Protein AF-0000000076347159 (afdb_homodimer)

pLDDT: mean 71.88, std 24.62, range [17.11, 95.81]

Solvent-accessible surface area (backbone atoms only — not comparable to full-atom values): 35449 Å² total; per-residue (Å²): 106,70,65,55,52,49,50,48,48,50,50,49,47,48,47,40,36,50,47,24,50,48,58,41,64,46,68,85,52,39,80,46,19,72,85,36,46,64,32,32,29,42,51,27,41,37,55,44,24,52,53,49,34,56,53,30,49,50,49,25,51,53,20,50,46,41,56,71,62,63,54,70,67,73,74,68,69,74,40,72,64,54,50,51,52,49,51,49,50,37,52,56,27,46,52,46,21,58,58,28,62,72,43,96,38,72,34,45,35,50,50,15,50,49,24,46,50,49,31,54,51,51,51,46,63,55,45,28,52,55,49,16,64,74,64,73,35,79,59,45,35,30,49,51,44,30,53,51,27,50,52,51,34,53,54,31,49,51,52,32,49,54,39,48,42,22,54,35,16,30,46,52,52,70,70,59,49,49,52,53,51,55,59,58,68,69,40,78,73,52,57,32,51,52,42,78,48,47,26,22,54,29,85,28,29,37,40,37,36,29,36,22,33,63,66,84,41,43,34,64,59,50,40,54,53,39,51,52,52,28,53,55,50,37,65,38,88,54,28,68,44,48,44,62,45,75,34,62,50,79,78,59,72,77,89,49,80,81,54,70,68,80,78,68,70,68,54,74,70,56,82,72,81,71,80,68,79,84,70,85,81,74,71,92,75,75,85,80,82,78,78,80,82,80,82,78,87,66,91,71,89,69,86,80,86,80,83,81,82,81,80,83,77,77,80,71,83,77,132,105,70,64,55,52,48,51,49,49,50,50,47,46,47,45,40,36,50,48,23,52,49,58,41,65,46,67,86,52,40,80,47,19,73,83,36,46,66,32,34,30,43,51,27,42,36,53,44,24,51,54,50,34,55,53,30,48,51,50,26,51,52,20,50,48,41,57,71,61,63,53,71,68,74,72,68,66,74,41,73,63,52,49,52,53,49,52,50,50,36,51,54,27,47,51,47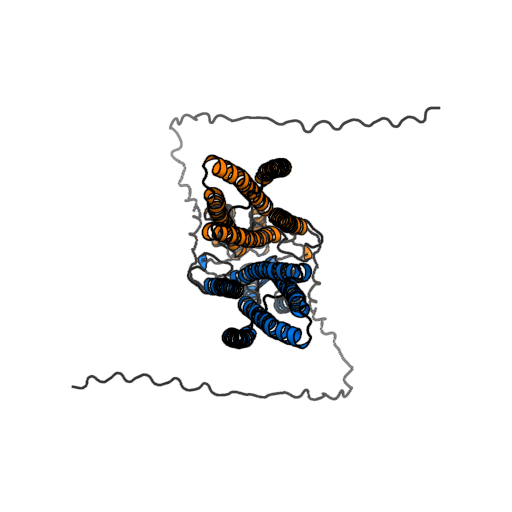,20,59,59,27,62,72,43,97,40,71,33,44,35,49,50,15,51,50,23,46,49,48,32,53,52,51,52,47,64,55,46,27,52,55,48,15,62,74,65,73,35,81,59,45,36,32,49,51,44,28,54,51,26,50,52,50,33,53,53,31,50,49,54,32,49,53,40,48,41,22,54,35,17,29,45,52,52,72,69,58,50,48,52,54,51,54,60,57,68,68,39,79,73,51,55,33,52,51,44,77,46,46,26,22,54,29,84,30,30,36,40,36,36,30,37,21,34,62,67,84,41,44,35,64,58,50,39,53,53,42,50,51,51,28,52,55,48,36,65,38,88,54,28,67,44,48,44,62,45,74,33,61,49,80,78,57,71,75,90,48,81,83,54,69,69,80,79,66,69,70,56,73,72,56,82,73,80,74,80,70,81,82,72,84,80,66,90,76,79,75,83,76,80,76,78,78,80,77,80,77,84,67,88,69,87,71,83,82,86,67,87,77,82,85,81,81,77,75,82,71,85,77,133

Foldseek 3Di:
DLVVVLVVLLVVLCCLQVVLVVVQPPPVCCVVPVLGSLQSNLVSLLVNLVSLLVSLVVLLVVLVCCLVVVPQPPPPVCPPVNVVVLVVLLVVLVVLLVVLCVDPGLSSNSSNLSSVLSNVLSVLQVVQSVVCVVVVNRSSNSVSSNVSSVVSSVVSVVSNVVSVQLQVWHFDDPVLQVVLVVLLVPDDQFFAWLDWTWTHRGQAIEIETETAGAPPDDPVRQVVSQVVSFVVSCPPPRHSGYHYHYHNDSPDDDPDPVPPDPPRPGDDTDPPPPPPPPDPPPDDPDDDPDPPDPDDPPPPPPDDDDDPDDDPDPPPPDD/DLVVVLVVLLVVLCCLQVVLVVVQPDPVCCVVPVLGSLQSNLVSLLVNLVSLLVSLVVLLVVLVCCLVVVPQPPPPVCPPVNVVVLVVLLVVLVVLLVVLCVDPGLSSNSSNLVSVLSNVLSVLQVVQSVVCVVVVNRSSNSVSSNVSSVVSSVVSVVSNVVSVQLQVWHFDDPVLQVVLVVLLVPDDQFFAWLDWTWTHRGQAIEIETETAGAPPDDPVRQVVSQVVSFVVSCPPPRHSGYHYHYHHDSPDDDPDPVPPDPPRPGDDTDPPPPPDPPDDCPPDDDDDPPPPDPDDPPPPCPPDPDDPDDDPDPPDPDD

Sequence (638 aa):
MASLIDSALDLLSTFIILGTSWAMGKESDRHLYPAGKRRFEPLGVLIFSVVMICSFVQVFIESFQRVFRHERPETVELSTIGLSTMLATIATKSVLWWWCSTIPSSGVQALAQDAENDVWLNVMSLSFPWLGEKLNSPLLDPIGGMVLSLYIIIAWIKTLFENFNNLSGKQASGDQITRVLYMVTRFNPVLEISDVEVYHIGDDLICEVDVVLPQSTSLHHAHDVGETIQCMLENLDGVIRAYVHLDYSSSNPSQHTSRWGPTRATVAPVPTGERSPAQSESSLLSGSVTPRATTLLATQGIQRLQSLPDAPSIPEETSMASLIDSALDLLSTFIILGTSWAMGKESDRHLYPAGKRRFEPLGVLIFSVVMICSFVQVFIESFQRVFRHERPETVELSTIGLSTMLATIATKSVLWWWCSTIPSSGVQALAQDAENDVWLNVMSLSFPWLGEKLNSPLLDPIGGMVLSLYIIIAWIKTLFENFNNLSGKQASGDQITRVLYMVTRFNPVLEISDVEVYHIGDDLICEVDVVLPQSTSLHHAHDVGETIQCMLENLDGVIRAYVHLDYSSSNPSQHTSRWGPTRATVAPVPTGERSPAQSESSLLSGSVTPRATTLLATQGIQRLQSLPDAPSIPEETS

Structure (mmCIF, N/CA/C/O backbone):
data_AF-0000000076347159-model_v1
#
loop_
_entity.id
_entity.type
_entity.pdbx_description
1 polymer 'Cation efflux protein cytoplasmic domain-containing protein'
#
loop_
_atom_site.group_PDB
_atom_site.id
_atom_site.type_symbol
_atom_site.label_atom_id
_atom_site.label_alt_id
_atom_site.label_comp_id
_atom_site.label_asym_id
_atom_site.label_entity_id
_atom_site.label_seq_id
_atom_site.pdbx_PDB_ins_code
_atom_site.Cartn_x
_atom_site.Cartn_y
_atom_site.Cartn_z
_atom_site.occupancy
_atom_site.B_iso_or_equiv
_atom_site.auth_seq_id
_atom_site.auth_comp_id
_atom_site.auth_asym_id
_atom_site.auth_atom_id
_atom_site.pdbx_PDB_model_num
ATOM 1 N N . MET A 1 1 ? -2.119 -32.531 -4.535 1 47.66 1 MET A N 1
ATOM 2 C CA . MET A 1 1 ? -1.211 -31.422 -4.707 1 47.66 1 MET A CA 1
ATOM 3 C C . MET A 1 1 ? -1.982 -30.109 -4.766 1 47.66 1 MET A C 1
ATOM 5 O O . MET A 1 1 ? -1.654 -29.156 -4.051 1 47.66 1 MET A O 1
ATOM 9 N N . ALA A 1 2 ? -3.057 -30.156 -5.496 1 50.69 2 ALA A N 1
ATOM 10 C CA . ALA A 1 2 ? -3.859 -28.953 -5.645 1 50.69 2 ALA A CA 1
ATOM 11 C C . ALA A 1 2 ? -4.496 -28.547 -4.32 1 50.69 2 ALA A C 1
ATOM 13 O O . ALA A 1 2 ? -4.52 -27.359 -3.969 1 50.69 2 ALA A O 1
ATOM 14 N N . SER A 1 3 ? -4.82 -29.594 -3.572 1 56.34 3 SER A N 1
ATOM 15 C CA . SER A 1 3 ? -5.473 -29.328 -2.291 1 56.34 3 SER A CA 1
ATOM 16 C C . SER A 1 3 ? -4.48 -28.781 -1.27 1 56.34 3 SER A C 1
ATOM 18 O O . SER A 1 3 ? -4.836 -27.922 -0.451 1 56.34 3 SER A O 1
ATOM 20 N N . LEU A 1 4 ? -3.225 -29.25 -1.421 1 56.78 4 LEU A N 1
ATOM 21 C CA . LEU A 1 4 ? -2.203 -28.781 -0.496 1 56.78 4 LEU A CA 1
ATOM 22 C C . LEU A 1 4 ? -1.849 -27.328 -0.783 1 56.78 4 LEU A C 1
ATOM 24 O O . LEU A 1 4 ? -1.688 -26.516 0.143 1 56.78 4 LEU A O 1
ATOM 28 N N . ILE A 1 5 ? -1.776 -27.031 -1.976 1 58.12 5 ILE A N 1
ATOM 29 C CA . ILE A 1 5 ? -1.444 -25.672 -2.381 1 58.12 5 ILE A CA 1
ATOM 30 C C . ILE A 1 5 ? -2.566 -24.719 -1.967 1 58.12 5 ILE A C 1
ATOM 32 O O . ILE A 1 5 ? -2.307 -23.625 -1.46 1 58.12 5 ILE A O 1
ATOM 36 N N . ASP A 1 6 ? -3.736 -25.266 -2.105 1 64.31 6 ASP A N 1
ATOM 37 C CA . ASP A 1 6 ? -4.895 -24.469 -1.719 1 64.31 6 ASP A CA 1
ATOM 38 C C . ASP A 1 6 ? -4.891 -24.188 -0.218 1 64.31 6 ASP A C 1
ATOM 40 O O . ASP A 1 6 ? -5.121 -23.047 0.207 1 64.31 6 ASP A O 1
ATOM 44 N N . SER A 1 7 ? -4.613 -25.297 0.476 1 67.62 7 SER A N 1
ATOM 45 C CA . SER A 1 7 ? -4.582 -25.156 1.928 1 67.62 7 SER A CA 1
ATOM 46 C C . SER A 1 7 ? -3.451 -24.234 2.375 1 67.62 7 SER A C 1
ATOM 48 O O . SER A 1 7 ? -3.607 -23.469 3.324 1 67.62 7 SER A O 1
ATOM 50 N N . ALA A 1 8 ? -2.387 -24.328 1.65 1 69.81 8 ALA A N 1
ATOM 51 C CA . ALA A 1 8 ? -1.251 -23.469 1.984 1 69.81 8 ALA A CA 1
ATOM 52 C C . ALA A 1 8 ? -1.567 -22.016 1.703 1 69.81 8 ALA A C 1
ATOM 54 O O . ALA A 1 8 ? -1.2 -21.125 2.484 1 69.81 8 ALA A O 1
ATOM 55 N N . LEU A 1 9 ? -2.273 -21.844 0.68 1 71.19 9 LEU A N 1
ATOM 56 C CA . LEU A 1 9 ? -2.633 -20.484 0.326 1 71.19 9 LEU A CA 1
ATOM 57 C C . LEU A 1 9 ? -3.635 -19.906 1.323 1 71.19 9 LEU A C 1
ATOM 59 O O . LEU A 1 9 ? -3.57 -18.719 1.662 1 71.19 9 LEU A O 1
ATOM 63 N N . ASP A 1 10 ? -4.441 -20.844 1.781 1 76.81 10 ASP A N 1
ATOM 64 C CA . ASP A 1 10 ? -5.406 -20.453 2.803 1 76.81 10 ASP A CA 1
ATOM 65 C C . ASP A 1 10 ? -4.695 -20.016 4.086 1 76.81 10 ASP A C 1
ATOM 67 O O . ASP A 1 10 ? -5.055 -19 4.688 1 76.81 10 ASP A O 1
ATOM 71 N N . LEU A 1 11 ? -3.803 -20.828 4.367 1 75.44 11 LEU A N 1
ATOM 72 C CA . LEU A 1 11 ? -3.035 -20.531 5.57 1 75.44 11 LEU A CA 1
ATOM 73 C C . LEU A 1 11 ? -2.26 -19.234 5.41 1 75.44 11 LEU A C 1
ATOM 75 O O . LEU A 1 11 ? -2.238 -18.391 6.32 1 75.44 11 LEU A O 1
ATOM 79 N N . LEU A 1 12 ? -1.723 -19.062 4.301 1 75.75 12 LEU A N 1
ATOM 80 C CA . LEU A 1 12 ? -0.945 -17.859 4.031 1 75.75 12 LEU A CA 1
ATOM 81 C C . LEU A 1 12 ? -1.827 -16.609 4.09 1 75.75 12 LEU A C 1
ATOM 83 O O . LEU A 1 12 ? -1.452 -15.609 4.699 1 75.75 12 LEU A O 1
ATOM 87 N N . SER A 1 13 ? -2.947 -16.75 3.514 1 77.06 13 SER A N 1
ATOM 88 C CA . SER A 1 13 ? -3.861 -15.617 3.494 1 77.06 13 SER A CA 1
ATOM 89 C C . SER A 1 13 ? -4.32 -15.258 4.902 1 77.06 13 SER A C 1
ATOM 91 O O . SER A 1 13 ? -4.414 -14.078 5.246 1 77.06 13 SER A O 1
ATOM 93 N N . THR A 1 14 ? -4.562 -16.344 5.656 1 74.19 14 THR A N 1
ATOM 94 C CA . THR A 1 14 ? -4.957 -16.125 7.043 1 74.19 14 THR A CA 1
ATOM 95 C C . THR A 1 14 ? -3.83 -15.453 7.828 1 74.19 14 THR A C 1
ATOM 97 O O . THR A 1 14 ? -4.07 -14.523 8.602 1 74.19 14 THR A O 1
ATOM 100 N N . PHE A 1 15 ? -2.686 -15.883 7.477 1 76.5 15 PHE A N 1
ATOM 101 C CA . PHE A 1 15 ? -1.525 -15.328 8.164 1 76.5 15 PHE A CA 1
ATOM 102 C C . PHE A 1 15 ? -1.321 -13.859 7.789 1 76.5 15 PHE A C 1
ATOM 104 O O . PHE A 1 15 ? -1.009 -13.031 8.648 1 76.5 15 PHE A O 1
ATOM 111 N N . ILE A 1 16 ? -1.587 -13.539 6.641 1 77.12 16 ILE A N 1
ATOM 112 C CA . ILE A 1 16 ? -1.378 -12.172 6.176 1 77.12 16 ILE A CA 1
ATOM 113 C C . ILE A 1 16 ? -2.393 -11.242 6.836 1 77.12 16 ILE A C 1
ATOM 115 O O . ILE A 1 16 ? -2.023 -10.211 7.398 1 77.12 16 ILE A O 1
ATOM 119 N N . ILE A 1 17 ? -3.621 -11.695 6.84 1 75.62 17 ILE A N 1
ATOM 120 C CA . ILE A 1 17 ? -4.684 -10.82 7.316 1 75.62 17 ILE A CA 1
ATOM 121 C C . ILE A 1 17 ? -4.66 -10.758 8.844 1 75.62 17 ILE A C 1
ATOM 123 O O . ILE A 1 17 ? -4.754 -9.672 9.43 1 75.62 17 ILE A O 1
ATOM 127 N N . LEU A 1 18 ? -4.438 -11.922 9.492 1 75.5 18 LEU A N 1
ATOM 128 C CA . LEU A 1 18 ? -4.383 -11.93 10.953 1 75.5 18 LEU A CA 1
ATOM 129 C C . LEU A 1 18 ? -3.113 -11.25 11.445 1 75.5 18 LEU A C 1
ATOM 131 O O . LEU A 1 18 ? -3.135 -10.562 12.469 1 75.5 18 LEU A O 1
ATOM 135 N N . GLY A 1 19 ? -2.096 -11.5 10.727 1 75.44 19 GLY A N 1
ATOM 136 C CA . GLY A 1 19 ? -0.854 -10.844 11.094 1 75.44 19 GLY A CA 1
ATOM 137 C C . GLY A 1 19 ? -0.939 -9.328 11.039 1 75.44 19 GLY A C 1
ATOM 138 O O . GLY A 1 19 ? -0.482 -8.641 11.945 1 75.44 19 GLY A O 1
ATOM 139 N N . THR A 1 20 ? -1.542 -8.891 10.039 1 76.19 20 THR A N 1
ATOM 140 C CA . THR A 1 20 ? -1.681 -7.441 9.906 1 76.19 20 THR A CA 1
ATOM 141 C C . THR A 1 20 ? -2.678 -6.902 10.93 1 76.19 20 THR A C 1
ATOM 143 O O . THR A 1 20 ? -2.465 -5.832 11.508 1 76.19 20 THR A O 1
ATOM 146 N N . SER A 1 21 ? -3.695 -7.648 11.18 1 73.19 21 SER A N 1
ATOM 147 C CA . SER A 1 21 ? -4.68 -7.238 12.18 1 73.19 21 SER A CA 1
ATOM 148 C C . SER A 1 21 ? -4.082 -7.242 13.578 1 73.19 21 SER A C 1
ATOM 150 O O . SER A 1 21 ? -4.375 -6.359 14.391 1 73.19 21 SER A O 1
ATOM 152 N N . TRP A 1 22 ? -3.246 -8.219 13.773 1 74.56 22 TRP A N 1
ATOM 153 C CA . TRP A 1 22 ? -2.57 -8.312 15.062 1 74.56 22 TRP A CA 1
ATOM 154 C C . TRP A 1 22 ? -1.572 -7.176 15.234 1 74.56 22 TRP A C 1
ATOM 156 O O . TRP A 1 22 ? -1.491 -6.574 16.312 1 74.56 22 TRP A O 1
ATOM 166 N N . ALA A 1 23 ? -0.92 -6.848 14.273 1 72.69 23 ALA A N 1
ATOM 167 C CA . ALA A 1 23 ? 0.055 -5.762 14.312 1 72.69 23 ALA A CA 1
ATOM 168 C C . ALA A 1 23 ? -0.625 -4.426 14.602 1 72.69 23 ALA A C 1
ATOM 170 O O . ALA A 1 23 ? -0.042 -3.553 15.25 1 72.69 23 ALA A O 1
ATOM 171 N N . MET A 1 24 ? -1.823 -4.293 14.242 1 69.31 24 MET A N 1
ATOM 172 C CA . MET A 1 24 ? -2.602 -3.082 14.492 1 69.31 24 MET A CA 1
ATOM 173 C C . MET A 1 24 ? -2.963 -2.959 15.961 1 69.31 24 MET A C 1
ATOM 175 O O . MET A 1 24 ? -3.045 -1.851 16.5 1 69.31 24 MET A O 1
ATOM 179 N N . GLY A 1 25 ? -3.117 -4.125 16.578 1 63.81 25 GLY A N 1
ATOM 180 C CA . GLY A 1 25 ? -3.574 -4.137 17.953 1 63.81 25 GLY A CA 1
ATOM 181 C C . GLY A 1 25 ? -2.447 -3.971 18.953 1 63.81 25 GLY A C 1
ATOM 182 O O . GLY A 1 25 ? -2.691 -3.682 20.125 1 63.81 25 GLY A O 1
ATOM 183 N N . LYS A 1 26 ? -1.197 -4.086 18.5 1 61.78 26 LYS A N 1
ATOM 184 C CA . LYS A 1 26 ? -0.095 -3.969 19.438 1 61.78 26 LYS A CA 1
ATOM 185 C C . LYS A 1 26 ? 0.146 -2.512 19.828 1 61.78 26 LYS A C 1
ATOM 187 O O . LYS A 1 26 ? 0.541 -1.699 18.984 1 61.78 26 LYS A O 1
ATOM 192 N N . GLU A 1 27 ? -0.268 -2.186 20.984 1 59.88 27 GLU A N 1
ATOM 193 C CA . GLU A 1 27 ? -0.215 -0.822 21.5 1 59.88 27 GLU A CA 1
ATOM 194 C C . GLU A 1 27 ? 1.227 -0.37 21.719 1 59.88 27 GLU A C 1
ATOM 196 O O . GLU A 1 27 ? 1.524 0.824 21.641 1 59.88 27 GLU A O 1
ATOM 201 N N . SER A 1 28 ? 2.1 -1.313 21.922 1 52.75 28 SER A N 1
ATOM 202 C CA . SER A 1 28 ? 3.459 -0.959 22.312 1 52.75 28 SER A CA 1
ATOM 203 C C . SER A 1 28 ? 4.195 -0.244 21.188 1 52.75 28 SER A C 1
ATOM 205 O O . SER A 1 28 ? 5.082 0.575 21.438 1 52.75 28 SER A O 1
ATOM 207 N N . ASP A 1 29 ? 3.764 -0.421 20 1 57.94 29 ASP A N 1
ATOM 208 C CA . ASP A 1 29 ? 4.523 0.155 18.891 1 57.94 29 ASP A CA 1
ATOM 209 C C . ASP A 1 29 ? 3.824 1.393 18.344 1 57.94 29 ASP A C 1
ATOM 211 O O . ASP A 1 29 ? 4.098 1.808 17.203 1 57.94 29 ASP A O 1
ATOM 215 N N . ARG A 1 30 ? 3.09 1.943 19.109 1 59.81 30 ARG A N 1
ATOM 216 C CA . ARG A 1 30 ? 2.34 3.105 18.641 1 59.81 30 ARG A CA 1
ATOM 217 C C . ARG A 1 30 ? 3.268 4.289 18.391 1 59.81 30 ARG A C 1
ATOM 219 O O . ARG A 1 30 ? 3.01 5.109 17.5 1 59.81 30 ARG A O 1
ATOM 226 N N . HIS A 1 31 ? 4.336 4.281 19.172 1 65.12 31 HIS A N 1
ATOM 227 C CA . HIS A 1 31 ? 5.27 5.391 19 1 65.12 31 HIS A CA 1
ATOM 228 C C . HIS A 1 31 ? 6.016 5.285 17.672 1 65.12 31 HIS A C 1
ATOM 230 O O . HIS A 1 31 ? 6.48 6.293 17.141 1 65.12 31 HIS A O 1
ATOM 236 N N . LEU A 1 32 ? 6 4.07 17.156 1 72.06 32 LEU A N 1
ATOM 237 C CA . LEU A 1 32 ? 6.719 3.861 15.914 1 72.06 32 LEU A CA 1
ATOM 238 C C . LEU A 1 32 ? 5.836 4.199 14.711 1 72.06 32 LEU A C 1
ATOM 240 O O . LEU A 1 32 ? 6.344 4.449 13.617 1 72.06 32 LEU A O 1
ATOM 244 N N . TYR A 1 33 ? 4.543 4.258 15.016 1 73.75 33 TYR A N 1
ATOM 245 C CA . TYR A 1 33 ? 3.592 4.586 13.953 1 73.75 33 TYR A CA 1
ATOM 246 C C . TYR A 1 33 ? 2.619 5.668 14.414 1 73.75 33 TYR A C 1
ATOM 248 O O . TYR A 1 33 ? 1.468 5.375 14.742 1 73.75 33 TYR A O 1
ATOM 256 N N . PRO A 1 34 ? 3.111 6.809 14.398 1 63.88 34 PRO A N 1
ATOM 257 C CA . PRO A 1 34 ? 2.363 7.922 14.984 1 63.88 34 PRO A CA 1
ATOM 258 C C . PRO A 1 34 ? 1.012 8.148 14.312 1 63.88 34 PRO A C 1
ATOM 260 O O . PRO A 1 34 ? 0.073 8.633 14.953 1 63.88 34 PRO A O 1
ATOM 263 N N . ALA A 1 35 ? 0.959 7.906 13.031 1 61.31 35 ALA A N 1
ATOM 264 C CA . ALA A 1 35 ? -0.295 8.164 12.328 1 61.31 35 ALA A CA 1
ATOM 265 C C . ALA A 1 35 ? -1.248 6.977 12.453 1 61.31 35 ALA A C 1
ATOM 267 O O . ALA A 1 35 ? -2.365 7.012 11.93 1 61.31 35 ALA A O 1
ATOM 268 N N . GLY A 1 36 ? -0.899 5.992 13.234 1 62.12 36 GLY A N 1
ATOM 269 C CA . GLY A 1 36 ? -1.774 4.855 13.477 1 62.12 36 GLY A CA 1
ATOM 270 C C . GLY A 1 36 ? -1.413 3.639 12.641 1 62.12 36 GLY A C 1
ATOM 271 O O . GLY A 1 36 ? -0.836 3.77 11.562 1 62.12 36 GLY A O 1
ATOM 272 N N . LYS A 1 37 ? -1.781 2.467 13.234 1 68.19 37 LYS A N 1
ATOM 273 C CA . LYS A 1 37 ? -1.503 1.18 12.602 1 68.19 37 LYS A CA 1
ATOM 274 C C . LYS A 1 37 ? -2.699 0.698 11.789 1 68.19 37 LYS A C 1
ATOM 276 O O . LYS A 1 37 ? -2.771 -0.475 11.414 1 68.19 37 LYS A O 1
ATOM 281 N N . ARG A 1 38 ? -3.543 1.574 11.461 1 76.19 38 ARG A N 1
ATOM 282 C CA . ARG A 1 38 ? -4.766 1.161 10.773 1 76.19 38 ARG A CA 1
ATOM 283 C C . ARG A 1 38 ? -4.504 0.91 9.297 1 76.19 38 ARG A C 1
ATOM 285 O O . ARG A 1 38 ? -5.289 0.236 8.625 1 76.19 38 ARG A O 1
ATOM 292 N N . ARG A 1 39 ? -3.344 1.329 8.906 1 85.62 39 ARG A N 1
ATOM 293 C CA . ARG A 1 39 ? -3.018 1.156 7.492 1 85.62 39 ARG A CA 1
ATOM 294 C C . ARG A 1 39 ? -2.547 -0.266 7.211 1 85.62 39 ARG A C 1
ATOM 296 O O . ARG A 1 39 ? -2.479 -0.684 6.055 1 85.62 39 ARG A O 1
ATOM 303 N N . PHE A 1 40 ? -2.348 -1.014 8.234 1 84.56 40 PHE A N 1
ATOM 304 C CA . PHE A 1 40 ? -1.862 -2.379 8.07 1 84.56 40 PHE A CA 1
ATOM 305 C C . PHE A 1 40 ? -2.918 -3.25 7.398 1 84.56 40 PHE A C 1
ATOM 307 O O . PHE A 1 40 ? -2.588 -4.117 6.586 1 84.56 40 PHE A O 1
ATOM 314 N N . GLU A 1 41 ? -4.109 -2.957 7.707 1 84.94 41 GLU A N 1
ATOM 315 C CA . GLU A 1 41 ? -5.191 -3.803 7.207 1 84.94 41 GLU A CA 1
ATOM 316 C C . GLU A 1 41 ? -5.355 -3.66 5.699 1 84.94 41 GLU A C 1
ATOM 318 O O . GLU A 1 41 ? -5.266 -4.645 4.961 1 84.94 41 GLU A O 1
ATOM 323 N N . PRO A 1 42 ? -5.496 -2.471 5.18 1 87.88 42 PRO A N 1
ATOM 324 C CA . PRO A 1 42 ? -5.605 -2.34 3.725 1 87.88 42 PRO A CA 1
ATOM 325 C C . PRO A 1 42 ? -4.352 -2.807 2.992 1 87.88 42 PRO A C 1
ATOM 327 O O . PRO A 1 42 ? -4.438 -3.305 1.866 1 87.88 42 PRO A O 1
ATOM 330 N N . LEU A 1 43 ? -3.252 -2.646 3.561 1 91.38 43 LEU A N 1
ATOM 331 C CA . LEU A 1 43 ? -2.014 -3.127 2.959 1 91.38 43 LEU A CA 1
ATOM 332 C C . LEU A 1 43 ? -1.997 -4.652 2.896 1 91.38 43 LEU A C 1
ATOM 334 O O . LEU A 1 43 ? -1.581 -5.23 1.89 1 91.38 43 LEU A O 1
ATOM 338 N N . GLY A 1 44 ? -2.402 -5.207 4.004 1 90 44 GLY A N 1
ATOM 339 C CA . GLY A 1 44 ? -2.518 -6.656 4.008 1 90 44 GLY A CA 1
ATOM 340 C C . GLY A 1 44 ? -3.473 -7.184 2.951 1 90 44 GLY A C 1
ATOM 341 O O . GLY A 1 44 ? -3.195 -8.195 2.309 1 90 44 GLY A O 1
ATOM 342 N N . VAL A 1 45 ? -4.566 -6.504 2.811 1 91.94 45 VAL A N 1
ATOM 343 C CA . VAL A 1 45 ? -5.555 -6.91 1.814 1 91.94 45 VAL A CA 1
ATOM 344 C C . VAL A 1 45 ? -4.965 -6.77 0.414 1 91.94 45 VAL A C 1
ATOM 346 O O . VAL A 1 45 ? -5.219 -7.598 -0.462 1 91.94 45 VAL A O 1
ATOM 349 N N . LEU A 1 46 ? -4.223 -5.738 0.224 1 92.88 46 LEU A N 1
ATOM 350 C CA . LEU A 1 46 ? -3.568 -5.531 -1.062 1 92.88 46 LEU A CA 1
ATOM 351 C C . LEU A 1 46 ? -2.633 -6.688 -1.392 1 92.88 46 LEU A C 1
ATOM 353 O O . LEU A 1 46 ? -2.701 -7.258 -2.484 1 92.88 46 LEU A O 1
ATOM 357 N N . ILE A 1 47 ? -1.786 -7.039 -0.479 1 92.69 47 ILE A N 1
ATOM 358 C CA . ILE A 1 47 ? -0.857 -8.148 -0.641 1 92.69 47 ILE A CA 1
ATOM 359 C C . ILE A 1 47 ? -1.637 -9.438 -0.889 1 92.69 47 ILE A C 1
ATOM 361 O O . ILE A 1 47 ? -1.321 -10.195 -1.812 1 92.69 47 ILE A O 1
ATOM 365 N N . PHE A 1 48 ? -2.641 -9.625 -0.078 1 90.56 48 PHE A N 1
ATOM 366 C CA . PHE A 1 48 ? -3.494 -10.805 -0.188 1 90.56 48 PHE A CA 1
ATOM 367 C C . PHE A 1 48 ? -4.133 -10.883 -1.568 1 90.56 48 PHE A C 1
ATOM 369 O O . PHE A 1 48 ? -4.188 -11.961 -2.174 1 90.56 48 PHE A O 1
ATOM 376 N N . SER A 1 49 ? -4.605 -9.836 -2.029 1 93.25 49 SER A N 1
ATOM 377 C CA . SER A 1 49 ? -5.262 -9.797 -3.334 1 93.25 49 SER A CA 1
ATOM 378 C C . SER A 1 49 ? -4.297 -10.211 -4.445 1 93.25 49 SER A C 1
ATOM 380 O O . SER A 1 49 ? -4.668 -10.969 -5.34 1 93.25 49 SER A O 1
ATOM 382 N N . VAL A 1 50 ? -3.1 -9.719 -4.371 1 92.75 50 VAL A N 1
ATOM 383 C CA . VAL A 1 50 ? -2.107 -10.039 -5.391 1 92.75 50 VAL A CA 1
ATOM 384 C C . VAL A 1 50 ? -1.799 -11.531 -5.359 1 92.75 50 VAL A C 1
ATOM 386 O O . VAL A 1 50 ? -1.721 -12.18 -6.41 1 92.75 50 VAL A O 1
ATOM 389 N N . VAL A 1 51 ? -1.627 -12.062 -4.223 1 90.25 51 VAL A N 1
ATOM 390 C CA . VAL A 1 51 ? -1.356 -13.492 -4.059 1 90.25 51 VAL A CA 1
ATOM 391 C C . VAL A 1 51 ? -2.5 -14.305 -4.66 1 90.25 51 VAL A C 1
ATOM 393 O O . VAL A 1 51 ? -2.266 -15.289 -5.363 1 90.25 51 VAL A O 1
ATOM 396 N N . MET A 1 52 ? -3.707 -13.852 -4.41 1 89.62 52 MET A N 1
ATOM 397 C CA . MET A 1 52 ? -4.875 -14.562 -4.918 1 89.62 52 MET A CA 1
ATOM 398 C C . MET A 1 52 ? -4.941 -14.484 -6.438 1 89.62 52 MET A C 1
ATOM 400 O O . MET A 1 52 ? -5.266 -15.477 -7.102 1 89.62 52 MET A O 1
ATOM 404 N N . ILE A 1 53 ? -4.672 -13.344 -6.918 1 90.56 53 ILE A N 1
ATOM 405 C CA . ILE A 1 53 ? -4.676 -13.18 -8.367 1 90.56 53 ILE A CA 1
ATOM 406 C C . ILE A 1 53 ? -3.645 -14.117 -8.992 1 90.56 53 ILE A C 1
ATOM 408 O O . ILE A 1 53 ? -3.953 -14.844 -9.945 1 90.56 53 ILE A O 1
ATOM 412 N N . CYS A 1 54 ? -2.441 -14.164 -8.445 1 88.5 54 CYS A N 1
ATOM 413 C CA . CYS A 1 54 ? -1.39 -15.039 -8.961 1 88.5 54 CYS A CA 1
ATOM 414 C C . CYS A 1 54 ? -1.809 -16.5 -8.875 1 88.5 54 CYS A C 1
ATOM 416 O O . CYS A 1 54 ? -1.596 -17.266 -9.812 1 88.5 54 CYS A O 1
ATOM 418 N N . SER A 1 55 ? -2.383 -16.844 -7.828 1 86.44 55 SER A N 1
ATOM 419 C CA . SER A 1 55 ? -2.807 -18.234 -7.621 1 86.44 55 SER A CA 1
ATOM 420 C C . SER A 1 55 ? -3.887 -18.641 -8.617 1 86.44 55 SER A C 1
ATOM 422 O O . SER A 1 55 ? -3.838 -19.719 -9.188 1 86.44 55 SER A O 1
ATOM 424 N N . PHE A 1 56 ? -4.836 -17.797 -8.883 1 89.06 56 PHE A N 1
ATOM 425 C CA . PHE A 1 56 ? -5.957 -18.156 -9.742 1 89.06 56 PHE A CA 1
ATOM 426 C C . PHE A 1 56 ? -5.59 -18 -11.211 1 89.06 56 PHE A C 1
ATOM 428 O O . PHE A 1 56 ? -6.227 -18.594 -12.086 1 89.06 56 PHE A O 1
ATOM 435 N N . VAL A 1 57 ? -4.59 -17.234 -11.477 1 87.69 57 VAL A N 1
ATOM 436 C CA . VAL A 1 57 ? -4.043 -17.234 -12.828 1 87.69 57 VAL A CA 1
ATOM 437 C C . VAL A 1 57 ? -3.432 -18.594 -13.148 1 87.69 57 VAL A C 1
ATOM 439 O O . VAL A 1 57 ? -3.598 -19.109 -14.258 1 87.69 57 VAL A O 1
ATOM 442 N N . GLN A 1 58 ? -2.775 -19.172 -12.188 1 84.12 58 GLN A N 1
ATOM 443 C CA . GLN A 1 58 ? -2.219 -20.5 -12.367 1 84.12 58 GLN A CA 1
ATOM 444 C C . GLN A 1 58 ? -3.32 -21.531 -12.594 1 84.12 58 GLN A C 1
ATOM 446 O O . GLN A 1 58 ? -3.18 -22.422 -13.438 1 84.12 58 GLN A O 1
ATOM 451 N N . VAL A 1 59 ? -4.348 -21.391 -11.812 1 82.94 59 VAL A N 1
ATOM 452 C CA . VAL A 1 59 ? -5.484 -22.297 -11.984 1 82.94 59 VAL A CA 1
ATOM 453 C C . VAL A 1 59 ? -6.074 -22.125 -13.383 1 82.94 59 VAL A C 1
ATOM 455 O O . VAL A 1 59 ? -6.438 -23.109 -14.031 1 82.94 59 VAL A O 1
ATOM 458 N N . PHE A 1 60 ? -6.168 -20.922 -13.781 1 87.81 60 PHE A N 1
ATOM 459 C CA . PHE A 1 60 ? -6.688 -20.609 -15.109 1 87.81 60 PHE A CA 1
ATOM 460 C C . PHE A 1 60 ? -5.812 -21.25 -16.188 1 87.81 60 PHE A C 1
ATOM 462 O O . PHE A 1 60 ? -6.32 -21.859 -17.141 1 87.81 60 PHE A O 1
ATOM 469 N N . ILE A 1 61 ? -4.531 -21.188 -16.094 1 84.75 61 ILE A N 1
ATOM 470 C CA . ILE A 1 61 ? -3.588 -21.734 -17.062 1 84.75 61 ILE A CA 1
ATOM 471 C C . ILE A 1 61 ? -3.689 -23.266 -17.078 1 84.75 61 ILE A C 1
ATOM 473 O O . ILE A 1 61 ? -3.703 -23.875 -18.141 1 84.75 61 ILE A O 1
ATOM 477 N N . GLU A 1 62 ? -3.732 -23.859 -15.93 1 82.62 62 GLU A N 1
ATOM 478 C CA . GLU A 1 62 ? -3.859 -25.312 -15.836 1 82.62 62 GLU A CA 1
ATOM 479 C C . GLU A 1 62 ? -5.148 -25.797 -16.5 1 82.62 62 GLU A C 1
ATOM 481 O O . GLU A 1 62 ? -5.145 -26.797 -17.219 1 82.62 62 GLU A O 1
ATOM 486 N N . SER A 1 63 ? -6.215 -25.141 -16.172 1 83.62 63 SER A N 1
ATOM 487 C CA . SER A 1 63 ? -7.492 -25.5 -16.781 1 83.62 63 SER A CA 1
ATOM 488 C C . SER A 1 63 ? -7.457 -25.297 -18.297 1 83.62 63 SER A C 1
ATOM 490 O O . SER A 1 63 ? -8.023 -26.109 -19.047 1 83.62 63 SER A O 1
ATOM 492 N N . PHE A 1 64 ? -6.832 -24.266 -18.688 1 85.19 64 PHE A N 1
ATOM 493 C CA . PHE A 1 64 ? -6.672 -23.969 -20.109 1 85.19 64 PHE A CA 1
ATOM 494 C C . PHE A 1 64 ? -5.891 -25.078 -20.797 1 85.19 64 PHE A C 1
ATOM 496 O O . PHE A 1 64 ? -6.254 -25.516 -21.891 1 85.19 64 PHE A O 1
ATOM 503 N N . GLN A 1 65 ? -4.848 -25.609 -20.203 1 85.56 65 GLN A N 1
ATOM 504 C CA . GLN A 1 65 ? -4.031 -26.688 -20.75 1 85.56 65 GLN A CA 1
ATOM 505 C C . GLN A 1 65 ? -4.812 -28 -20.797 1 85.56 65 GLN A C 1
ATOM 507 O O . GLN A 1 65 ? -4.664 -28.781 -21.734 1 85.56 65 GLN A O 1
ATOM 512 N N . ARG A 1 66 ? -5.566 -28.188 -19.859 1 82.19 66 ARG A N 1
ATOM 513 C CA . ARG A 1 66 ? -6.371 -29.406 -19.812 1 82.19 66 ARG A CA 1
ATOM 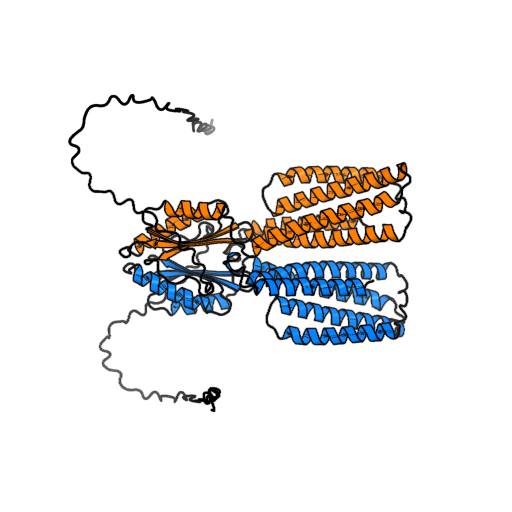514 C C . ARG A 1 66 ? -7.406 -29.422 -20.938 1 82.19 66 ARG A C 1
ATOM 516 O O . ARG A 1 66 ? -7.711 -30.484 -21.484 1 82.19 66 ARG A O 1
ATOM 523 N N . VAL A 1 67 ? -7.949 -28.312 -21.172 1 81.56 67 VAL A N 1
ATOM 524 C CA . VAL A 1 67 ? -8.93 -28.203 -22.25 1 81.56 67 VAL A CA 1
ATOM 525 C C . VAL A 1 67 ? -8.25 -28.484 -23.594 1 81.56 67 VAL A C 1
ATOM 527 O O . VAL A 1 67 ? -8.805 -29.188 -24.438 1 81.56 67 VAL A O 1
ATOM 530 N N . PHE A 1 68 ? -7.094 -27.969 -23.797 1 82.81 68 PHE A N 1
ATOM 531 C CA . PHE A 1 68 ? -6.406 -28.078 -25.078 1 82.81 68 PHE A CA 1
ATOM 532 C C . PHE A 1 68 ? -5.754 -29.453 -25.234 1 82.81 68 PHE A C 1
ATOM 534 O O . PHE A 1 68 ? -5.637 -29.969 -26.344 1 82.81 68 PHE A O 1
ATOM 541 N N . ARG A 1 69 ? -5.121 -29.984 -24.188 1 73.06 69 ARG A N 1
ATOM 542 C CA . ARG A 1 69 ? -4.441 -31.281 -24.297 1 73.06 69 ARG A CA 1
ATOM 543 C C . ARG A 1 69 ? -5.441 -32.438 -24.266 1 73.06 69 ARG A C 1
ATOM 545 O O . ARG A 1 69 ? -5.066 -33.594 -24.484 1 73.06 69 ARG A O 1
ATOM 552 N N . HIS A 1 70 ? -6.609 -32.125 -24.359 1 63.69 70 HIS A N 1
ATOM 553 C CA . HIS A 1 70 ? -7.648 -33.125 -24.375 1 63.69 70 HIS A CA 1
ATOM 554 C C . HIS A 1 70 ? -7.332 -34.281 -23.406 1 63.69 70 HIS A C 1
ATOM 556 O O . HIS A 1 70 ? -7.512 -35.438 -23.734 1 63.69 70 HIS A O 1
ATOM 562 N N . GLU A 1 71 ? -6.387 -33.906 -22.516 1 56.91 71 GLU A N 1
ATOM 563 C CA . GLU A 1 71 ? -5.961 -34.969 -21.625 1 56.91 71 GLU A CA 1
ATOM 564 C C . GLU A 1 71 ? -7.129 -35.5 -20.797 1 56.91 71 GLU A C 1
ATOM 566 O O . GLU A 1 71 ? -8.023 -34.75 -20.422 1 56.91 71 GLU A O 1
ATOM 571 N N . ARG A 1 72 ? -7.438 -36.75 -20.984 1 52.06 72 ARG A N 1
ATOM 572 C CA . ARG A 1 72 ? -8.461 -37.5 -20.25 1 52.06 72 ARG A CA 1
ATOM 573 C C . ARG A 1 72 ? -8.383 -37.219 -18.766 1 52.06 72 ARG A C 1
ATOM 575 O O . ARG A 1 72 ? -7.305 -37.25 -18.172 1 52.06 72 ARG A O 1
ATOM 582 N N . PRO A 1 73 ? -9.234 -36.406 -18.297 1 52.84 73 PRO A N 1
ATOM 583 C CA . PRO A 1 73 ? -9.273 -36.188 -16.859 1 52.84 73 PRO A CA 1
ATOM 584 C C . PRO A 1 73 ? -8.875 -37.406 -16.047 1 52.84 73 PRO A C 1
ATOM 586 O O . PRO A 1 73 ? -9.289 -38.531 -16.359 1 52.84 73 PRO A O 1
ATOM 589 N N . GLU A 1 74 ? -7.633 -37.562 -15.727 1 46.94 74 GLU A N 1
ATOM 590 C CA . GLU A 1 74 ? -7.523 -38.656 -14.789 1 46.94 74 GLU A CA 1
ATOM 591 C C . GLU A 1 74 ? -8.781 -38.781 -13.93 1 46.94 74 GLU A C 1
ATOM 593 O O . GLU A 1 74 ? -9.195 -37.812 -13.289 1 46.94 74 GLU A O 1
ATOM 598 N N . THR A 1 75 ? -9.773 -39.469 -14.422 1 46.31 75 THR A N 1
ATOM 599 C CA . THR A 1 75 ? -10.977 -39.781 -13.664 1 46.31 75 THR A CA 1
ATOM 600 C C . THR A 1 75 ? -10.68 -39.844 -12.164 1 46.31 75 THR A C 1
ATOM 602 O O . THR A 1 75 ? -10.047 -40.781 -11.68 1 46.31 75 THR A O 1
ATOM 605 N N . VAL A 1 76 ? -10.211 -38.812 -11.617 1 48.5 76 VAL A N 1
ATOM 606 C CA . VAL A 1 76 ? -10.109 -38.969 -10.172 1 48.5 76 VAL A CA 1
ATOM 607 C C . VAL A 1 76 ? -11.391 -39.594 -9.625 1 48.5 76 VAL A C 1
ATOM 609 O O . VAL A 1 76 ? -12.469 -39 -9.719 1 48.5 76 VAL A O 1
ATOM 612 N N . GLU A 1 77 ? -11.492 -40.844 -9.789 1 52.56 77 GLU A N 1
ATOM 613 C CA . GLU A 1 77 ? -12.531 -41.562 -9.031 1 52.56 77 GLU A CA 1
ATOM 614 C C . GLU A 1 77 ? -12.758 -40.906 -7.672 1 52.56 77 GLU A C 1
ATOM 616 O O . GLU A 1 77 ? -11.828 -40.781 -6.867 1 52.56 77 GLU A O 1
ATOM 621 N N . LEU A 1 78 ? -13.586 -39.812 -7.734 1 58.81 78 LEU A N 1
ATOM 622 C CA . LEU A 1 78 ? -13.992 -39.219 -6.473 1 58.81 78 LEU A CA 1
ATOM 623 C C . LEU A 1 78 ? -14.156 -40.281 -5.387 1 58.81 78 LEU A C 1
ATOM 625 O O . LEU A 1 78 ? -15.117 -41.062 -5.406 1 58.81 78 LEU A O 1
ATOM 629 N N . SER A 1 79 ? -12.953 -40.719 -4.852 1 68.12 79 SER A N 1
ATOM 630 C CA . SER A 1 79 ? -13.016 -41.625 -3.707 1 68.12 79 SER A CA 1
ATOM 631 C C . SER A 1 79 ? -13.969 -41.094 -2.643 1 68.12 79 SER A C 1
ATOM 633 O O . SER A 1 79 ? -14.242 -39.875 -2.582 1 68.12 79 SER A O 1
ATOM 635 N N . THR A 1 80 ? -14.773 -41.938 -2.062 1 77.56 80 THR A N 1
ATOM 636 C CA . THR A 1 80 ? -15.68 -41.594 -0.972 1 77.56 80 THR A CA 1
ATOM 637 C C . THR A 1 80 ? -15 -40.656 0.027 1 77.56 80 THR A C 1
ATOM 639 O O . THR A 1 80 ? -15.625 -39.719 0.549 1 77.56 80 THR A O 1
ATOM 642 N N . ILE A 1 81 ? -13.719 -40.844 0.166 1 77.38 81 ILE A N 1
ATOM 643 C CA . ILE A 1 81 ? -12.969 -40.031 1.105 1 77.38 81 ILE A CA 1
ATOM 644 C C . ILE A 1 81 ? -12.781 -38.625 0.522 1 77.38 81 ILE A C 1
ATOM 646 O O . ILE A 1 81 ? -12.906 -37.625 1.233 1 77.38 81 ILE A O 1
ATOM 650 N N . GLY A 1 82 ? -12.539 -38.656 -0.806 1 74.44 82 GLY A N 1
ATOM 651 C CA . GLY A 1 82 ? -12.406 -37.375 -1.469 1 74.44 82 GLY A CA 1
ATOM 652 C C . GLY A 1 82 ? -13.672 -36.531 -1.425 1 74.44 82 GLY A C 1
ATOM 653 O O . GLY A 1 82 ? -13.625 -35.312 -1.162 1 74.44 82 GLY A O 1
ATOM 654 N N . LEU A 1 83 ? -14.766 -37.188 -1.562 1 81.56 83 LEU A N 1
ATOM 655 C CA . LEU A 1 83 ? -16.062 -36.5 -1.545 1 81.56 83 LEU A CA 1
ATOM 656 C C . LEU A 1 83 ? -16.375 -35.969 -0.15 1 81.56 83 LEU A C 1
ATOM 658 O O . LEU A 1 83 ? -16.844 -34.844 -0.001 1 81.56 83 LEU A O 1
ATOM 662 N N . SER A 1 84 ? -16.125 -36.844 0.852 1 84.69 84 SER A N 1
ATOM 663 C CA . SER A 1 84 ? -16.391 -36.438 2.227 1 84.69 84 SER A CA 1
ATOM 664 C C . SER A 1 84 ? -15.531 -35.219 2.633 1 84.69 84 SER A C 1
ATOM 666 O O . SER A 1 84 ? -16 -34.312 3.305 1 84.69 84 SER A O 1
ATOM 668 N N . THR A 1 85 ? -14.234 -35.219 2.268 1 82 85 THR A N 1
ATOM 669 C CA . THR A 1 85 ? -13.312 -34.156 2.615 1 82 85 THR A CA 1
ATOM 670 C C . THR A 1 85 ? -13.719 -32.844 1.915 1 82 85 THR A C 1
ATOM 672 O O . THR A 1 85 ? -13.633 -31.766 2.5 1 82 85 THR A O 1
ATOM 675 N N . MET A 1 86 ? -14.172 -33 0.723 1 83.31 86 MET A N 1
ATOM 676 C CA . MET A 1 86 ? -14.586 -31.797 -0.022 1 83.31 86 MET A CA 1
ATOM 677 C C . MET A 1 86 ? -15.852 -31.203 0.572 1 83.31 86 MET A C 1
ATOM 679 O O . MET A 1 86 ? -15.969 -29.984 0.678 1 83.31 86 MET A O 1
ATOM 683 N N . LEU A 1 87 ? -16.75 -32.062 0.921 1 88.69 87 LEU A N 1
ATOM 684 C CA . LEU A 1 87 ? -18 -31.594 1.528 1 88.69 87 LEU A CA 1
ATOM 685 C C . LEU A 1 87 ? -17.719 -30.906 2.861 1 88.69 87 LEU A C 1
ATOM 687 O O . LEU A 1 87 ? -18.328 -29.891 3.18 1 88.69 87 LEU A O 1
ATOM 691 N N . ALA A 1 88 ? -16.812 -31.484 3.58 1 89.56 88 ALA A N 1
ATOM 692 C CA . ALA A 1 88 ? -16.406 -30.875 4.848 1 89.56 88 ALA A CA 1
ATOM 693 C C . ALA A 1 88 ? -15.773 -29.5 4.625 1 89.56 88 ALA A C 1
ATOM 695 O O . ALA A 1 88 ? -16.016 -28.562 5.387 1 89.56 88 ALA A O 1
ATOM 696 N N . THR A 1 89 ? -14.938 -29.406 3.621 1 84.19 89 THR A N 1
ATOM 697 C CA . THR A 1 89 ? -14.289 -28.141 3.303 1 84.19 89 THR A CA 1
ATOM 698 C C . THR A 1 89 ? -15.32 -27.094 2.906 1 84.19 89 THR A C 1
ATOM 700 O O . THR A 1 89 ? -15.242 -25.938 3.346 1 84.19 89 THR A O 1
ATOM 703 N N . ILE A 1 90 ? -16.312 -27.453 2.17 1 90.25 90 ILE A N 1
ATOM 704 C CA . ILE A 1 90 ? -17.359 -26.547 1.735 1 90.25 90 ILE A CA 1
ATOM 705 C C . ILE A 1 90 ? -18.141 -26.047 2.945 1 90.25 90 ILE A C 1
ATOM 707 O O . ILE A 1 90 ? -18.422 -24.859 3.066 1 90.25 90 ILE A O 1
ATOM 711 N N . ALA A 1 91 ? -18.422 -26.953 3.814 1 93.44 91 ALA A N 1
ATOM 712 C CA . ALA A 1 91 ? -19.188 -26.594 5.008 1 93.44 91 ALA A CA 1
ATOM 713 C C . ALA A 1 91 ? -18.406 -25.609 5.883 1 93.44 91 ALA A C 1
ATOM 715 O O . ALA A 1 91 ? -18.953 -24.594 6.316 1 93.44 91 ALA A O 1
ATOM 716 N N . THR A 1 92 ? -17.188 -25.969 6.152 1 91.62 92 THR A N 1
ATOM 717 C CA . THR A 1 92 ? -16.375 -25.125 7.016 1 91.62 92 THR A CA 1
ATOM 718 C C . THR A 1 92 ? -16.188 -23.734 6.406 1 91.62 92 THR A C 1
ATOM 720 O O . THR A 1 92 ? -16.312 -22.719 7.098 1 91.62 92 THR A O 1
ATOM 723 N N . LYS A 1 93 ? -15.984 -23.719 5.125 1 90 93 LYS A N 1
ATOM 724 C CA . LYS A 1 93 ? -15.75 -22.438 4.465 1 90 93 LYS A CA 1
ATOM 725 C C . LYS A 1 93 ? -17.031 -21.625 4.359 1 90 93 LYS A C 1
ATOM 727 O O . LYS A 1 93 ? -17.016 -20.391 4.406 1 90 93 LYS A O 1
ATOM 732 N N . SER A 1 94 ? -18.094 -22.297 4.32 1 93.75 94 SER A N 1
ATOM 733 C CA . SER A 1 94 ? -19.375 -21.594 4.289 1 93.75 94 SER A CA 1
ATOM 734 C C . SER A 1 94 ? -19.656 -20.906 5.621 1 93.75 94 SER A C 1
ATOM 736 O O . SER A 1 94 ? -20.156 -19.781 5.648 1 93.75 94 SER A O 1
ATOM 738 N N . VAL A 1 95 ? -19.359 -21.578 6.602 1 93.62 95 VAL A N 1
ATOM 739 C CA . VAL A 1 95 ? -19.562 -21 7.926 1 93.62 95 VAL A CA 1
ATOM 740 C C . VAL A 1 95 ? -18.641 -19.797 8.102 1 93.62 95 VAL A C 1
ATOM 742 O O . VAL A 1 95 ? -19.062 -18.75 8.609 1 93.62 95 VAL A O 1
ATOM 745 N N . LEU A 1 96 ? -17.484 -19.922 7.695 1 89.12 96 LEU A N 1
ATOM 746 C CA . LEU A 1 96 ? -16.516 -18.828 7.797 1 89.12 96 LEU A CA 1
ATOM 747 C C . LEU A 1 96 ? -16.953 -17.641 6.953 1 89.12 96 LEU A C 1
ATOM 749 O O . LEU A 1 96 ? -16.828 -16.5 7.383 1 89.12 96 LEU A O 1
ATOM 753 N N . TRP A 1 97 ? -17.438 -17.969 5.844 1 92.25 97 TRP A N 1
ATOM 754 C CA . TRP A 1 97 ? -17.938 -16.906 4.957 1 92.25 97 TRP A CA 1
ATOM 755 C C . TRP A 1 97 ? -19.062 -16.125 5.617 1 92.25 97 TRP A C 1
ATOM 757 O O . TRP A 1 97 ? -19.047 -14.898 5.641 1 92.25 97 TRP A O 1
ATOM 767 N N . TRP A 1 98 ? -19.922 -16.812 6.164 1 93.44 98 TRP A N 1
ATOM 768 C CA . TRP A 1 98 ? -21.062 -16.188 6.816 1 93.44 98 TRP A CA 1
ATOM 769 C C . TRP A 1 98 ? -20.625 -15.359 8.023 1 93.44 98 TRP A C 1
ATOM 771 O O . TRP A 1 98 ? -21.047 -14.211 8.188 1 93.44 98 TRP A O 1
ATOM 781 N N . TRP A 1 99 ? -19.797 -15.891 8.773 1 90.81 99 TRP A N 1
ATOM 782 C CA . TRP A 1 99 ? -19.328 -15.234 10 1 90.81 99 TRP A CA 1
ATOM 783 C C . TRP A 1 99 ? -18.484 -14.016 9.672 1 90.81 99 TRP A C 1
ATOM 785 O O . TRP A 1 99 ? -18.672 -12.945 10.25 1 90.81 99 TRP A O 1
ATOM 795 N N . CYS A 1 100 ? -17.609 -14.102 8.812 1 87.69 100 CYS A N 1
ATOM 796 C CA . CYS A 1 100 ? -16.703 -13.016 8.469 1 87.69 100 CYS A CA 1
ATOM 797 C C . CYS A 1 100 ? -17.422 -11.906 7.727 1 87.69 100 CYS A C 1
ATOM 799 O O . CYS A 1 100 ? -17.031 -10.734 7.801 1 87.69 100 CYS A O 1
ATOM 801 N N . SER A 1 101 ? -18.5 -12.219 7.113 1 91.12 101 SER A N 1
ATOM 802 C CA . SER A 1 101 ? -19.234 -11.227 6.344 1 91.12 101 SER A CA 1
ATOM 803 C C . SER A 1 101 ? -19.938 -10.234 7.258 1 91.12 101 SER A C 1
ATOM 805 O O . SER A 1 101 ? -20.328 -9.148 6.82 1 91.12 101 SER A O 1
ATOM 807 N N . THR A 1 102 ? -20.016 -10.523 8.516 1 90.12 102 THR A N 1
ATOM 808 C CA . THR A 1 102 ? -20.719 -9.664 9.445 1 90.12 102 THR A CA 1
ATOM 809 C C . THR A 1 102 ? -19.781 -8.633 10.062 1 90.12 102 THR A C 1
ATOM 811 O O . THR A 1 102 ? -20.219 -7.664 10.68 1 90.12 102 THR A O 1
ATOM 814 N N . ILE A 1 103 ? -18.594 -8.766 9.883 1 85.38 103 ILE A N 1
ATOM 815 C CA . ILE A 1 103 ? -17.609 -7.867 10.484 1 85.38 103 ILE A CA 1
ATOM 816 C C . ILE A 1 103 ? -17.125 -6.852 9.453 1 85.38 103 ILE A C 1
ATOM 818 O O . ILE A 1 103 ? -16.578 -7.23 8.414 1 85.38 103 ILE A O 1
ATOM 822 N N . PRO A 1 104 ? -17.297 -5.555 9.766 1 83.31 104 PRO A N 1
ATOM 823 C CA . PRO A 1 104 ? -16.984 -4.52 8.781 1 83.31 104 PRO A CA 1
ATOM 824 C C . PRO A 1 104 ? -15.516 -4.105 8.797 1 83.31 104 PRO A C 1
ATOM 826 O O . PRO A 1 104 ? -15.195 -2.943 9.062 1 83.31 104 PRO A O 1
ATOM 829 N N . SER A 1 105 ? -14.578 -4.906 8.664 1 84.5 105 SER A N 1
ATOM 830 C CA . SER A 1 105 ? -13.148 -4.645 8.5 1 84.5 105 SER A CA 1
ATOM 831 C C . SER A 1 105 ? -12.656 -5.121 7.141 1 84.5 105 SER A C 1
ATOM 833 O O . SER A 1 105 ? -13.078 -6.172 6.648 1 84.5 105 SER A O 1
ATOM 835 N N . SER A 1 106 ? -11.938 -4.27 6.543 1 85.44 106 SER A N 1
ATOM 836 C CA . SER A 1 106 ? -11.461 -4.598 5.207 1 85.44 106 SER A CA 1
ATOM 837 C C . SER A 1 106 ? -10.703 -5.926 5.195 1 85.44 106 SER A C 1
ATOM 839 O O . SER A 1 106 ? -10.867 -6.73 4.281 1 85.44 106 SER A O 1
ATOM 841 N N . GLY A 1 107 ? -9.93 -6.172 6.227 1 85.06 107 GLY A N 1
ATOM 842 C CA . GLY A 1 107 ? -9.188 -7.422 6.316 1 85.06 107 GLY A CA 1
ATOM 843 C C . GLY A 1 107 ? -10.086 -8.641 6.43 1 85.06 107 GLY A C 1
ATOM 844 O O . GLY A 1 107 ? -9.922 -9.609 5.691 1 85.06 107 GLY A O 1
ATOM 845 N N . VAL A 1 108 ? -11.078 -8.523 7.316 1 85.88 108 VAL A N 1
ATOM 846 C CA . VAL A 1 108 ? -11.984 -9.648 7.555 1 85.88 108 VAL A CA 1
ATOM 847 C C . VAL A 1 108 ? -12.875 -9.859 6.336 1 85.88 108 VAL A C 1
ATOM 849 O O . VAL A 1 108 ? -13.203 -11 5.988 1 85.88 108 VAL A O 1
ATOM 852 N N . GLN A 1 109 ? -13.203 -8.875 5.719 1 89.44 109 GLN A N 1
ATOM 853 C CA . GLN A 1 109 ? -14.008 -8.977 4.508 1 89.44 109 GLN A CA 1
ATOM 854 C C . GLN A 1 109 ? -13.242 -9.664 3.387 1 89.44 109 GLN A C 1
ATOM 856 O O . GLN A 1 109 ? -13.828 -10.383 2.574 1 89.44 109 GLN A O 1
ATOM 861 N N . ALA A 1 110 ? -11.984 -9.352 3.311 1 88.81 110 ALA A N 1
ATOM 862 C CA . ALA A 1 110 ? -11.156 -10.047 2.326 1 88.81 110 ALA A CA 1
ATOM 863 C C . ALA A 1 110 ? -11.125 -11.547 2.596 1 88.81 110 ALA A C 1
ATOM 865 O O . ALA A 1 110 ? -11.148 -12.359 1.662 1 88.81 110 ALA A O 1
ATOM 866 N N . LEU A 1 111 ? -11.125 -11.922 3.863 1 86.5 111 LEU A N 1
ATOM 867 C CA . LEU A 1 111 ? -11.188 -13.328 4.23 1 86.5 111 LEU A CA 1
ATOM 868 C C . LEU A 1 111 ? -12.539 -13.93 3.846 1 86.5 111 LEU A C 1
ATOM 870 O O . LEU A 1 111 ? -12.602 -15.078 3.406 1 86.5 111 LEU A O 1
ATOM 874 N N . ALA A 1 112 ? -13.516 -13.172 4.07 1 90 112 ALA A N 1
ATOM 875 C CA . ALA A 1 112 ? -14.852 -13.617 3.676 1 90 112 ALA A CA 1
ATOM 876 C C . ALA A 1 112 ? -14.922 -13.859 2.172 1 90 112 ALA A C 1
ATOM 878 O O . ALA A 1 112 ? -15.508 -14.852 1.723 1 90 112 ALA A O 1
ATOM 879 N N . GLN A 1 113 ? -14.391 -12.961 1.44 1 90.19 113 GLN A N 1
ATOM 880 C CA . GLN A 1 113 ? -14.352 -13.109 -0.01 1 90.19 113 GLN A CA 1
ATOM 881 C C . GLN A 1 113 ? -13.594 -14.375 -0.416 1 90.19 113 GLN A C 1
ATOM 883 O O . GLN A 1 113 ? -14.008 -15.086 -1.331 1 90.19 113 GLN A O 1
ATOM 888 N N . ASP A 1 114 ? -12.477 -14.562 0.198 1 89.81 114 ASP A N 1
ATOM 889 C CA . ASP A 1 114 ? -11.695 -15.766 -0.066 1 89.81 114 ASP A CA 1
ATOM 890 C C . ASP A 1 114 ? -12.508 -17.016 0.237 1 89.81 114 ASP A C 1
ATOM 892 O O . ASP A 1 114 ? -12.523 -17.969 -0.559 1 89.81 114 ASP A O 1
ATOM 896 N N . ALA A 1 115 ? -13.133 -17 1.407 1 88.88 115 ALA A N 1
ATOM 897 C CA . ALA A 1 115 ? -13.969 -18.141 1.793 1 88.88 115 ALA A CA 1
ATOM 898 C C . ALA A 1 115 ? -15.086 -18.359 0.778 1 88.88 115 ALA A C 1
ATOM 900 O O . ALA A 1 115 ? -15.398 -19.5 0.432 1 88.88 115 ALA A O 1
ATOM 901 N N . GLU A 1 116 ? -15.695 -17.344 0.385 1 92.06 116 GLU A N 1
ATOM 902 C CA . GLU A 1 116 ? -16.734 -17.422 -0.636 1 92.06 116 GLU A CA 1
ATOM 903 C C . GLU A 1 116 ? -16.203 -18.062 -1.916 1 92.06 116 GLU A C 1
ATOM 905 O O . GLU A 1 116 ? -16.828 -18.969 -2.469 1 92.06 116 GLU A O 1
ATOM 910 N N . ASN A 1 117 ? -15.094 -17.578 -2.422 1 88.56 117 ASN A N 1
ATOM 911 C CA . ASN A 1 117 ? -14.469 -18.125 -3.625 1 88.56 117 ASN A CA 1
ATOM 912 C C . ASN A 1 117 ? -14.148 -19.609 -3.477 1 88.56 117 ASN A C 1
ATOM 914 O O . ASN A 1 117 ? -14.352 -20.375 -4.414 1 88.56 117 ASN A O 1
ATOM 918 N N . ASP A 1 118 ? -13.648 -19.906 -2.311 1 86.94 118 ASP A N 1
ATOM 919 C CA . ASP A 1 118 ? -13.328 -21.312 -2.059 1 86.94 118 ASP A CA 1
ATOM 920 C C . ASP A 1 118 ? -14.586 -22.172 -2.119 1 86.94 118 ASP A C 1
ATOM 922 O O . ASP A 1 118 ? -14.547 -23.297 -2.635 1 86.94 118 ASP A O 1
ATOM 926 N N . VAL A 1 119 ? -15.617 -21.734 -1.546 1 89.06 119 VAL A N 1
ATOM 927 C CA . VAL A 1 119 ? -16.875 -22.469 -1.569 1 89.06 119 VAL A CA 1
ATOM 928 C C . VAL A 1 119 ? -17.328 -22.688 -3.014 1 89.06 119 VAL A C 1
ATOM 930 O O . VAL A 1 119 ? -17.625 -23.812 -3.412 1 89.06 119 VAL A O 1
ATOM 933 N N . TRP A 1 120 ? -17.234 -21.656 -3.807 1 86.56 120 TRP A N 1
ATOM 934 C CA . TRP A 1 120 ? -17.641 -21.75 -5.203 1 86.56 120 TRP A CA 1
ATOM 935 C C . TRP A 1 120 ? -16.719 -22.688 -5.98 1 86.56 120 TRP A C 1
ATOM 937 O O . TRP A 1 120 ? -17.188 -23.5 -6.781 1 86.56 120 TRP A O 1
ATOM 947 N N . LEU A 1 121 ? -15.438 -22.609 -5.738 1 83.81 121 LEU A N 1
ATOM 948 C CA . LEU A 1 121 ? -14.461 -23.453 -6.422 1 83.81 121 LEU A CA 1
ATOM 949 C C . LEU A 1 121 ? -14.688 -24.922 -6.082 1 83.81 121 LEU A C 1
ATOM 951 O O . LEU A 1 121 ? -14.664 -25.781 -6.969 1 83.81 121 LEU A O 1
ATOM 955 N N . ASN A 1 122 ? -14.953 -25.141 -4.824 1 83.69 122 ASN A N 1
ATOM 956 C CA . ASN A 1 122 ? -15.141 -26.516 -4.391 1 83.69 122 ASN A CA 1
ATOM 957 C C . ASN A 1 122 ? -16.484 -27.078 -4.848 1 83.69 122 ASN A C 1
ATOM 959 O O . ASN A 1 122 ? -16.578 -28.25 -5.238 1 83.69 122 ASN A O 1
ATOM 963 N N . VAL A 1 123 ? -17.484 -26.359 -4.836 1 86.25 123 VAL A N 1
ATOM 964 C CA . VAL A 1 123 ? -18.797 -26.781 -5.305 1 86.25 123 VAL A CA 1
ATOM 965 C C . VAL A 1 123 ? -18.734 -27.109 -6.797 1 86.25 123 VAL A C 1
ATOM 967 O O . VAL A 1 123 ? -19.25 -28.125 -7.246 1 86.25 123 VAL A O 1
ATOM 970 N N . MET A 1 124 ? -18.094 -26.281 -7.508 1 84 124 MET A N 1
ATOM 971 C CA . MET A 1 124 ? -18 -26.484 -8.945 1 84 124 MET A CA 1
ATOM 972 C C . MET A 1 124 ? -17.109 -27.688 -9.258 1 84 124 MET A C 1
ATOM 974 O O . MET A 1 124 ? -17.375 -28.438 -10.195 1 84 124 MET A O 1
ATOM 978 N N . SER A 1 125 ? -16.016 -27.797 -8.5 1 81.19 125 SER A N 1
ATOM 979 C CA . SER A 1 125 ? -15.102 -28.906 -8.703 1 81.19 125 SER A CA 1
ATOM 980 C C . SER A 1 125 ? -15.781 -30.25 -8.445 1 81.19 125 SER A C 1
ATOM 982 O O . SER A 1 125 ? -15.391 -31.266 -9 1 81.19 125 SER A O 1
ATOM 984 N N . LEU A 1 126 ? -16.75 -30.234 -7.57 1 81.06 126 LEU A N 1
ATOM 985 C CA . LEU A 1 126 ? -17.516 -31.438 -7.285 1 81.06 126 LEU A CA 1
ATOM 986 C C . LEU A 1 126 ? -18.625 -31.641 -8.32 1 81.06 126 LEU A C 1
ATOM 988 O O . LEU A 1 126 ? -18.859 -32.75 -8.773 1 81.06 126 LEU A O 1
ATOM 992 N N . SER A 1 127 ? -19.234 -30.641 -8.781 1 82.38 127 SER A N 1
ATOM 993 C CA . SER A 1 127 ? -20.422 -30.719 -9.625 1 82.38 127 SER A CA 1
ATOM 994 C C . SER A 1 127 ? -20.047 -30.984 -11.078 1 82.38 127 SER A C 1
ATOM 996 O O . SER A 1 127 ? -20.734 -31.75 -11.766 1 82.38 127 SER A O 1
ATOM 998 N N . PHE A 1 128 ? -19.016 -30.453 -11.539 1 81.56 128 PHE A N 1
ATOM 999 C CA . PHE A 1 128 ? -18.703 -30.516 -12.961 1 81.56 128 PHE A CA 1
ATOM 1000 C C . PHE A 1 128 ? -18.266 -31.922 -13.359 1 81.56 128 PHE A C 1
ATOM 1002 O O . PHE A 1 128 ? -18.734 -32.469 -14.367 1 81.56 128 PHE A O 1
ATOM 1009 N N . PRO A 1 129 ? -17.344 -32.5 -12.57 1 75.25 129 PRO A N 1
ATOM 1010 C CA . PRO A 1 129 ? -17.031 -33.875 -12.922 1 75.25 129 PRO A CA 1
ATOM 1011 C C . PRO A 1 129 ? -18.234 -34.812 -12.828 1 75.25 129 PRO A C 1
ATOM 1013 O O . PRO A 1 129 ? -18.375 -35.719 -13.641 1 75.25 129 PRO A O 1
ATOM 1016 N N . TRP A 1 130 ? -19.031 -34.562 -11.82 1 76.62 130 TRP A N 1
ATOM 1017 C CA . TRP A 1 130 ? -20.25 -35.375 -11.688 1 76.62 130 TRP A CA 1
ATOM 1018 C C . TRP A 1 130 ? -21.172 -35.156 -12.883 1 76.62 130 TRP A C 1
ATOM 1020 O O . TRP A 1 130 ? -21.688 -36.125 -13.445 1 76.62 130 TRP A O 1
ATOM 1030 N N . LEU A 1 131 ? -21.344 -33.938 -13.266 1 79.5 131 LEU A N 1
ATOM 1031 C CA . LEU A 1 131 ? -22.188 -33.594 -14.414 1 79.5 131 LEU A CA 1
ATOM 1032 C C . LEU A 1 131 ? -21.547 -34.094 -15.711 1 79.5 131 LEU A C 1
ATOM 1034 O O . LEU A 1 131 ? -22.234 -34.531 -16.625 1 79.5 131 LEU A O 1
ATOM 1038 N N . GLY A 1 132 ? -20.266 -33.938 -15.773 1 76.25 132 GLY A N 1
ATOM 1039 C CA . GLY A 1 132 ? -19.547 -34.406 -16.953 1 76.25 132 GLY A CA 1
ATOM 1040 C C . GLY A 1 132 ? -19.672 -35.906 -17.156 1 76.25 132 GLY A C 1
ATOM 1041 O O . GLY A 1 132 ? -19.797 -36.375 -18.297 1 76.25 132 GLY A O 1
ATOM 1042 N N . GLU A 1 133 ? -19.656 -36.625 -16.078 1 76.88 133 GLU A N 1
ATOM 1043 C CA . GLU A 1 133 ? -19.844 -38.094 -16.172 1 76.88 133 GLU A CA 1
ATOM 1044 C C . GLU A 1 133 ? -21.25 -38.438 -16.641 1 76.88 133 GLU A C 1
ATOM 1046 O O . GLU A 1 133 ? -21.422 -39.344 -17.453 1 76.88 133 GLU A O 1
ATOM 1051 N N . LYS A 1 134 ? -22.109 -37.688 -16.188 1 81.12 134 LYS A N 1
ATOM 1052 C CA . LYS A 1 134 ? -23.5 -37.969 -16.547 1 81.12 134 LYS A CA 1
ATOM 1053 C C . LYS A 1 134 ? -23.797 -37.562 -17.984 1 81.12 134 LYS A C 1
ATOM 1055 O O . LYS A 1 134 ? -24.562 -38.219 -18.672 1 81.12 134 LYS A O 1
ATOM 1060 N N . LEU A 1 135 ? -23.125 -36.5 -18.375 1 81.38 135 LEU A N 1
ATOM 1061 C CA . LEU A 1 135 ? -23.406 -35.969 -19.703 1 81.38 135 LEU A CA 1
ATOM 1062 C C . LEU A 1 135 ? -22.359 -36.469 -20.703 1 81.38 135 LEU A C 1
ATOM 1064 O O . LEU A 1 135 ? -22.422 -36.125 -21.891 1 81.38 135 LEU A O 1
ATOM 1068 N N . ASN A 1 136 ? -21.453 -37.312 -20.375 1 76.25 136 ASN A N 1
ATOM 1069 C CA . ASN A 1 136 ? -20.391 -37.875 -21.188 1 76.25 136 ASN A CA 1
ATOM 1070 C C . ASN A 1 136 ? -19.562 -36.75 -21.859 1 76.25 136 ASN A C 1
ATOM 1072 O O . ASN A 1 136 ? -19.219 -36.875 -23.031 1 76.25 136 ASN A O 1
ATOM 1076 N N . SER A 1 137 ? -19.562 -35.688 -21.281 1 79.06 137 SER A N 1
ATOM 1077 C CA . SER A 1 137 ? -18.75 -34.562 -21.781 1 79.06 137 SER A CA 1
ATOM 1078 C C . SER A 1 137 ? -17.578 -34.281 -20.859 1 79.06 137 SER A C 1
ATOM 1080 O O . SER A 1 137 ? -17.734 -33.562 -19.859 1 79.06 137 SER A O 1
ATOM 1082 N N . PRO A 1 138 ? -16.438 -34.781 -21.156 1 76.38 138 PRO A N 1
ATOM 1083 C CA . PRO A 1 138 ? -15.273 -34.656 -20.281 1 76.38 138 PRO A CA 1
ATOM 1084 C C . PRO A 1 138 ? -14.719 -33.219 -20.25 1 76.38 138 PRO A C 1
ATOM 1086 O O . PRO A 1 138 ? -13.969 -32.875 -19.328 1 76.38 138 PRO A O 1
ATOM 1089 N N . LEU A 1 139 ? -15.227 -32.344 -21.156 1 78.88 139 LEU A N 1
ATOM 1090 C CA . LEU A 1 139 ? -14.664 -31.016 -21.25 1 78.88 139 LEU A CA 1
ATOM 1091 C C . LEU A 1 139 ? -15.398 -30.047 -20.328 1 78.88 139 LEU A C 1
ATOM 1093 O O . LEU A 1 139 ? -14.984 -28.906 -20.156 1 78.88 139 LEU A O 1
ATOM 1097 N N . LEU A 1 140 ? -16.375 -30.5 -19.734 1 80.19 140 LEU A N 1
ATOM 1098 C CA . LEU A 1 140 ? -17.156 -29.625 -18.859 1 80.19 140 LEU A CA 1
ATOM 1099 C C . LEU A 1 140 ? -16.359 -29.219 -17.641 1 80.19 140 LEU A C 1
ATOM 1101 O O . LEU A 1 140 ? -16.438 -28.062 -17.188 1 80.19 140 LEU A O 1
ATOM 1105 N N . ASP A 1 141 ? -15.523 -30.047 -17.125 1 80.81 141 ASP A N 1
ATOM 1106 C CA . ASP A 1 141 ? -14.742 -29.797 -15.922 1 80.81 141 ASP A CA 1
ATOM 1107 C C . ASP A 1 141 ? -13.68 -28.719 -16.172 1 80.81 141 ASP A C 1
ATOM 1109 O O . ASP A 1 141 ? -13.68 -27.672 -15.516 1 80.81 141 ASP A O 1
ATOM 1113 N N . PRO A 1 142 ? -12.906 -28.891 -17.219 1 83 142 PRO A N 1
ATOM 1114 C CA . PRO A 1 142 ? -11.883 -27.859 -17.469 1 83 142 PRO A CA 1
ATOM 1115 C C . PRO A 1 142 ? -12.484 -26.531 -17.891 1 83 142 PRO A C 1
ATOM 1117 O O . PRO A 1 142 ? -11.945 -25.469 -17.562 1 83 142 PRO A O 1
ATOM 1120 N N . ILE A 1 143 ? -13.508 -26.531 -18.531 1 84.56 143 ILE A N 1
ATOM 1121 C CA . ILE A 1 143 ? -14.164 -25.297 -18.938 1 84.56 143 ILE A CA 1
ATOM 1122 C C . ILE A 1 143 ? -14.75 -24.594 -17.719 1 84.56 143 ILE A C 1
ATOM 1124 O O . ILE A 1 143 ? -14.641 -23.375 -17.578 1 84.56 143 ILE A O 1
ATOM 1128 N N . GLY A 1 144 ? -15.461 -25.359 -16.906 1 84.75 144 GLY A N 1
ATOM 1129 C CA . GLY A 1 144 ? -15.969 -24.797 -15.672 1 84.75 144 GLY A CA 1
ATOM 1130 C C . GLY A 1 144 ? -14.891 -24.188 -14.805 1 84.75 144 GLY A C 1
ATOM 1131 O O . GLY A 1 144 ? -15.086 -23.109 -14.234 1 84.75 144 GLY A O 1
ATOM 1132 N N . GLY A 1 145 ? -13.781 -24.844 -14.742 1 85.12 145 GLY A N 1
ATOM 1133 C CA . GLY A 1 145 ? -12.656 -24.297 -13.992 1 85.12 145 GLY A CA 1
ATOM 1134 C C . GLY A 1 145 ? -12.117 -23.016 -14.57 1 85.12 145 GLY A C 1
ATOM 1135 O O . GLY A 1 145 ? -11.758 -22.094 -13.828 1 85.12 145 GLY A O 1
ATOM 1136 N N . MET A 1 146 ? -12.109 -22.906 -15.82 1 89.75 146 MET A N 1
ATOM 1137 C CA . MET A 1 146 ? -11.602 -21.719 -16.5 1 89.75 146 MET A CA 1
ATOM 1138 C C . MET A 1 146 ? -12.516 -20.531 -16.266 1 89.75 146 MET A C 1
ATOM 1140 O O . MET A 1 146 ? -12.047 -19.438 -15.93 1 89.75 146 MET A O 1
ATOM 1144 N N . VAL A 1 147 ? -13.758 -20.734 -16.359 1 90.88 147 VAL A N 1
ATOM 1145 C CA . VAL A 1 147 ? -14.734 -19.656 -16.188 1 90.88 147 VAL A CA 1
ATOM 1146 C C . VAL A 1 147 ? -14.719 -19.172 -14.742 1 90.88 147 VAL A C 1
ATOM 1148 O O . VAL A 1 147 ? -14.688 -17.969 -14.492 1 90.88 147 VAL A O 1
ATOM 1151 N N . LEU A 1 148 ? -14.711 -20.109 -13.883 1 90.31 148 LEU A N 1
ATOM 1152 C CA . LEU A 1 148 ? -14.711 -19.75 -12.469 1 90.31 148 LEU A CA 1
ATOM 1153 C C . LEU A 1 148 ? -13.438 -19 -12.086 1 90.31 148 LEU A C 1
ATOM 1155 O O . LEU A 1 148 ? -13.477 -18.016 -11.359 1 90.31 148 LEU A O 1
ATOM 1159 N N . SER A 1 149 ? -12.32 -19.516 -12.523 1 92.5 149 SER A N 1
ATOM 1160 C CA . SER A 1 149 ? -11.062 -18.875 -12.203 1 92.5 149 SER A CA 1
ATOM 1161 C C . SER A 1 149 ? -11.016 -17.453 -12.758 1 92.5 149 SER A C 1
ATOM 1163 O O . SER A 1 149 ? -10.516 -16.531 -12.102 1 92.5 149 SER A O 1
ATOM 1165 N N . LEU A 1 150 ? -11.57 -17.25 -13.906 1 93.44 150 LEU A N 1
ATOM 1166 C CA . LEU A 1 150 ? -11.617 -15.922 -14.5 1 93.44 150 LEU A CA 1
ATOM 1167 C C . LEU A 1 150 ? -12.477 -14.984 -13.656 1 93.44 150 LEU A C 1
ATOM 1169 O O . LEU A 1 150 ? -12.086 -13.844 -13.406 1 93.44 150 LEU A O 1
ATOM 1173 N N . TYR A 1 151 ? -13.57 -15.484 -13.297 1 93.56 151 TYR A N 1
ATOM 1174 C CA . TYR A 1 151 ? -14.453 -14.703 -12.438 1 93.56 151 TYR A CA 1
ATOM 1175 C C . TYR A 1 151 ? -13.742 -14.297 -11.148 1 93.56 151 TYR A C 1
ATOM 1177 O O . TYR A 1 151 ? -13.836 -13.141 -10.727 1 93.56 151 TYR A O 1
ATOM 1185 N N . ILE A 1 152 ? -13.047 -15.164 -10.516 1 91.5 152 ILE A N 1
ATOM 1186 C CA . ILE A 1 152 ? -12.367 -14.922 -9.242 1 91.5 152 ILE A CA 1
ATOM 1187 C C . ILE A 1 152 ? -11.234 -13.93 -9.445 1 91.5 152 ILE A C 1
ATOM 1189 O O . ILE A 1 152 ? -11.016 -13.047 -8.609 1 91.5 152 ILE A O 1
ATOM 1193 N N . ILE A 1 153 ? -10.531 -14.039 -10.5 1 93.25 153 ILE A N 1
ATOM 1194 C CA . ILE A 1 153 ? -9.445 -13.125 -10.812 1 93.25 153 ILE A CA 1
ATOM 1195 C C . ILE A 1 153 ? -9.984 -11.703 -10.922 1 93.25 153 ILE A C 1
ATOM 1197 O O . ILE A 1 153 ? -9.43 -10.773 -10.328 1 93.25 153 ILE A O 1
ATOM 1201 N N . ILE A 1 154 ? -11.07 -11.547 -11.609 1 95.81 154 ILE A N 1
ATOM 1202 C CA . ILE A 1 154 ? -11.664 -10.227 -11.805 1 95.81 154 ILE A CA 1
ATOM 1203 C C . ILE A 1 154 ? -12.117 -9.664 -10.461 1 95.81 154 ILE A C 1
ATOM 1205 O O . ILE A 1 154 ? -11.922 -8.477 -10.18 1 95.81 154 ILE A O 1
ATOM 1209 N N . ALA A 1 155 ? -12.703 -10.516 -9.688 1 93.81 155 ALA A N 1
ATOM 1210 C CA . ALA A 1 155 ? -13.164 -10.086 -8.367 1 93.81 155 ALA A CA 1
ATOM 1211 C C . ALA A 1 155 ? -12 -9.586 -7.516 1 93.81 155 ALA A C 1
ATOM 1213 O O . ALA A 1 155 ? -12.117 -8.555 -6.848 1 93.81 155 ALA A O 1
ATOM 1214 N N . TRP A 1 156 ? -10.914 -10.258 -7.559 1 93 156 TRP A N 1
ATOM 1215 C CA . TRP A 1 156 ? -9.758 -9.875 -6.746 1 93 156 TRP A CA 1
ATOM 1216 C C . TRP A 1 156 ? -9.062 -8.656 -7.332 1 93 156 TRP A C 1
ATOM 1218 O O . TRP A 1 156 ? -8.461 -7.867 -6.598 1 93 156 TRP A O 1
ATOM 1228 N N . ILE A 1 157 ? -9.133 -8.484 -8.641 1 94.69 157 ILE A N 1
ATOM 1229 C CA . ILE A 1 157 ? -8.594 -7.281 -9.258 1 94.69 157 ILE A CA 1
ATOM 1230 C C . ILE A 1 157 ? -9.375 -6.059 -8.789 1 94.69 157 ILE A C 1
ATOM 1232 O O . ILE A 1 157 ? -8.789 -5.012 -8.508 1 94.69 157 ILE A O 1
ATOM 1236 N N . LYS A 1 158 ? -10.625 -6.25 -8.711 1 95.19 158 LYS A N 1
ATOM 1237 C CA . LYS A 1 158 ? -11.461 -5.16 -8.211 1 95.19 158 LYS A CA 1
ATOM 1238 C C . LYS A 1 158 ? -11.094 -4.805 -6.773 1 95.19 158 LYS A C 1
ATOM 1240 O O . LYS A 1 158 ? -10.953 -3.627 -6.438 1 95.19 158 LYS A O 1
ATOM 1245 N N . THR A 1 159 ? -10.945 -5.762 -5.961 1 93.12 159 THR A N 1
ATOM 1246 C CA . THR A 1 159 ? -10.562 -5.551 -4.57 1 93.12 159 THR A CA 1
ATOM 1247 C C . THR A 1 159 ? -9.188 -4.895 -4.484 1 93.12 159 THR A C 1
ATOM 1249 O O . THR A 1 159 ? -8.969 -4.004 -3.664 1 93.12 159 THR A O 1
ATOM 1252 N N . LEU A 1 160 ? -8.273 -5.352 -5.324 1 94.25 160 LEU A N 1
ATOM 1253 C CA . LEU A 1 160 ? -6.934 -4.777 -5.387 1 94.25 160 LEU A CA 1
ATOM 1254 C C . LEU A 1 160 ? -6.996 -3.287 -5.707 1 94.25 160 LEU A C 1
ATOM 1256 O O . LEU A 1 160 ? -6.371 -2.473 -5.023 1 94.25 160 LEU A O 1
ATOM 1260 N N . PHE A 1 161 ? -7.82 -2.91 -6.645 1 92.94 161 PHE A N 1
ATOM 1261 C CA . 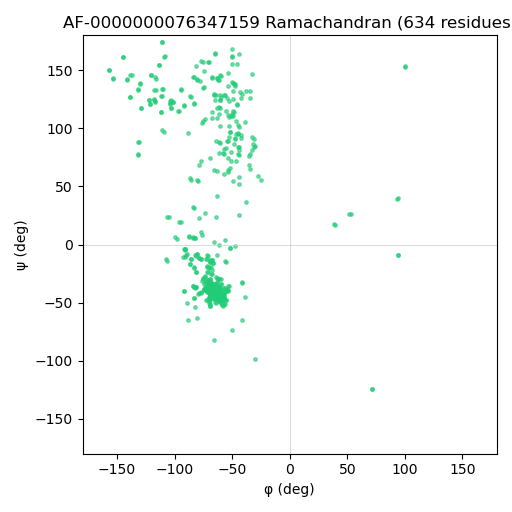PHE A 1 161 ? -7.891 -1.525 -7.094 1 92.94 161 PHE A CA 1
ATOM 1262 C C . PHE A 1 161 ? -8.578 -0.654 -6.055 1 92.94 161 PHE A C 1
ATOM 1264 O O . PHE A 1 161 ? -8.219 0.512 -5.875 1 92.94 161 PHE A O 1
ATOM 1271 N N . GLU A 1 162 ? -9.531 -1.21 -5.461 1 92 162 GLU A N 1
ATOM 1272 C CA . GLU A 1 162 ? -10.203 -0.458 -4.406 1 92 162 GLU A CA 1
ATOM 1273 C C . GLU A 1 162 ? -9.25 -0.11 -3.273 1 92 162 GLU A C 1
ATOM 1275 O O . GLU A 1 162 ? -9.203 1.036 -2.822 1 92 162 GLU A O 1
ATOM 1280 N N . ASN A 1 163 ? -8.531 -1.061 -2.826 1 90.94 163 ASN A N 1
ATOM 1281 C CA . ASN A 1 163 ? -7.578 -0.814 -1.752 1 90.94 163 ASN A CA 1
ATOM 1282 C C . ASN A 1 163 ? -6.398 0.029 -2.232 1 90.94 163 ASN A C 1
ATOM 1284 O O . ASN A 1 163 ? -5.863 0.839 -1.476 1 90.94 163 ASN A O 1
ATOM 1288 N N . PHE A 1 164 ? -6 -0.166 -3.461 1 91.12 164 PHE A N 1
ATOM 1289 C CA . PHE A 1 164 ? -4.961 0.656 -4.074 1 91.12 164 PHE A CA 1
ATOM 1290 C C . PHE A 1 164 ? -5.363 2.127 -4.07 1 91.12 164 PHE A C 1
ATOM 1292 O O . PHE A 1 164 ? -4.582 2.986 -3.658 1 91.12 164 PHE A O 1
ATOM 1299 N N . ASN A 1 165 ? -6.512 2.4 -4.441 1 89.81 165 ASN A N 1
ATOM 1300 C CA . ASN A 1 165 ? -7.012 3.77 -4.492 1 89.81 165 ASN A CA 1
ATOM 1301 C C . ASN A 1 165 ? -7.121 4.379 -3.098 1 89.81 165 ASN A C 1
ATOM 1303 O O . ASN A 1 165 ? -6.801 5.551 -2.9 1 89.81 165 ASN A O 1
ATOM 1307 N N . ASN A 1 166 ? -7.52 3.607 -2.201 1 88.94 166 ASN A N 1
ATOM 1308 C CA . ASN A 1 166 ? -7.664 4.094 -0.834 1 88.94 166 ASN A CA 1
ATOM 1309 C C . ASN A 1 166 ? -6.309 4.395 -0.201 1 88.94 166 ASN A C 1
ATOM 1311 O O . ASN A 1 166 ? -6.184 5.324 0.598 1 88.94 166 ASN A O 1
ATOM 1315 N N . LEU A 1 167 ? -5.352 3.623 -0.571 1 89.31 167 LEU A N 1
ATOM 1316 C CA . LEU A 1 167 ? -4.016 3.801 -0.006 1 89.31 167 LEU A CA 1
ATOM 1317 C C . LEU A 1 167 ? -3.273 4.93 -0.712 1 89.31 167 LEU A C 1
ATOM 1319 O O . LEU A 1 167 ? -2.34 5.508 -0.151 1 89.31 167 LEU A O 1
ATOM 1323 N N . SER A 1 168 ? -3.664 5.246 -1.957 1 87.81 168 SER A N 1
ATOM 1324 C CA . SER A 1 168 ? -2.984 6.27 -2.744 1 87.81 168 SER A CA 1
ATOM 1325 C C . SER A 1 168 ? -3.477 7.668 -2.379 1 87.81 168 SER A C 1
ATOM 1327 O O . SER A 1 168 ? -2.908 8.664 -2.822 1 87.81 168 SER A O 1
ATOM 1329 N N . GLY A 1 169 ? -4.465 7.785 -1.623 1 86.44 169 GLY A N 1
ATOM 1330 C CA . GLY A 1 169 ? -4.957 9.086 -1.208 1 86.44 169 GLY A CA 1
ATOM 1331 C C . GLY A 1 169 ? -6.066 9.617 -2.1 1 86.44 169 GLY A C 1
ATOM 1332 O O . GLY A 1 169 ? -6.086 10.805 -2.434 1 86.44 169 GLY A O 1
ATOM 1333 N N . LYS A 1 170 ? -6.84 8.789 -2.449 1 87.62 170 LYS A N 1
ATOM 1334 C CA . LYS A 1 170 ? -7.98 9.203 -3.266 1 87.62 170 LYS A CA 1
ATOM 1335 C C . LYS A 1 170 ? -8.883 10.164 -2.498 1 87.62 170 LYS A C 1
ATOM 1337 O O . LYS A 1 170 ? -9.07 10.016 -1.288 1 87.62 170 LYS A O 1
ATOM 1342 N N . GLN A 1 171 ? -9.398 11.102 -3.252 1 90.44 171 GLN A N 1
ATOM 1343 C CA . GLN A 1 171 ? -10.328 12.062 -2.652 1 90.44 171 GLN A CA 1
ATOM 1344 C C . GLN A 1 171 ? -11.57 11.359 -2.107 1 90.44 171 GLN A C 1
ATOM 1346 O O . GLN A 1 171 ? -12.062 10.406 -2.713 1 90.44 171 GLN A O 1
ATOM 1351 N N . ALA A 1 172 ? -12 11.844 -1.001 1 90.56 172 ALA A N 1
ATOM 1352 C CA . ALA A 1 172 ? -13.203 11.289 -0.385 1 90.56 172 ALA A CA 1
ATOM 1353 C C . ALA A 1 172 ? -14.422 11.531 -1.263 1 90.56 172 ALA A C 1
ATOM 1355 O O . ALA A 1 172 ? -14.375 12.32 -2.203 1 90.56 172 ALA A O 1
ATOM 1356 N N . SER A 1 173 ? -15.445 10.812 -0.966 1 90.25 173 SER A N 1
ATOM 1357 C CA . SER A 1 173 ? -16.688 10.961 -1.716 1 90.25 173 SER A CA 1
ATOM 1358 C C . SER A 1 173 ? -17.359 12.297 -1.412 1 90.25 173 SER A C 1
ATOM 1360 O O . SER A 1 173 ? -17.078 12.922 -0.386 1 90.25 173 SER A O 1
ATOM 1362 N N . GLY A 1 174 ? -18.188 12.75 -2.332 1 91.44 174 GLY A N 1
ATOM 1363 C CA . GLY A 1 174 ? -18.922 13.992 -2.141 1 91.44 174 GLY A CA 1
ATOM 1364 C C . GLY A 1 174 ? -19.703 14.031 -0.842 1 91.44 174 GLY A C 1
ATOM 1365 O O . GLY A 1 174 ? -19.766 15.07 -0.177 1 91.44 174 GLY A O 1
ATOM 1366 N N . ASP A 1 175 ? -20.266 12.906 -0.56 1 92.12 175 ASP A N 1
ATOM 1367 C CA . ASP A 1 175 ? -21.047 12.828 0.671 1 92.12 175 ASP A CA 1
ATOM 1368 C C . ASP A 1 175 ? -20.156 13.055 1.896 1 92.12 175 ASP A C 1
ATOM 1370 O O . ASP A 1 175 ? -20.547 13.758 2.828 1 92.12 175 ASP A O 1
ATOM 1374 N N . GLN A 1 176 ? -19.016 12.516 1.906 1 91.12 176 GLN A N 1
ATOM 1375 C CA . GLN A 1 176 ? -18.078 12.664 3.023 1 91.12 176 GLN A CA 1
ATOM 1376 C C . GLN A 1 176 ? -17.594 14.109 3.137 1 91.12 176 GLN A C 1
ATOM 1378 O O . GLN A 1 176 ? -17.469 14.641 4.242 1 91.12 176 GLN A O 1
ATOM 1383 N N . ILE A 1 177 ? -17.328 14.727 2.029 1 92.25 177 ILE A N 1
ATOM 1384 C CA . ILE A 1 177 ? -16.859 16.109 2.004 1 92.25 177 ILE A CA 1
ATOM 1385 C C . ILE A 1 177 ? -17.969 17.031 2.543 1 92.25 177 ILE A C 1
ATOM 1387 O O . ILE A 1 177 ? -17.688 17.938 3.336 1 92.25 177 ILE A O 1
ATOM 1391 N N . THR A 1 178 ? -19.141 16.75 2.123 1 92.31 178 THR A N 1
ATOM 1392 C CA . THR A 1 178 ? -20.266 17.562 2.555 1 92.31 178 THR A CA 1
ATOM 1393 C C . THR A 1 178 ? -20.469 17.453 4.062 1 92.31 178 THR A C 1
ATOM 1395 O O . THR A 1 178 ? -20.828 18.438 4.723 1 92.31 178 THR A O 1
ATOM 1398 N N . ARG A 1 179 ? -20.281 16.312 4.555 1 92.56 179 ARG A N 1
ATOM 1399 C CA . ARG A 1 179 ? -20.391 16.109 5.992 1 92.56 179 ARG A CA 1
ATOM 1400 C C . ARG A 1 179 ? -19.391 16.969 6.75 1 92.56 179 ARG A C 1
ATOM 1402 O O . ARG A 1 179 ? -19.703 17.547 7.789 1 92.56 179 ARG A O 1
ATOM 1409 N N . VAL A 1 180 ? -18.188 16.984 6.277 1 93.25 180 VAL A N 1
ATOM 1410 C CA . VAL A 1 180 ? -17.141 17.781 6.891 1 93.25 180 VAL A CA 1
ATOM 1411 C C . VAL A 1 180 ? -17.484 19.266 6.809 1 93.25 180 VAL A C 1
ATOM 1413 O O . VAL A 1 180 ? -17.375 19.984 7.801 1 93.25 180 VAL A O 1
ATOM 1416 N N . LEU A 1 181 ? -17.922 19.703 5.668 1 92.38 181 LEU A N 1
ATOM 1417 C CA . LEU A 1 181 ? -18.281 21.094 5.457 1 92.38 181 LEU A CA 1
ATOM 1418 C C . LEU A 1 181 ? -19.422 21.5 6.371 1 92.38 181 LEU A C 1
ATOM 1420 O O . LEU A 1 181 ? -19.391 22.578 6.98 1 92.38 181 LEU A O 1
ATOM 1424 N N . TYR A 1 182 ? -20.344 20.656 6.422 1 92.19 182 TYR A N 1
ATOM 1425 C CA . TYR A 1 182 ? -21.516 20.922 7.262 1 92.19 182 TYR A CA 1
ATOM 1426 C C . TYR A 1 182 ? -21.109 21.078 8.719 1 92.19 182 TYR A C 1
ATOM 1428 O O . TYR A 1 182 ? -21.594 21.984 9.414 1 92.19 182 TYR A O 1
ATOM 1436 N N . MET A 1 183 ? -20.281 20.281 9.188 1 92.88 183 MET A N 1
ATOM 1437 C CA . MET A 1 183 ? -19.828 20.312 10.578 1 92.88 183 MET A CA 1
ATOM 1438 C C . MET A 1 183 ? -19.078 21.609 10.875 1 92.88 183 MET A C 1
ATOM 1440 O O . MET A 1 183 ? -19.328 22.25 11.898 1 92.88 183 MET A O 1
ATOM 1444 N N . VAL A 1 184 ? -18.219 22.031 10.023 1 93.06 184 VAL A N 1
ATOM 1445 C CA . VAL A 1 184 ? -17.375 23.203 10.25 1 93.06 184 VAL A CA 1
ATOM 1446 C C . VAL A 1 184 ? -18.203 24.484 10.156 1 93.06 184 VAL A C 1
ATOM 1448 O O . VAL A 1 184 ? -17.984 25.422 10.914 1 93.06 184 VAL A O 1
ATOM 1451 N N . THR A 1 185 ? -19.172 24.547 9.289 1 91.25 185 THR A N 1
ATOM 1452 C CA . THR A 1 185 ? -19.984 25.734 9.086 1 91.25 185 THR A CA 1
ATOM 1453 C C . THR A 1 185 ? -20.875 26 10.289 1 91.25 185 THR A C 1
ATOM 1455 O O . THR A 1 185 ? -21.391 27.109 10.453 1 91.25 185 THR A O 1
ATOM 1458 N N . ARG A 1 186 ? -21.016 25.078 11.109 1 90.62 186 ARG A N 1
ATOM 1459 C CA . ARG A 1 186 ? -21.891 25.219 12.281 1 90.62 186 ARG A CA 1
ATOM 1460 C C . ARG A 1 186 ? -21.219 26.062 13.359 1 90.62 186 ARG A C 1
ATOM 1462 O O . ARG A 1 186 ? -21.891 26.531 14.289 1 90.62 186 ARG A O 1
ATOM 1469 N N . PHE A 1 187 ? -19.984 26.297 13.219 1 91.44 187 PHE A N 1
ATOM 1470 C CA . PHE A 1 187 ? -19.281 27.109 14.203 1 91.44 187 PHE A CA 1
ATOM 1471 C C . PHE A 1 187 ? -19.406 28.578 13.883 1 91.44 187 PHE A C 1
ATOM 1473 O O . PHE A 1 187 ? -18.938 29.047 12.836 1 91.44 187 PHE A O 1
ATOM 1480 N N . ASN A 1 188 ? -19.844 29.359 14.836 1 88.38 188 ASN A N 1
ATOM 1481 C CA . ASN A 1 188 ? -20.172 30.766 14.648 1 88.38 188 ASN A CA 1
ATOM 1482 C C . ASN A 1 188 ? -18.938 31.609 14.367 1 88.38 188 ASN A C 1
ATOM 1484 O O . ASN A 1 188 ? -18.984 32.531 13.547 1 88.38 188 ASN A O 1
ATOM 1488 N N . PRO A 1 189 ? -17.875 31.359 14.984 1 88.12 189 PRO A N 1
ATOM 1489 C CA . PRO A 1 189 ? -16.703 32.219 14.758 1 88.12 189 PRO A CA 1
ATOM 1490 C C . PRO A 1 189 ? -16.156 32.062 13.344 1 88.12 189 PRO A C 1
ATOM 1492 O O . PRO A 1 189 ? -15.352 32.906 12.914 1 88.12 189 PRO A O 1
ATOM 1495 N N . VAL A 1 190 ? -16.562 31.109 12.672 1 89.38 190 VAL A N 1
ATOM 1496 C CA . VAL A 1 190 ? -16.031 30.859 11.336 1 89.38 190 VAL A CA 1
ATOM 1497 C C . VAL A 1 190 ? -16.766 31.734 10.312 1 89.38 190 VAL A C 1
ATOM 1499 O O . VAL A 1 190 ? -17.984 31.641 10.156 1 89.38 190 VAL A O 1
ATOM 1502 N N . LEU A 1 191 ? -15.961 32.562 9.609 1 88.31 191 LEU A N 1
ATOM 1503 C CA . LEU A 1 191 ? -16.531 33.469 8.609 1 88.31 191 LEU A CA 1
ATOM 1504 C C . LEU A 1 191 ? -16.719 32.719 7.281 1 88.31 191 LEU A C 1
ATOM 1506 O O . LEU A 1 191 ? -17.766 32.875 6.625 1 88.31 191 LEU A O 1
ATOM 1510 N N . GLU A 1 192 ? -15.633 32 6.953 1 89.62 192 GLU A N 1
ATOM 1511 C CA . GLU A 1 192 ? -15.617 31.297 5.68 1 89.62 192 GLU A CA 1
ATOM 1512 C C . GLU A 1 192 ? -14.625 30.141 5.711 1 89.62 192 GLU A C 1
ATOM 1514 O O . GLU A 1 192 ? -13.656 30.156 6.477 1 89.62 192 GLU A O 1
ATOM 1519 N N . ILE A 1 193 ? -15.031 29.219 4.938 1 89.31 193 ILE A N 1
ATOM 1520 C CA . ILE A 1 193 ? -14.102 28.125 4.691 1 89.31 193 ILE A CA 1
ATOM 1521 C C . ILE A 1 193 ? -13.352 28.375 3.385 1 89.31 193 ILE A C 1
ATOM 1523 O O . ILE A 1 193 ? -13.953 28.375 2.309 1 89.31 193 ILE A O 1
ATOM 1527 N N . SER A 1 194 ? -12.086 28.562 3.48 1 85.69 194 SER A N 1
ATOM 1528 C CA . SER A 1 194 ? -11.312 28.922 2.303 1 85.69 194 SER A CA 1
ATOM 1529 C C . SER A 1 194 ? -10.906 27.703 1.498 1 85.69 194 SER A C 1
ATOM 1531 O O . SER A 1 194 ? -10.789 27.766 0.273 1 85.69 194 SER A O 1
ATOM 1533 N N . ASP A 1 195 ? -10.609 26.609 2.174 1 87.19 195 ASP A N 1
ATOM 1534 C CA . ASP A 1 195 ? -10.18 25.391 1.491 1 87.19 195 ASP A CA 1
ATOM 1535 C C . ASP A 1 195 ? -10.516 24.141 2.318 1 87.19 195 ASP A C 1
ATOM 1537 O O . ASP A 1 195 ? -10.492 24.188 3.551 1 87.19 195 ASP A O 1
ATOM 1541 N N . VAL A 1 196 ? -10.906 23.109 1.578 1 89.69 196 VAL A N 1
ATOM 1542 C CA . VAL A 1 196 ? -11.188 21.844 2.236 1 89.69 196 VAL A CA 1
ATOM 1543 C C . VAL A 1 196 ? -10.617 20.688 1.399 1 89.69 196 VAL A C 1
ATOM 1545 O O . VAL A 1 196 ? -10.844 20.625 0.189 1 89.69 196 VAL A O 1
ATOM 1548 N N . GLU A 1 197 ? -9.836 19.875 2.027 1 89.81 197 GLU A N 1
ATOM 1549 C CA . GLU A 1 197 ? -9.305 18.672 1.402 1 89.81 197 GLU A CA 1
ATOM 1550 C C . GLU A 1 197 ? -9.539 17.453 2.285 1 89.81 197 GLU A C 1
ATOM 1552 O O . GLU A 1 197 ? -9.086 17.406 3.432 1 89.81 197 GLU A O 1
ATOM 1557 N N . VAL A 1 198 ? -10.289 16.578 1.736 1 91.56 198 VAL A N 1
ATOM 1558 C CA . VAL A 1 198 ? -10.547 15.312 2.42 1 91.56 198 VAL A CA 1
ATOM 1559 C C . VAL A 1 198 ? -10.109 14.148 1.535 1 91.56 198 VAL A C 1
ATOM 1561 O O . VAL A 1 198 ? -10.547 14.039 0.385 1 91.56 198 VAL A O 1
ATOM 1564 N N . TYR A 1 199 ? -9.266 13.328 2.049 1 89.44 199 TYR A N 1
ATOM 1565 C CA . TYR A 1 199 ? -8.766 12.227 1.229 1 89.44 199 TYR A CA 1
ATOM 1566 C C . TYR A 1 199 ? -8.547 10.977 2.068 1 89.44 199 TYR A C 1
ATOM 1568 O O . TYR A 1 199 ? -8.469 11.047 3.297 1 89.44 199 TYR A O 1
ATOM 1576 N N . HIS A 1 200 ? -8.469 9.898 1.396 1 88.5 200 HIS A N 1
ATOM 1577 C CA . HIS A 1 200 ? -8.344 8.602 2.057 1 88.5 200 HIS A CA 1
ATOM 1578 C C . HIS A 1 200 ? -6.891 8.305 2.406 1 88.5 200 HIS A C 1
ATOM 1580 O O . HIS A 1 200 ? -5.98 8.648 1.645 1 88.5 200 HIS A O 1
ATOM 1586 N N . ILE A 1 201 ? -6.707 7.684 3.482 1 87 201 ILE A N 1
ATOM 1587 C CA . ILE A 1 201 ? -5.457 7.051 3.896 1 87 201 ILE A CA 1
ATOM 1588 C C . ILE A 1 201 ? -5.734 5.625 4.367 1 87 201 ILE A C 1
ATOM 1590 O O . ILE A 1 201 ? -5.938 5.387 5.562 1 87 201 ILE A O 1
ATOM 1594 N N . GLY A 1 202 ? -5.715 4.758 3.488 1 87.12 202 GLY A N 1
ATOM 1595 C CA . GLY A 1 202 ? -6.227 3.43 3.793 1 87.12 202 GLY A CA 1
ATOM 1596 C C . GLY A 1 202 ? -7.734 3.389 3.938 1 87.12 202 GLY A C 1
ATOM 1597 O O . GLY A 1 202 ? -8.461 3.834 3.047 1 87.12 202 GLY A O 1
ATOM 1598 N N . ASP A 1 203 ? -8.156 2.875 5.121 1 87.62 203 ASP A N 1
ATOM 1599 C CA . ASP A 1 203 ? -9.594 2.77 5.367 1 87.62 203 ASP A CA 1
ATOM 1600 C C . ASP A 1 203 ? -10.125 4.023 6.059 1 87.62 203 ASP A C 1
ATOM 1602 O O . ASP A 1 203 ? -11.336 4.203 6.184 1 87.62 203 ASP A O 1
ATOM 1606 N N . ASP A 1 204 ? -9.227 4.859 6.359 1 89.31 204 ASP A N 1
ATOM 1607 C CA . ASP A 1 204 ? -9.609 6.066 7.09 1 89.31 204 ASP A CA 1
ATOM 1608 C C . ASP A 1 204 ? -9.477 7.305 6.207 1 89.31 204 ASP A C 1
ATOM 1610 O O . ASP A 1 204 ? -9.047 7.215 5.055 1 89.31 204 ASP A O 1
ATOM 1614 N N . LEU A 1 205 ? -9.953 8.461 6.848 1 90.75 205 LEU A N 1
ATOM 1615 C CA . LEU A 1 205 ? -9.922 9.727 6.125 1 90.75 205 LEU A CA 1
ATOM 1616 C C . LEU A 1 205 ? -9.078 10.758 6.871 1 90.75 205 LEU A C 1
ATOM 1618 O O . LEU A 1 205 ? -9.016 10.742 8.102 1 90.75 205 LEU A O 1
ATOM 1622 N N . ILE A 1 206 ? -8.422 11.586 6.141 1 89.94 206 ILE A N 1
ATOM 1623 C CA . ILE A 1 206 ? -7.762 12.789 6.652 1 89.94 206 ILE A CA 1
ATOM 1624 C C . ILE A 1 206 ? -8.5 14.031 6.16 1 89.94 206 ILE A C 1
ATOM 1626 O O . ILE A 1 206 ? -8.875 14.117 4.988 1 89.94 206 ILE A O 1
ATOM 1630 N N . CYS A 1 207 ? -8.711 14.898 7.055 1 92.75 207 CYS A N 1
ATOM 1631 C CA . CYS A 1 207 ? -9.422 16.125 6.723 1 92.75 207 CYS A CA 1
ATOM 1632 C C . CYS A 1 207 ? -8.547 17.344 6.953 1 92.75 207 CYS A C 1
ATOM 1634 O O . CYS A 1 207 ? -7.965 17.516 8.031 1 92.75 207 CYS A O 1
ATOM 1636 N N . GLU A 1 208 ? -8.414 18.109 5.961 1 91.56 208 GLU A N 1
ATOM 1637 C CA . GLU A 1 208 ? -7.742 19.406 6.051 1 91.56 208 GLU A CA 1
ATOM 1638 C C . GLU A 1 208 ? -8.711 20.547 5.738 1 91.56 208 GLU A C 1
ATOM 1640 O O . GLU A 1 208 ? -9.305 20.594 4.66 1 91.56 208 GLU A O 1
ATOM 1645 N N . VAL A 1 209 ? -8.797 21.422 6.688 1 92.56 209 VAL A N 1
ATOM 1646 C CA . VAL A 1 209 ? -9.75 22.5 6.488 1 92.56 209 VAL A CA 1
ATOM 1647 C C . VAL A 1 209 ? -9.078 23.844 6.801 1 92.56 209 VAL A C 1
ATOM 1649 O O . VAL A 1 209 ? -8.367 23.969 7.801 1 92.56 209 VAL A O 1
ATOM 1652 N N . ASP A 1 210 ? -9.281 24.734 5.941 1 90.88 210 ASP A N 1
ATOM 1653 C CA . ASP A 1 210 ? -8.859 26.125 6.164 1 90.88 210 ASP A CA 1
ATOM 1654 C C . ASP A 1 210 ? -10.055 27 6.516 1 90.88 210 ASP A C 1
ATOM 1656 O O . ASP A 1 210 ? -10.969 27.172 5.707 1 90.88 210 ASP A O 1
ATOM 1660 N N . VAL A 1 211 ? -9.914 27.562 7.66 1 91.5 211 VAL A N 1
ATOM 1661 C CA . VAL A 1 211 ? -11.008 28.406 8.125 1 91.5 211 VAL A CA 1
ATOM 1662 C C . VAL A 1 211 ? -10.539 29.844 8.266 1 91.5 211 VAL A C 1
ATOM 1664 O O . VAL A 1 211 ? -9.406 30.094 8.695 1 91.5 211 VAL A O 1
ATOM 1667 N N . VAL A 1 212 ? -11.43 30.766 7.918 1 91 212 VAL A N 1
ATOM 1668 C CA . VAL A 1 212 ? -11.133 32.188 8.039 1 91 212 VAL A CA 1
ATOM 1669 C C . VAL A 1 212 ? -11.836 32.75 9.266 1 91 212 VAL A C 1
ATOM 1671 O O . VAL A 1 212 ? -13.047 32.625 9.422 1 91 212 VAL A O 1
ATOM 1674 N N . LEU A 1 213 ? -11.062 33.344 10.125 1 90.31 213 LEU A N 1
ATOM 1675 C CA . LEU A 1 213 ? -11.57 34.031 11.312 1 90.31 213 LEU A CA 1
ATOM 1676 C C . LEU A 1 213 ? -11.422 35.531 11.172 1 90.31 213 LEU A C 1
ATOM 1678 O O . LEU A 1 213 ? -10.648 36 10.336 1 90.31 213 LEU A O 1
ATOM 1682 N N . PRO A 1 214 ? -12.188 36.25 12.008 1 87.06 214 PRO A N 1
ATOM 1683 C CA . PRO A 1 214 ? -12.023 37.719 11.945 1 87.06 214 PRO A CA 1
ATOM 1684 C C . PRO A 1 214 ? -10.602 38.156 12.266 1 87.06 214 PRO A C 1
ATOM 1686 O O . PRO A 1 214 ? -9.938 37.562 13.125 1 87.06 214 PRO A O 1
ATOM 1689 N N . GLN A 1 215 ? -10.148 39.125 11.672 1 82.25 215 GLN A N 1
ATOM 1690 C CA . GLN A 1 215 ? -8.781 39.625 11.781 1 82.25 215 GLN A CA 1
ATOM 1691 C C . GLN A 1 215 ? -8.453 40.031 13.219 1 82.25 215 GLN A C 1
ATOM 1693 O O . GLN A 1 215 ? -7.293 39.969 13.633 1 82.25 215 GLN A O 1
ATOM 1698 N N . SER A 1 216 ? -9.461 40.438 13.914 1 81.81 216 SER A N 1
ATOM 1699 C CA . SER A 1 216 ? -9.25 40.938 15.266 1 81.81 216 SER A CA 1
ATOM 1700 C C . SER A 1 216 ? -9.164 39.812 16.281 1 81.81 216 SER A C 1
ATOM 1702 O O . SER A 1 216 ? -8.906 40.031 17.453 1 81.81 216 SER A O 1
ATOM 1704 N N . THR A 1 217 ? -9.172 38.688 15.773 1 84.31 217 THR A N 1
ATOM 1705 C CA . THR A 1 217 ? -9.164 37.531 16.688 1 84.31 217 THR A CA 1
ATOM 1706 C C . THR A 1 217 ? -7.777 37.344 17.297 1 84.31 217 THR A C 1
ATOM 1708 O O . THR A 1 217 ? -6.773 37.438 16.578 1 84.31 217 THR A O 1
ATOM 1711 N N . SER A 1 218 ? -7.754 37.094 18.594 1 84.75 218 SER A N 1
ATOM 1712 C CA . SER A 1 218 ? -6.5 36.781 19.266 1 84.75 218 SER A CA 1
ATOM 1713 C C . SER A 1 218 ? -6.062 35.344 18.984 1 84.75 218 SER A C 1
ATOM 1715 O O . SER A 1 218 ? -6.887 34.5 18.625 1 84.75 218 SER A O 1
ATOM 1717 N N . LEU A 1 219 ? -4.848 35.094 19.125 1 86.06 219 LEU A N 1
ATOM 1718 C CA . LEU A 1 219 ? -4.324 33.75 18.938 1 86.06 219 LEU A CA 1
ATOM 1719 C C . LEU A 1 219 ? -4.984 32.781 19.891 1 86.06 219 LEU A C 1
ATOM 1721 O O . LEU A 1 219 ? -5.289 31.625 19.516 1 86.06 219 LEU A O 1
ATOM 1725 N N . HIS A 1 220 ? -5.172 33.219 21.078 1 86.44 220 HIS A N 1
ATOM 1726 C CA . HIS A 1 220 ? -5.781 32.344 22.094 1 86.44 220 HIS A CA 1
ATOM 1727 C C . HIS A 1 220 ? -7.168 31.875 21.656 1 86.44 220 HIS A C 1
ATOM 1729 O O . HIS A 1 220 ? -7.461 30.688 21.688 1 86.44 220 HIS A O 1
ATOM 1735 N N . HIS A 1 221 ? -7.926 32.812 21.312 1 87 221 HIS A N 1
ATOM 1736 C CA . HIS A 1 221 ? -9.281 32.5 20.891 1 87 221 HIS A CA 1
ATOM 1737 C C . HIS A 1 221 ? -9.273 31.656 19.609 1 87 221 HIS A C 1
ATOM 1739 O O . HIS A 1 221 ? -10.016 30.688 19.484 1 87 221 HIS A O 1
ATOM 1745 N N . ALA A 1 222 ? -8.492 32.031 18.703 1 88.38 222 ALA A N 1
ATOM 1746 C CA . ALA A 1 222 ? -8.391 31.312 17.438 1 88.38 222 ALA A CA 1
ATOM 1747 C C . ALA A 1 222 ? -7.965 29.859 17.656 1 88.38 222 ALA A C 1
ATOM 1749 O O . ALA A 1 222 ? -8.523 28.938 17.047 1 88.38 222 ALA A O 1
ATOM 1750 N N . HIS A 1 223 ? -6.98 29.734 18.438 1 88 223 HIS A N 1
ATOM 1751 C CA . HIS A 1 223 ? -6.484 28.391 18.766 1 88 223 HIS A CA 1
ATOM 1752 C C . HIS A 1 223 ? -7.586 27.531 19.375 1 88 223 HIS A C 1
ATOM 1754 O O . HIS A 1 223 ? -7.75 26.375 18.984 1 88 223 HIS A O 1
ATOM 1760 N N . ASP A 1 224 ? -8.297 28.078 20.312 1 87.62 224 ASP A N 1
ATOM 1761 C CA . ASP A 1 224 ? -9.336 27.312 21 1 87.62 224 ASP A CA 1
ATOM 1762 C C . ASP A 1 224 ? -10.438 26.891 20.031 1 87.62 224 ASP A C 1
ATOM 1764 O O . ASP A 1 224 ? -10.93 25.766 20.094 1 87.62 224 ASP A O 1
ATOM 1768 N N . VAL A 1 225 ? -10.82 27.797 19.219 1 89.31 225 VAL A N 1
ATOM 1769 C CA . VAL A 1 225 ? -11.828 27.5 18.219 1 89.31 225 VAL A CA 1
ATOM 1770 C C . VAL A 1 225 ? -11.305 26.406 17.281 1 89.31 225 VAL A C 1
ATOM 1772 O O . VAL A 1 225 ? -12.008 25.438 16.984 1 89.31 225 VAL A O 1
ATOM 1775 N N . GLY A 1 226 ? -10.086 26.547 16.812 1 90.94 226 GLY A N 1
ATOM 1776 C CA . GLY A 1 226 ? -9.469 25.578 15.938 1 90.94 226 GLY A CA 1
ATOM 1777 C C . GLY A 1 226 ? -9.375 24.188 16.547 1 90.94 226 GLY A C 1
ATOM 1778 O O . GLY A 1 226 ? -9.648 23.188 15.883 1 90.94 226 GLY A O 1
ATOM 1779 N N . GLU A 1 227 ? -8.992 24.156 17.75 1 90.69 227 GLU A N 1
ATOM 1780 C CA . GLU A 1 227 ? -8.875 22.875 18.453 1 90.69 227 GLU A CA 1
ATOM 1781 C C . GLU A 1 227 ? -10.234 22.188 18.578 1 90.69 227 GLU A C 1
ATOM 1783 O O . GLU A 1 227 ? -10.328 20.969 18.484 1 90.69 227 GLU A O 1
ATOM 1788 N N . THR A 1 228 ? -11.211 23 18.922 1 91.06 228 THR A N 1
ATOM 1789 C CA . THR A 1 228 ? -12.555 22.438 19.047 1 91.06 228 THR A CA 1
ATOM 1790 C C . THR A 1 228 ? -13.031 21.859 17.719 1 91.06 228 THR A C 1
ATOM 1792 O O . THR A 1 228 ? -13.578 20.766 17.672 1 91.06 228 THR A O 1
ATOM 1795 N N . ILE A 1 229 ? -12.812 22.594 16.688 1 92.69 229 ILE A N 1
ATOM 1796 C CA . ILE A 1 229 ? -13.195 22.125 15.352 1 92.69 229 ILE A CA 1
ATOM 1797 C C . ILE A 1 229 ? -12.438 20.844 15.023 1 92.69 229 ILE A C 1
ATOM 1799 O O . ILE A 1 229 ? -13.016 19.875 14.516 1 92.69 229 ILE A O 1
ATOM 1803 N N . GLN A 1 230 ? -11.172 20.859 15.25 1 92.81 230 GLN A N 1
ATOM 1804 C CA . GLN A 1 230 ? -10.336 19.688 15 1 92.81 230 GLN A CA 1
ATOM 1805 C C . GLN A 1 230 ? -10.867 18.469 15.75 1 92.81 230 GLN A C 1
ATOM 1807 O O . GLN A 1 230 ? -10.977 17.391 15.18 1 92.81 230 GLN A O 1
ATOM 1812 N N . CYS A 1 231 ? -11.156 18.641 16.969 1 90.75 231 CYS A N 1
ATOM 1813 C CA . CYS A 1 231 ? -11.664 17.547 17.781 1 90.75 231 CYS A CA 1
ATOM 1814 C C . CYS A 1 231 ? -12.992 17.031 17.234 1 90.75 231 CYS A C 1
ATOM 1816 O O . CYS A 1 231 ? -13.227 15.828 17.203 1 90.75 231 CYS A O 1
ATOM 1818 N N . MET A 1 232 ? -13.836 17.906 16.891 1 91.94 232 MET A N 1
ATOM 1819 C CA . MET A 1 232 ? -15.141 17.5 16.375 1 91.94 232 MET A CA 1
ATOM 1820 C C . MET A 1 232 ? -14.984 16.734 15.055 1 91.94 232 MET A C 1
ATOM 1822 O O . MET A 1 232 ? -15.688 15.758 14.82 1 91.94 232 MET A O 1
ATOM 1826 N N . LEU A 1 233 ? -14.109 17.219 14.234 1 92.69 233 LEU A N 1
ATOM 1827 C CA . LEU A 1 233 ? -13.852 16.547 12.961 1 92.69 233 LEU A CA 1
ATOM 1828 C C . LEU A 1 233 ? -13.305 15.141 13.195 1 92.69 233 LEU A C 1
ATOM 1830 O O . LEU A 1 233 ? -13.688 14.195 12.5 1 92.69 233 LEU A O 1
ATOM 1834 N N . GLU A 1 234 ? -12.414 14.992 14.094 1 91.12 234 GLU A N 1
ATOM 1835 C CA . GLU A 1 234 ? -11.797 13.703 14.391 1 91.12 234 GLU A CA 1
ATOM 1836 C C . GLU A 1 234 ? -12.797 12.742 15.031 1 91.12 234 GLU A C 1
ATOM 1838 O O . GLU A 1 234 ? -12.547 11.539 15.109 1 91.12 234 GLU A O 1
ATOM 1843 N N . ASN A 1 235 ? -13.906 13.289 15.453 1 89.94 235 ASN A N 1
ATOM 1844 C CA . ASN A 1 235 ? -14.945 12.438 16.031 1 89.94 235 ASN A CA 1
ATOM 1845 C C . ASN A 1 235 ? -15.914 11.945 14.953 1 89.94 235 ASN A C 1
ATOM 1847 O O . ASN A 1 235 ? -16.766 11.094 15.227 1 89.94 235 ASN A O 1
ATOM 1851 N N . LEU A 1 236 ? -15.789 12.453 13.828 1 88.81 236 LEU A N 1
ATOM 1852 C CA . LEU A 1 236 ? -16.578 11.922 12.719 1 88.81 236 LEU A CA 1
ATOM 1853 C C . LEU A 1 236 ? -16.125 10.508 12.367 1 88.81 236 LEU A C 1
ATOM 1855 O O . LEU A 1 236 ? -14.938 10.195 12.414 1 88.81 236 LEU A O 1
ATOM 1859 N N . ASP A 1 237 ? -17.047 9.742 12.016 1 86.25 237 ASP A N 1
ATOM 1860 C CA . ASP A 1 237 ? -16.75 8.352 11.672 1 86.25 237 ASP A CA 1
ATOM 1861 C C . ASP A 1 237 ? -15.789 8.273 10.484 1 86.25 237 ASP A C 1
ATOM 1863 O O . ASP A 1 237 ? -16.031 8.883 9.445 1 86.25 237 ASP A O 1
ATOM 1867 N N . GLY A 1 238 ? -14.664 7.566 10.727 1 85.88 238 GLY A N 1
ATOM 1868 C CA . GLY A 1 238 ? -13.742 7.297 9.641 1 85.88 238 GLY A CA 1
ATOM 1869 C C . GLY A 1 238 ? -12.617 8.312 9.539 1 85.88 238 GLY A C 1
ATOM 1870 O O . GLY A 1 238 ? -11.695 8.148 8.734 1 85.88 238 GLY A O 1
ATOM 1871 N N . VAL A 1 239 ? -12.719 9.391 10.312 1 89.25 239 VAL A N 1
ATOM 1872 C CA . VAL A 1 239 ? -11.672 10.398 10.266 1 89.25 239 VAL A CA 1
ATOM 1873 C C . VAL A 1 239 ? -10.609 10.102 11.328 1 89.25 239 VAL A C 1
ATOM 1875 O O . VAL A 1 239 ? -10.914 10.086 12.523 1 89.25 239 VAL A O 1
ATOM 1878 N N . ILE A 1 240 ? -9.43 9.898 10.805 1 86.06 240 ILE A N 1
ATOM 1879 C CA . ILE A 1 240 ? -8.375 9.539 11.742 1 86.06 240 ILE A CA 1
ATOM 1880 C C . ILE A 1 240 ? -7.656 10.805 12.211 1 86.06 240 ILE A C 1
ATOM 1882 O O . ILE A 1 240 ? -7.27 10.906 13.383 1 86.06 240 ILE A O 1
ATOM 1886 N N . ARG A 1 241 ? -7.441 11.719 11.305 1 88.75 241 ARG A N 1
ATOM 1887 C CA . ARG A 1 241 ? -6.75 12.961 11.633 1 88.75 241 ARG A CA 1
ATOM 1888 C C . ARG A 1 241 ? -7.375 14.148 10.898 1 88.75 241 ARG A C 1
ATOM 1890 O O . ARG A 1 241 ? -7.781 14.023 9.742 1 88.75 241 ARG A O 1
ATOM 1897 N N . ALA A 1 242 ? -7.398 15.211 11.633 1 91.94 242 ALA A N 1
ATOM 1898 C CA . ALA A 1 242 ? -7.902 16.453 11.055 1 91.94 242 ALA A CA 1
ATOM 1899 C C . ALA A 1 242 ? -6.93 17.609 11.297 1 91.94 242 ALA A C 1
ATOM 1901 O O . ALA A 1 242 ? -6.332 17.703 12.375 1 91.94 242 ALA A O 1
ATOM 1902 N N . TYR A 1 243 ? -6.758 18.406 10.289 1 91.19 243 TYR A N 1
ATOM 1903 C CA . TYR A 1 243 ? -5.906 19.578 10.375 1 91.19 243 TYR A CA 1
ATOM 1904 C C . TYR A 1 243 ? -6.695 20.844 10.055 1 91.19 243 TYR A C 1
ATOM 1906 O O . TYR A 1 243 ? -7.273 20.969 8.977 1 91.19 243 TYR A O 1
ATOM 1914 N N . VAL A 1 244 ? -6.688 21.688 11.016 1 92.25 244 VAL A N 1
ATOM 1915 C CA . VAL A 1 244 ? -7.414 22.938 10.836 1 92.25 244 VAL A CA 1
ATOM 1916 C C . VAL A 1 244 ? -6.434 24.109 10.75 1 92.25 244 VAL A C 1
ATOM 1918 O O . VAL A 1 244 ? -5.676 24.359 11.688 1 92.25 244 VAL A O 1
ATOM 1921 N N . HIS A 1 245 ? -6.391 24.672 9.664 1 90.06 245 HIS A N 1
ATOM 1922 C CA . HIS A 1 245 ? -5.562 25.859 9.453 1 90.06 245 HIS A CA 1
ATOM 1923 C C . HIS A 1 245 ? -6.367 27.125 9.664 1 90.06 245 HIS A C 1
ATOM 1925 O O . HIS A 1 245 ? -7.473 27.266 9.141 1 90.06 245 HIS A O 1
ATOM 1931 N N . LEU A 1 246 ? -5.793 28.047 10.398 1 89.56 246 LEU A N 1
ATOM 1932 C CA . LEU A 1 246 ? -6.477 29.281 10.75 1 89.56 246 LEU A CA 1
ATOM 1933 C C . LEU A 1 246 ? -5.965 30.438 9.906 1 89.56 246 LEU A C 1
ATOM 1935 O O . LEU A 1 246 ? -4.797 30.828 10.016 1 89.56 246 LEU A O 1
ATOM 1939 N N . ASP A 1 247 ? -6.898 31 9.125 1 85.94 247 ASP A N 1
ATOM 1940 C CA . ASP A 1 247 ? -6.57 32.125 8.266 1 85.94 247 ASP A CA 1
ATOM 1941 C C . ASP A 1 247 ? -7.305 33.406 8.711 1 85.94 247 ASP A C 1
ATOM 1943 O O . ASP A 1 247 ? -8.297 33.312 9.43 1 85.94 247 ASP A O 1
ATOM 1947 N N . TYR A 1 248 ? -6.66 34.562 8.352 1 82.56 248 TYR A N 1
ATOM 1948 C CA . TYR A 1 248 ? -7.328 35.844 8.648 1 82.56 248 TYR A CA 1
ATOM 1949 C C . TYR A 1 248 ? -7.855 36.469 7.371 1 82.56 248 TYR A C 1
ATOM 1951 O O . TYR A 1 248 ? -8.531 37.5 7.426 1 82.56 248 TYR A O 1
ATOM 1959 N N . SER A 1 249 ? -7.398 35.969 6.258 1 75.12 249 SER A N 1
ATOM 1960 C CA . SER A 1 249 ? -7.887 36.469 4.98 1 75.12 249 SER A CA 1
ATOM 1961 C C . SER A 1 249 ? -8.148 35.312 4 1 75.12 249 SER A C 1
ATOM 1963 O O . SER A 1 249 ? -7.484 34.281 4.047 1 75.12 249 SER A O 1
ATOM 1965 N N . SER A 1 250 ? -9.164 35.562 3.217 1 69.81 250 SER A N 1
ATOM 1966 C CA . SER A 1 250 ? -9.531 34.531 2.244 1 69.81 250 SER A CA 1
ATOM 1967 C C . SER A 1 250 ? -8.508 34.438 1.115 1 69.81 250 SER A C 1
ATOM 1969 O O . SER A 1 250 ? -8.43 33.438 0.411 1 69.81 250 SER A O 1
ATOM 1971 N N . SER A 1 251 ? -7.77 35.469 0.985 1 66.62 251 SER A N 1
ATOM 1972 C CA . SER A 1 251 ? -6.848 35.531 -0.145 1 66.62 251 SER A CA 1
ATOM 1973 C C . SER A 1 251 ? -5.516 34.875 0.189 1 66.62 251 SER A C 1
ATOM 1975 O O . SER A 1 251 ? -4.578 34.906 -0.61 1 66.62 251 SER A O 1
ATOM 1977 N N . ASN A 1 252 ? -5.504 34.344 1.188 1 60.22 252 ASN A N 1
ATOM 1978 C CA . ASN A 1 252 ? -4.234 33.719 1.543 1 60.22 252 ASN A CA 1
ATOM 1979 C C . ASN A 1 252 ? -3.898 32.562 0.605 1 60.22 252 ASN A C 1
ATOM 1981 O O . ASN A 1 252 ? -4.785 31.797 0.188 1 60.22 252 ASN A O 1
ATOM 1985 N N . PRO A 1 253 ? -2.592 32.625 0.049 1 57.94 253 PRO A N 1
ATOM 1986 C CA . PRO A 1 253 ? -2.158 31.594 -0.91 1 57.94 253 PRO A CA 1
ATOM 1987 C C . PRO A 1 253 ? -2.398 30.172 -0.41 1 57.94 253 PRO A C 1
ATOM 1989 O O . PRO A 1 253 ? -2.633 29.969 0.783 1 57.94 253 PRO A O 1
ATOM 1992 N N . SER A 1 254 ? -2.395 29.281 -1.366 1 59.34 254 SER A N 1
ATOM 1993 C CA . SER A 1 254 ? -2.584 27.859 -1.093 1 59.34 254 SER A CA 1
ATOM 1994 C C . SER A 1 254 ? -1.555 27.344 -0.091 1 59.34 254 SER A C 1
ATOM 1996 O O . SER A 1 254 ? -0.398 27.781 -0.108 1 59.34 254 SER A O 1
ATOM 1998 N N . GLN A 1 255 ? -2.039 26.703 0.9 1 60.34 255 GLN A N 1
ATOM 1999 C CA . GLN A 1 255 ? -1.308 26.266 2.086 1 60.34 255 GLN A CA 1
ATOM 2000 C C . GLN A 1 255 ? -0.127 25.375 1.711 1 60.34 255 GLN A C 1
ATOM 2002 O O . GLN A 1 255 ? 0.933 25.438 2.338 1 60.34 255 GLN A O 1
ATOM 2007 N N . HIS A 1 256 ? -0.359 24.531 0.674 1 68.5 256 HIS A N 1
ATOM 2008 C CA . HIS A 1 256 ? 0.721 23.594 0.388 1 68.5 256 HIS A CA 1
ATOM 2009 C C . HIS A 1 256 ? 1.394 23.922 -0.942 1 68.5 256 HIS A C 1
ATOM 2011 O O . HIS A 1 256 ? 0.726 24.312 -1.9 1 68.5 256 HIS A O 1
ATOM 2017 N N . THR A 1 257 ? 2.641 24.031 -0.865 1 52.56 257 THR A N 1
ATOM 2018 C CA . THR A 1 257 ? 3.434 24.312 -2.055 1 52.56 257 THR A CA 1
ATOM 2019 C C . THR A 1 257 ? 3.145 23.297 -3.156 1 52.56 257 THR A C 1
ATOM 2021 O O . THR A 1 257 ? 3.287 23.609 -4.344 1 52.56 257 THR A O 1
ATOM 2024 N N . SER A 1 258 ? 2.93 22.156 -2.787 1 53.34 258 SER A N 1
ATOM 2025 C CA . SER A 1 258 ? 2.715 21.109 -3.783 1 53.34 258 SER A CA 1
ATOM 2026 C C . SER A 1 258 ? 1.423 21.344 -4.559 1 53.34 258 SER A C 1
ATOM 2028 O O . SER A 1 258 ? 1.2 20.719 -5.605 1 53.34 258 SER A O 1
ATOM 2030 N N . ARG A 1 259 ? 0.44 22.25 -4.066 1 52.41 259 ARG A N 1
ATOM 2031 C CA . ARG A 1 259 ? -0.847 22.469 -4.719 1 52.41 259 ARG A CA 1
ATOM 2032 C C . ARG A 1 259 ? -0.729 23.484 -5.852 1 52.41 259 ARG A C 1
ATOM 2034 O O . ARG A 1 259 ? -1.596 24.344 -6.012 1 52.41 259 ARG A O 1
ATOM 2041 N N . TRP A 1 260 ? 0.198 23.578 -6.434 1 43.94 260 TRP A N 1
ATOM 2042 C CA . TRP A 1 260 ? 0.229 24.719 -7.348 1 43.94 260 TRP A CA 1
ATOM 2043 C C . TRP A 1 260 ? -0.955 24.672 -8.305 1 43.94 260 TRP A C 1
ATOM 2045 O O . TRP A 1 260 ? -1.062 25.516 -9.211 1 43.94 260 TRP A O 1
ATOM 2055 N N . GLY A 1 261 ? -1.746 23.531 -8.469 1 37.69 261 GLY A N 1
ATOM 2056 C CA . GLY A 1 261 ? -2.672 23.859 -9.547 1 37.69 261 GLY A CA 1
ATOM 2057 C C . GLY A 1 261 ? -3.852 24.688 -9.086 1 3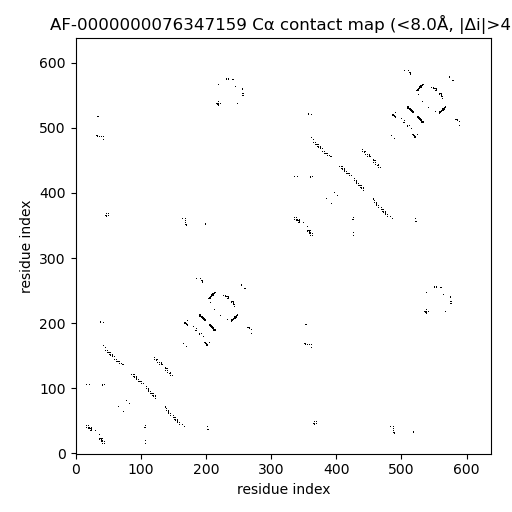7.69 261 GLY A C 1
ATOM 2058 O O . GLY A 1 261 ? -4.137 24.781 -7.891 1 37.69 261 GLY A O 1
ATOM 2059 N N . PRO A 1 262 ? -4.344 25.625 -9.836 1 35 262 PRO A N 1
ATOM 2060 C CA . PRO A 1 262 ? -5.391 26.641 -9.672 1 35 262 PRO A CA 1
ATOM 2061 C C . PRO A 1 262 ? -6.715 26.047 -9.195 1 35 262 PRO A C 1
ATOM 2063 O O . PRO A 1 262 ? -7.746 26.734 -9.234 1 35 262 PRO A O 1
ATOM 2066 N N . THR A 1 263 ? -6.98 24.859 -9 1 35.78 263 THR A N 1
ATOM 2067 C CA . THR A 1 263 ? -8.406 24.578 -8.906 1 35.78 263 THR A CA 1
ATOM 2068 C C . THR A 1 263 ? -8.945 24.938 -7.523 1 35.78 263 THR A C 1
ATOM 2070 O O . THR A 1 263 ? -8.898 24.109 -6.605 1 35.78 263 THR A O 1
ATOM 2073 N N . ARG A 1 264 ? -8.812 26.031 -7.031 1 37.97 264 ARG A N 1
ATOM 2074 C CA . ARG A 1 264 ? -9.438 26.469 -5.789 1 37.97 264 ARG A CA 1
ATOM 2075 C C . ARG A 1 264 ? -10.961 26.438 -5.902 1 37.97 264 ARG A C 1
ATOM 2077 O O . ARG A 1 264 ? -11.539 27.172 -6.707 1 37.97 264 ARG A O 1
ATOM 2084 N N . ALA A 1 265 ? -11.656 25.406 -5.625 1 39.5 265 ALA A N 1
ATOM 2085 C CA . ALA A 1 265 ? -13.078 25.672 -5.434 1 39.5 265 ALA A CA 1
ATOM 2086 C C . ALA A 1 265 ? -13.297 26.688 -4.324 1 39.5 265 ALA A C 1
ATOM 2088 O O . ALA A 1 265 ? -13.023 26.422 -3.152 1 39.5 265 ALA A O 1
ATOM 2089 N N . THR A 1 266 ? -13.125 27.906 -4.551 1 35.5 266 THR A N 1
ATOM 2090 C CA . THR A 1 266 ? -13.531 28.938 -3.607 1 35.5 266 THR A CA 1
ATOM 2091 C C . THR A 1 266 ? -14.953 28.703 -3.115 1 35.5 266 THR A C 1
ATOM 2093 O O . THR A 1 266 ? -15.891 28.688 -3.908 1 35.5 266 THR A O 1
ATOM 2096 N N . VAL A 1 267 ? -15.047 27.984 -2.02 1 43.56 267 VAL A N 1
ATOM 2097 C CA . VAL A 1 267 ? -16.391 27.875 -1.452 1 43.56 267 VAL A CA 1
ATOM 2098 C C . VAL A 1 267 ? -16.906 29.266 -1.101 1 43.56 267 VAL A C 1
ATOM 2100 O O . VAL A 1 267 ? -16.188 30.094 -0.536 1 43.56 267 VAL A O 1
ATOM 2103 N N . ALA A 1 268 ? -18.141 29.656 -1.604 1 41.03 268 ALA A N 1
ATOM 2104 C CA . ALA A 1 268 ? -18.906 30.891 -1.472 1 41.03 268 ALA A CA 1
ATOM 2105 C C . ALA A 1 268 ? -19.016 31.328 -0.01 1 41.03 268 ALA A C 1
ATOM 2107 O O . ALA A 1 268 ? -18.969 30.484 0.893 1 41.03 268 ALA A O 1
ATOM 2108 N N . PRO A 1 269 ? -18.906 32.531 0.292 1 43.41 269 PRO A N 1
ATOM 2109 C CA . PRO A 1 269 ? -19.094 33.156 1.608 1 43.41 269 PRO A CA 1
ATOM 2110 C C . PRO A 1 269 ? -20.359 32.656 2.311 1 43.41 269 PRO A C 1
ATOM 2112 O O . PRO A 1 269 ? -21.359 32.344 1.652 1 43.41 269 PRO A O 1
ATOM 2115 N N . VAL A 1 270 ? -20.219 32.094 3.406 1 42.69 270 VAL A N 1
ATOM 2116 C CA . VAL A 1 270 ? -21.406 31.781 4.199 1 42.69 270 VAL A CA 1
ATOM 2117 C C . VAL A 1 270 ? -22.312 33 4.293 1 42.69 270 VAL A C 1
ATOM 2119 O O . VAL A 1 270 ? -21.828 34.125 4.523 1 42.69 270 VAL A O 1
ATOM 2122 N N . PRO A 1 271 ? -23.531 33.156 3.783 1 34.88 271 PRO A N 1
ATOM 2123 C CA . PRO A 1 271 ? -24.391 34.344 3.92 1 34.88 271 PRO A CA 1
ATOM 2124 C C . PRO A 1 271 ? -24.406 34.875 5.344 1 34.88 271 PRO A C 1
ATOM 2126 O O . PRO A 1 271 ? -24.672 34.125 6.293 1 34.88 271 PRO A O 1
ATOM 2129 N N . THR A 1 272 ? -23.594 35.812 5.625 1 34.81 272 THR A N 1
ATOM 2130 C CA . THR A 1 272 ? -23.781 36.531 6.879 1 34.81 272 THR A CA 1
ATOM 2131 C C . THR A 1 272 ? -25.203 37.062 6.988 1 34.81 272 THR A C 1
ATOM 2133 O O . THR A 1 272 ? -25.688 37.75 6.094 1 34.81 272 THR A O 1
ATOM 2136 N N . GLY A 1 273 ? -26.281 36.469 7.496 1 32.5 273 GLY A N 1
ATOM 2137 C CA . GLY A 1 273 ? -27.562 37.062 7.824 1 32.5 273 GLY A CA 1
ATOM 2138 C C . GLY A 1 273 ? -27.406 38.5 8.336 1 32.5 273 GLY A C 1
ATOM 2139 O O . GLY A 1 273 ? -26.953 38.719 9.461 1 32.5 273 GLY A O 1
ATOM 2140 N N . GLU A 1 274 ? -26.969 39.469 7.617 1 31.53 274 GLU A N 1
ATOM 2141 C CA . GLU A 1 274 ? -27.203 40.875 7.992 1 31.53 274 GLU A CA 1
ATOM 2142 C C . GLU A 1 274 ? -28.625 41.062 8.492 1 31.53 274 GLU A C 1
ATOM 2144 O O . GLU A 1 274 ? -29.594 40.812 7.77 1 31.53 274 GLU A O 1
ATOM 2149 N N . ARG A 1 275 ? -28.906 41 9.828 1 32.16 275 ARG A N 1
ATOM 2150 C CA . ARG A 1 275 ? -30.125 41.5 10.445 1 32.16 275 ARG A CA 1
ATOM 2151 C C . ARG A 1 275 ? -30.5 42.875 9.898 1 32.16 275 ARG A C 1
ATOM 2153 O O . ARG A 1 275 ? -29.703 43.812 10 1 32.16 275 ARG A O 1
ATOM 2160 N N . SER A 1 276 ? -31.188 43.031 8.766 1 29.38 276 SER A N 1
ATOM 2161 C CA . SER A 1 276 ? -31.828 44.281 8.297 1 29.38 276 SER A CA 1
ATOM 2162 C C . SER A 1 276 ? -32.375 45.094 9.461 1 29.38 276 SER A C 1
ATOM 2164 O O . SER A 1 276 ? -32.875 44.531 10.438 1 29.38 276 SER A O 1
ATOM 2166 N N . PRO A 1 277 ? -32.094 46.281 9.664 1 28.84 277 PRO A N 1
ATOM 2167 C CA . PRO A 1 277 ? -32.812 47.125 10.648 1 28.84 277 PRO A CA 1
ATOM 2168 C C . PRO A 1 277 ? -34.312 46.938 10.594 1 28.84 277 PRO A C 1
ATOM 2170 O O . PRO A 1 277 ? -34.875 46.531 9.562 1 28.84 277 PRO A O 1
ATOM 2173 N N . ALA A 1 278 ? -35.031 46.719 11.742 1 28.69 278 ALA A N 1
ATOM 2174 C CA . ALA A 1 278 ? -36.469 46.656 12.047 1 28.69 278 ALA A CA 1
ATOM 2175 C C . ALA A 1 278 ? -37.25 47.781 11.367 1 28.69 278 ALA A C 1
ATOM 2177 O O . ALA A 1 278 ? -37.094 48.938 11.742 1 28.69 278 ALA A O 1
ATOM 2178 N N . GLN A 1 279 ? -37.281 48 10.102 1 25.12 279 GLN A N 1
ATOM 2179 C CA . GLN A 1 279 ? -38.312 48.875 9.602 1 25.12 279 GLN A CA 1
ATOM 2180 C C . GLN A 1 279 ? -39.656 48.688 10.336 1 25.12 279 GLN A C 1
ATOM 2182 O O . GLN A 1 279 ? -39.969 47.562 10.719 1 25.12 279 GLN A O 1
ATOM 2187 N N . SER A 1 280 ? -40.406 49.781 10.828 1 25.5 280 SER A N 1
ATOM 2188 C CA . SER A 1 280 ? -41.688 50.031 11.492 1 25.5 280 SER A CA 1
ATOM 2189 C C . SER A 1 280 ? -42.812 49.312 10.773 1 25.5 280 SER A C 1
ATOM 2191 O O . SER A 1 280 ? -43.219 49.719 9.68 1 25.5 280 SER A O 1
ATOM 2193 N N . GLU A 1 281 ? -42.781 48 10.531 1 23.62 281 GLU A N 1
ATOM 2194 C CA . GLU A 1 281 ? -43.906 47.312 9.93 1 23.62 281 GLU A CA 1
ATOM 2195 C C . GLU A 1 281 ? -45.219 47.625 10.672 1 23.62 281 GLU A C 1
ATOM 2197 O O . GLU A 1 281 ? -45.344 47.281 11.844 1 23.62 281 GLU A O 1
ATOM 2202 N N . SER A 1 282 ? -45.812 48.906 10.547 1 22.47 282 SER A N 1
ATOM 2203 C CA . SER A 1 282 ? -47.188 49.188 10.852 1 22.47 282 SER A CA 1
ATOM 2204 C C . SER A 1 282 ? -48.094 47.969 10.609 1 22.47 282 SER A C 1
ATOM 2206 O O . SER A 1 282 ? -48.875 47.594 11.484 1 22.47 282 SER A O 1
ATOM 2208 N N . SER A 1 283 ? -48.75 47.969 9.422 1 21.52 283 SER A N 1
ATOM 2209 C CA . SER A 1 283 ? -50.188 47.844 9.328 1 21.52 283 SER A CA 1
ATOM 2210 C C . SER A 1 283 ? -50.625 46.375 9.422 1 21.52 283 SER A C 1
ATOM 2212 O O . SER A 1 283 ? -51.75 46.062 9.805 1 21.52 283 SER A O 1
ATOM 2214 N N . LEU A 1 284 ? -49.969 45.438 8.469 1 22.47 284 LEU A N 1
ATOM 2215 C CA . LEU A 1 284 ? -50.969 44.562 7.848 1 22.47 284 LEU A CA 1
ATOM 2216 C C . LEU A 1 284 ? -51.375 43.438 8.797 1 22.47 284 LEU A C 1
ATOM 2218 O O . LEU A 1 284 ? -50.562 42.562 9.086 1 22.47 284 LEU A O 1
ATOM 2222 N N . LEU A 1 285 ? -52.094 43.594 9.961 1 21.64 285 LEU A N 1
ATOM 2223 C CA . LEU A 1 285 ? -52.625 42.719 11.008 1 21.64 285 LEU A CA 1
ATOM 2224 C C . LEU A 1 285 ? -53.156 41.438 10.43 1 21.64 285 LEU A C 1
ATOM 2226 O O . LEU A 1 285 ? -53.125 40.406 11.102 1 21.64 285 LEU A O 1
ATOM 2230 N N . SER A 1 286 ? -53.938 41.344 9.344 1 19.81 286 SER A N 1
ATOM 2231 C CA . SER A 1 286 ? -55.188 40.625 9.555 1 19.81 286 SER A CA 1
ATOM 2232 C C . SER A 1 286 ? -54.969 39.125 9.508 1 19.81 286 SER A C 1
ATOM 2234 O O . SER A 1 286 ? -55.562 38.375 10.297 1 19.81 286 SER A O 1
ATOM 2236 N N . GLY A 1 287 ? -54.5 38.469 8.32 1 21.42 287 GLY A N 1
ATOM 2237 C CA . GLY A 1 287 ? -55.281 37.312 7.93 1 21.42 287 GLY A CA 1
ATOM 2238 C C . GLY A 1 287 ? -54.906 36.062 8.719 1 21.42 287 GLY A C 1
ATOM 2239 O O . GLY A 1 287 ? -53.844 36 9.352 1 21.42 287 GLY A O 1
ATOM 2240 N N . SER A 1 288 ? -55.781 34.969 8.977 1 20.97 288 SER A N 1
ATOM 2241 C CA . SER A 1 288 ? -56.188 33.844 9.836 1 20.97 288 SER A CA 1
ATOM 2242 C C . SER A 1 288 ? -55.281 32.625 9.617 1 20.97 288 SER A C 1
ATOM 2244 O O . SER A 1 288 ? -55.594 31.547 10.102 1 20.97 288 SER A O 1
ATOM 2246 N N . VAL A 1 289 ? -54.031 32.688 9.117 1 20.83 289 VAL A N 1
ATOM 2247 C CA . VAL A 1 289 ? -53.531 31.422 8.578 1 20.83 289 VAL A CA 1
ATOM 2248 C C . VAL A 1 289 ? -53.438 30.391 9.695 1 20.83 289 VAL A C 1
ATOM 2250 O O . VAL A 1 289 ? -52.906 30.672 10.766 1 20.83 289 VAL A O 1
ATOM 2253 N N . THR A 1 290 ? -54.188 29.234 9.656 1 21.69 290 THR A N 1
ATOM 2254 C CA . THR A 1 290 ? -54.5 28.125 10.547 1 21.69 290 THR A CA 1
ATOM 2255 C C . THR A 1 290 ? -53.219 27.344 10.883 1 21.69 290 THR A C 1
ATOM 2257 O O . THR A 1 290 ? -52.469 26.969 9.984 1 21.69 290 THR A O 1
ATOM 2260 N N . PRO A 1 291 ? -52.625 27.359 12.094 1 19.75 291 PRO A N 1
ATOM 2261 C CA . PRO A 1 291 ? -51.375 26.875 12.664 1 19.75 291 PRO A CA 1
ATOM 2262 C C . PRO A 1 291 ? -51.281 25.359 12.664 1 19.75 291 PRO A C 1
ATOM 2264 O O . PRO A 1 291 ? -52.031 24.688 13.352 1 19.75 291 PRO A O 1
ATOM 2267 N N . ARG A 1 292 ? -51.25 24.672 11.477 1 21.84 292 ARG A N 1
ATOM 2268 C CA . ARG A 1 292 ? -51.375 23.219 11.594 1 21.84 292 ARG A CA 1
ATOM 2269 C C . ARG A 1 292 ? -50.312 22.672 12.539 1 21.84 292 ARG A C 1
ATOM 2271 O O . ARG A 1 292 ? -49.125 23.047 12.453 1 21.84 292 ARG A O 1
ATOM 2278 N N . ALA A 1 293 ? -50.719 21.875 13.609 1 20.06 293 ALA A N 1
ATOM 2279 C CA . ALA A 1 293 ? -50.25 21.219 14.836 1 20.06 293 ALA A CA 1
ATOM 2280 C C . ALA A 1 293 ? -49.156 20.188 14.531 1 20.06 293 ALA A C 1
ATOM 2282 O O . ALA A 1 293 ? -49.375 19.219 13.805 1 20.06 293 ALA A O 1
ATOM 2283 N N . THR A 1 294 ? -47.875 20.594 14.297 1 18.86 294 THR A N 1
ATOM 2284 C CA . THR A 1 294 ? -46.719 19.719 14.164 1 18.86 294 THR A CA 1
ATOM 2285 C C . THR A 1 294 ? -46.594 18.766 15.352 1 18.86 294 THR A C 1
ATOM 2287 O O . THR A 1 294 ? -46.5 19.203 16.5 1 18.86 294 THR A O 1
ATOM 2290 N N . THR A 1 295 ? -47.125 17.562 15.352 1 18.67 295 THR A N 1
ATOM 2291 C CA . THR A 1 295 ? -47.219 16.484 16.328 1 18.67 295 THR A CA 1
ATOM 2292 C C . THR A 1 295 ? -45.812 16.125 16.875 1 18.67 295 THR A C 1
ATOM 2294 O O . THR A 1 295 ? -44.906 15.828 16.109 1 18.67 295 THR A O 1
ATOM 2297 N N . LEU A 1 296 ? -45.406 16.406 18.188 1 18.42 296 LEU A N 1
ATOM 2298 C CA . LEU A 1 296 ? -44.406 16.25 19.234 1 18.42 296 LEU A CA 1
ATOM 2299 C C . LEU A 1 296 ? -44.094 14.773 19.469 1 18.42 296 LEU A C 1
ATOM 2301 O O . LEU A 1 296 ? -44.938 14.039 20 1 18.42 296 LEU A O 1
ATOM 2305 N N . LEU A 1 297 ? -43.531 13.992 18.516 1 17.48 297 LEU A N 1
ATOM 2306 C CA . LEU A 1 297 ? -43.25 12.602 18.844 1 17.48 297 LEU A CA 1
ATOM 2307 C C . LEU A 1 297 ? -42.375 12.5 20.078 1 17.48 297 LEU A C 1
ATOM 2309 O O . LEU A 1 297 ? -41.188 12.906 20.062 1 17.48 297 LEU A O 1
ATOM 2313 N N . ALA A 1 298 ? -42.812 12.555 21.406 1 17.17 298 ALA A N 1
ATOM 2314 C CA . ALA A 1 298 ? -42.344 12.523 22.797 1 17.17 298 ALA A CA 1
ATOM 2315 C C . ALA A 1 298 ? -41.688 11.188 23.125 1 17.17 298 ALA A C 1
ATOM 2317 O O . ALA A 1 298 ? -41.062 11.039 24.188 1 17.17 298 ALA A O 1
ATOM 2318 N N . THR A 1 299 ? -41.625 10.031 22.422 1 18.19 299 THR A N 1
ATOM 2319 C CA . THR A 1 299 ? -41.594 8.875 23.297 1 18.19 299 THR A CA 1
ATOM 2320 C C . THR A 1 299 ? -40.312 8.812 24.078 1 18.19 299 THR A C 1
ATOM 2322 O O . THR A 1 299 ? -39.219 8.867 23.5 1 18.19 299 THR A O 1
ATOM 2325 N N . GLN A 1 300 ? -40.188 8.961 25.531 1 17.7 300 GLN A N 1
ATOM 2326 C CA . GLN A 1 300 ? -39.406 9.047 26.766 1 17.7 300 GLN A CA 1
ATOM 2327 C C . GLN A 1 300 ? -38.656 7.734 27.031 1 17.7 300 GLN A C 1
ATOM 2329 O O . GLN A 1 300 ? -38.375 7.41 28.172 1 17.7 300 GLN A O 1
ATOM 2334 N N . GLY A 1 301 ? -38.25 6.738 26.219 1 17.45 301 GLY A N 1
ATOM 2335 C CA . GLY A 1 301 ? -37.938 5.477 26.859 1 17.45 301 GLY A CA 1
ATOM 2336 C C . GLY A 1 301 ? -36.75 5.578 27.812 1 17.45 301 GLY A C 1
ATOM 2337 O O . GLY A 1 301 ? -35.625 5.859 27.406 1 17.45 301 GLY A O 1
ATOM 2338 N N . ILE A 1 302 ? -36.812 5.906 29.172 1 18.11 302 ILE A N 1
ATOM 2339 C CA . ILE A 1 302 ? -35.969 6.102 30.344 1 18.11 302 ILE A CA 1
ATOM 2340 C C . ILE A 1 302 ? -35.312 4.781 30.734 1 18.11 302 ILE A C 1
ATOM 2342 O O . ILE A 1 302 ? -34.562 4.719 31.719 1 18.11 302 ILE A O 1
ATOM 2346 N N . GLN A 1 303 ? -35.406 3.617 30.125 1 18.27 303 GLN A N 1
ATOM 2347 C CA . GLN A 1 303 ? -35.25 2.518 31.062 1 18.27 303 GLN A CA 1
ATOM 2348 C C . GLN A 1 303 ? -33.969 2.648 31.859 1 18.27 303 GLN A C 1
ATOM 2350 O O . GLN A 1 303 ? -32.938 3.1 31.328 1 18.27 303 GLN A O 1
ATOM 2355 N N . ARG A 1 304 ? -33.906 2.156 33.25 1 18.36 304 ARG A N 1
ATOM 2356 C CA . ARG A 1 304 ? -33.344 2.068 34.594 1 18.36 304 ARG A CA 1
ATOM 2357 C C . ARG A 1 304 ? -31.969 1.456 34.562 1 18.36 304 ARG A C 1
ATOM 2359 O O . ARG A 1 304 ? -31.703 0.508 33.812 1 18.36 304 ARG A O 1
ATOM 2366 N N . LEU A 1 305 ? -30.922 2.127 35.094 1 19.31 305 LEU A N 1
ATOM 2367 C CA . LEU A 1 305 ? -29.531 2.008 35.469 1 19.31 305 LEU A CA 1
ATOM 2368 C C . LEU A 1 305 ? -29.312 0.788 36.375 1 19.31 305 LEU A C 1
ATOM 2370 O O . LEU A 1 305 ? -29.797 0.744 37.5 1 19.31 305 LEU A O 1
ATOM 2374 N N . GLN A 1 306 ? -29.5 -0.444 35.906 1 18.92 306 GLN A N 1
ATOM 2375 C CA . GLN A 1 306 ? -29.422 -1.604 36.812 1 18.92 306 GLN A CA 1
ATOM 2376 C C . GLN A 1 306 ? -28.219 -1.492 37.75 1 18.92 306 GLN A C 1
ATOM 2378 O O . GLN A 1 306 ? -27.266 -0.788 37.438 1 18.92 306 GLN A O 1
ATOM 2383 N N . SER A 1 307 ? -28.156 -2.346 38.938 1 19.66 307 SER A N 1
ATOM 2384 C CA . SER A 1 307 ? -27.75 -2.648 40.312 1 19.66 307 SER A CA 1
ATOM 2385 C C . SER A 1 307 ? -26.25 -2.965 40.375 1 19.66 307 SER A C 1
ATOM 2387 O O . SER A 1 307 ? -25.734 -3.719 39.531 1 19.66 307 SER A O 1
ATOM 2389 N N . LEU A 1 308 ? -25.391 -2.082 40.938 1 21.44 308 LEU A N 1
ATOM 2390 C CA . LEU A 1 308 ? -23.984 -2.135 41.344 1 21.44 308 LEU A CA 1
ATOM 2391 C C . LEU A 1 308 ? -23.719 -3.348 42.219 1 21.44 308 LEU A C 1
ATOM 2393 O O . LEU A 1 308 ? -24.375 -3.516 43.25 1 21.44 308 LEU A O 1
ATOM 2397 N N . PRO A 1 309 ? -23.547 -4.562 41.781 1 21.62 309 PRO A N 1
ATOM 2398 C CA . PRO A 1 309 ? -23.484 -5.629 42.781 1 21.62 309 PRO A CA 1
ATOM 2399 C C . PRO A 1 309 ? -22.578 -5.285 43.969 1 21.62 309 PRO A C 1
ATOM 2401 O O . PRO A 1 309 ? -21.719 -4.41 43.844 1 21.62 309 PRO A O 1
ATOM 2404 N N . ASP A 1 310 ? -22.766 -5.895 45.25 1 21.88 310 ASP A N 1
ATOM 2405 C CA . ASP A 1 310 ? -22.484 -5.879 46.688 1 21.88 310 ASP A CA 1
ATOM 2406 C C . ASP A 1 310 ? -21 -6.098 46.938 1 21.88 310 ASP A C 1
ATOM 2408 O O . ASP A 1 310 ? -20.328 -6.805 46.219 1 21.88 310 ASP A O 1
ATOM 2412 N N . ALA A 1 311 ? -20.312 -5.223 47.75 1 23.7 311 ALA A N 1
ATOM 2413 C CA . ALA A 1 311 ? -18.984 -5.168 48.375 1 23.7 311 ALA A CA 1
ATOM 2414 C C . ALA A 1 311 ? -18.688 -6.441 49.156 1 23.7 311 ALA A C 1
ATOM 2416 O O . ALA A 1 311 ? -19.516 -6.895 49.969 1 23.7 311 ALA A O 1
ATOM 2417 N N . PRO A 1 312 ? -17.984 -7.465 48.688 1 23.89 312 PRO A N 1
ATOM 2418 C CA . PRO A 1 312 ? -17.797 -8.641 49.562 1 23.89 312 PRO A CA 1
ATOM 2419 C C . PRO A 1 312 ? -17.328 -8.273 50.969 1 23.89 312 PRO A C 1
ATOM 2421 O O . PRO A 1 312 ? -16.719 -7.219 51.156 1 23.89 312 PRO A O 1
ATOM 2424 N N . SER A 1 313 ? -18 -8.672 52.062 1 22.28 313 SER A N 1
ATOM 2425 C CA . SER A 1 313 ? -17.891 -8.547 53.531 1 22.28 313 SER A CA 1
ATOM 2426 C C . SER A 1 313 ? -16.5 -8.93 54 1 22.28 313 SER A C 1
ATOM 2428 O O . SER A 1 313 ? -15.906 -9.891 53.5 1 22.28 313 SER A O 1
ATOM 2430 N N . ILE A 1 314 ? -15.719 -7.98 54.5 1 26.25 314 ILE A N 1
ATOM 2431 C CA . ILE A 1 314 ? -14.469 -8.141 55.219 1 26.25 314 ILE A CA 1
ATOM 2432 C C . ILE A 1 314 ? -14.633 -9.227 56.281 1 26.25 314 ILE A C 1
ATOM 2434 O O . ILE A 1 314 ? -15.57 -9.18 57.094 1 26.25 314 ILE A O 1
ATOM 2438 N N . PRO A 1 315 ? -14.273 -10.523 56.062 1 26.28 315 PRO A N 1
ATOM 2439 C CA . PRO A 1 315 ? -14.414 -11.5 57.125 1 26.28 315 PRO A CA 1
ATOM 2440 C C . PRO A 1 315 ? -13.867 -10.992 58.469 1 26.28 315 PRO A C 1
ATOM 2442 O O . PRO A 1 315 ? -12.906 -10.227 58.5 1 26.28 315 PRO A O 1
ATOM 2445 N N . GLU A 1 316 ? -14.758 -10.656 59.375 1 24.47 316 GLU A N 1
ATOM 2446 C CA . GLU A 1 316 ? -14.469 -10.352 60.781 1 24.47 316 GLU A CA 1
ATOM 2447 C C . GLU A 1 316 ? -13.445 -11.32 61.375 1 24.47 316 GLU A C 1
ATOM 2449 O O . GLU A 1 316 ? -13.398 -12.484 60.969 1 24.47 316 GLU A O 1
ATOM 2454 N N . GLU A 1 317 ? -12.375 -10.859 62.031 1 28.02 317 GLU A N 1
ATOM 2455 C CA . GLU A 1 317 ? -11.398 -11.508 62.906 1 28.02 317 GLU A CA 1
ATOM 2456 C C . GLU A 1 317 ? -12.07 -12.445 63.906 1 28.02 317 GLU A C 1
ATOM 2458 O O . GLU A 1 317 ? -12.859 -12 64.75 1 28.02 317 GLU A O 1
ATOM 2463 N N . THR A 1 318 ? -12.945 -13.422 63.594 1 24.47 318 THR A N 1
ATOM 2464 C CA . THR A 1 318 ? -13.289 -14.133 64.812 1 24.47 318 THR A CA 1
ATOM 2465 C C . THR A 1 318 ? -12.039 -14.492 65.625 1 24.47 318 THR A C 1
ATOM 2467 O O . THR A 1 318 ? -11.031 -14.922 65.062 1 24.47 318 THR A O 1
ATOM 2470 N N . SER A 1 319 ? -12.133 -14.289 66.938 1 23.08 319 SER A N 1
ATOM 2471 C CA . SER A 1 319 ? -11.562 -14.938 68.125 1 23.08 319 SER A CA 1
ATOM 2472 C C . SER A 1 319 ? -11.695 -16.453 68.062 1 23.08 319 SER A C 1
ATOM 2474 O O . SER A 1 319 ? -12.75 -16.969 67.688 1 23.08 319 SER A O 1
ATOM 2476 N N . MET B 1 1 ? 8.484 -22.781 -22.156 1 47.69 1 MET B N 1
ATOM 2477 C CA . MET B 1 1 ? 7.414 -22.391 -21.234 1 47.69 1 MET B CA 1
ATOM 2478 C C . MET B 1 1 ? 7.945 -21.5 -20.125 1 47.69 1 MET B C 1
ATOM 2480 O O . MET B 1 1 ? 7.395 -20.438 -19.859 1 47.69 1 MET B O 1
ATOM 2484 N N . ALA B 1 2 ? 9.07 -21.922 -19.625 1 50.94 2 ALA B N 1
ATOM 2485 C CA . ALA B 1 2 ? 9.656 -21.156 -18.531 1 50.94 2 ALA B CA 1
ATOM 2486 C C . ALA B 1 2 ? 10.094 -19.766 -19 1 50.94 2 ALA B C 1
ATOM 2488 O O . ALA B 1 2 ? 9.875 -18.781 -18.297 1 50.94 2 ALA B O 1
ATOM 2489 N N . SER B 1 3 ? 10.531 -19.781 -20.234 1 56.16 3 SER B N 1
ATOM 2490 C CA . SER B 1 3 ? 11.008 -18.516 -20.781 1 56.16 3 SER B CA 1
ATOM 2491 C C . SER B 1 3 ? 9.852 -17.562 -21.078 1 56.16 3 SER B C 1
ATOM 2493 O O . SER B 1 3 ? 9.969 -16.359 -20.906 1 56.16 3 SER B O 1
ATOM 2495 N N . LEU B 1 4 ? 8.719 -18.188 -21.453 1 56.81 4 LEU B N 1
ATOM 2496 C CA . LEU B 1 4 ? 7.551 -17.375 -21.75 1 56.81 4 LEU B CA 1
ATOM 2497 C C . LEU B 1 4 ? 6.969 -16.781 -20.469 1 56.81 4 LEU B C 1
ATOM 2499 O O . LEU B 1 4 ? 6.594 -15.602 -20.438 1 56.81 4 LEU B O 1
ATOM 2503 N N . ILE B 1 5 ? 6.945 -17.547 -19.516 1 58.34 5 ILE B N 1
ATOM 2504 C CA . ILE B 1 5 ? 6.414 -17.094 -18.234 1 58.34 5 ILE B CA 1
ATOM 2505 C C . ILE B 1 5 ? 7.309 -15.992 -17.656 1 58.34 5 ILE B C 1
ATOM 2507 O O . ILE B 1 5 ? 6.816 -14.984 -17.141 1 58.34 5 ILE B O 1
ATOM 2511 N N . ASP B 1 6 ? 8.57 -16.219 -17.906 1 64.5 6 ASP B N 1
ATOM 2512 C CA . ASP B 1 6 ? 9.531 -15.227 -17.422 1 64.5 6 ASP B CA 1
ATOM 2513 C C . ASP B 1 6 ? 9.344 -13.898 -18.141 1 64.5 6 ASP B C 1
ATOM 2515 O O . ASP B 1 6 ? 9.328 -12.836 -17.516 1 64.5 6 ASP B O 1
ATOM 2519 N N . SER B 1 7 ? 9.219 -14.07 -19.469 1 67.62 7 SER B N 1
ATOM 2520 C CA . SER B 1 7 ? 9.031 -12.867 -20.266 1 67.62 7 SER B CA 1
ATOM 2521 C C . SER B 1 7 ? 7.723 -12.164 -19.938 1 67.62 7 SER B C 1
ATOM 2523 O O . SER B 1 7 ? 7.656 -10.938 -19.922 1 67.62 7 SER B O 1
ATOM 2525 N N . ALA B 1 8 ? 6.766 -12.977 -19.625 1 70.12 8 ALA B N 1
ATOM 2526 C CA . ALA B 1 8 ? 5.473 -12.398 -19.266 1 70.12 8 ALA B CA 1
ATOM 2527 C C . ALA B 1 8 ? 5.551 -11.672 -17.922 1 70.12 8 ALA B C 1
ATOM 2529 O O . ALA B 1 8 ? 4.969 -10.602 -17.766 1 70.12 8 ALA B O 1
ATOM 2530 N N . LEU B 1 9 ? 6.297 -12.25 -17.109 1 71.56 9 LEU B N 1
ATOM 2531 C CA . LEU B 1 9 ? 6.441 -11.625 -15.797 1 71.56 9 LEU B CA 1
ATOM 2532 C C . LEU B 1 9 ? 7.23 -10.328 -15.891 1 71.56 9 LEU B C 1
ATOM 2534 O O . LEU B 1 9 ? 6.934 -9.359 -15.188 1 71.56 9 LEU B O 1
ATOM 2538 N N . ASP B 1 10 ? 8.156 -10.383 -16.844 1 77.06 10 ASP B N 1
ATOM 2539 C CA . ASP B 1 10 ? 8.938 -9.18 -17.094 1 77.06 10 ASP B CA 1
ATOM 2540 C C . ASP B 1 10 ? 8.047 -8.047 -17.625 1 77.06 10 ASP B C 1
ATOM 2542 O O . ASP B 1 10 ? 8.172 -6.902 -17.188 1 77.06 10 ASP B O 1
ATOM 2546 N N . LEU B 1 11 ? 7.285 -8.484 -18.5 1 75.19 11 LEU B N 1
ATOM 2547 C CA . LEU B 1 11 ? 6.375 -7.504 -19.078 1 75.19 11 LEU B CA 1
ATOM 2548 C C . LEU B 1 11 ? 5.395 -6.984 -18.031 1 75.19 11 LEU B C 1
ATOM 2550 O O . LEU B 1 11 ? 5.145 -5.781 -17.953 1 75.19 11 LEU B O 1
ATOM 2554 N N . LEU B 1 12 ? 4.953 -7.844 -17.25 1 75.81 12 LEU B N 1
ATOM 2555 C CA . LEU B 1 12 ? 4 -7.469 -16.203 1 75.81 12 LEU B CA 1
ATOM 2556 C C . LEU B 1 12 ? 4.641 -6.512 -15.211 1 75.81 12 LEU B C 1
ATOM 2558 O O . LEU B 1 12 ? 4.039 -5.5 -14.844 1 75.81 12 LEU B O 1
ATOM 2562 N N . SER B 1 13 ? 5.805 -6.852 -14.859 1 77.12 13 SER B N 1
ATOM 2563 C CA . SER B 1 13 ? 6.5 -6.012 -13.883 1 77.12 13 SER B CA 1
ATOM 2564 C C . SER B 1 13 ? 6.754 -4.613 -14.445 1 77.12 13 SER B C 1
ATOM 2566 O O . SER B 1 13 ? 6.598 -3.617 -13.734 1 77.12 13 SER B O 1
ATOM 2568 N N . THR B 1 14 ? 7.109 -4.633 -15.742 1 74.06 14 THR B N 1
ATOM 2569 C CA . THR B 1 14 ? 7.332 -3.355 -16.406 1 74.06 14 THR B CA 1
ATOM 2570 C C . THR B 1 14 ? 6.035 -2.551 -16.469 1 74.06 14 THR B C 1
ATOM 2572 O O . THR B 1 14 ? 6.031 -1.347 -16.203 1 74.06 14 THR B O 1
ATOM 2575 N N . PHE B 1 15 ? 5.031 -3.287 -16.672 1 76.62 15 PHE B N 1
ATOM 2576 C CA . PHE B 1 15 ? 3.732 -2.629 -16.766 1 76.62 15 PHE B CA 1
ATOM 2577 C C . PHE B 1 15 ? 3.301 -2.076 -15.414 1 76.62 15 PHE B C 1
ATOM 2579 O O . PHE B 1 15 ? 2.77 -0.966 -15.328 1 76.62 15 PHE B O 1
ATOM 2586 N N . ILE B 1 16 ? 3.602 -2.73 -14.438 1 77.19 16 ILE B N 1
ATOM 2587 C CA . ILE B 1 16 ? 3.191 -2.305 -13.109 1 77.19 16 ILE B CA 1
ATOM 2588 C C . ILE B 1 16 ? 3.959 -1.046 -12.703 1 77.19 16 ILE B C 1
ATOM 2590 O O . ILE B 1 16 ? 3.359 -0.053 -12.289 1 77.19 16 ILE B O 1
ATOM 2594 N N . ILE B 1 17 ? 5.242 -1.096 -12.953 1 75.75 17 ILE B N 1
ATOM 2595 C CA . ILE B 1 17 ? 6.086 -0.003 -12.477 1 75.75 17 ILE B CA 1
ATOM 2596 C C . ILE B 1 17 ? 5.91 1.215 -13.383 1 75.75 17 ILE B C 1
ATOM 2598 O O . ILE B 1 17 ? 5.75 2.338 -12.898 1 75.75 17 ILE B O 1
ATOM 2602 N N . LEU B 1 18 ? 5.844 0.976 -14.719 1 75.62 18 LEU B N 1
ATOM 2603 C CA . LEU B 1 18 ? 5.66 2.098 -15.633 1 75.62 18 LEU B CA 1
ATOM 2604 C C . LEU B 1 18 ? 4.246 2.664 -15.523 1 75.62 18 LEU B C 1
ATOM 2606 O O . LEU B 1 18 ? 4.051 3.877 -15.625 1 75.62 18 LEU B O 1
ATOM 2610 N N . GLY B 1 19 ? 3.365 1.766 -15.359 1 75.44 19 GLY B N 1
ATOM 2611 C CA . GLY B 1 19 ? 1.997 2.225 -15.188 1 75.44 19 GLY B CA 1
ATOM 2612 C C . GLY B 1 19 ? 1.811 3.107 -13.961 1 75.44 19 GLY B C 1
ATOM 2613 O O . GLY B 1 19 ? 1.159 4.152 -14.039 1 75.44 19 GLY B O 1
ATOM 2614 N N . THR B 1 20 ? 2.408 2.699 -12.953 1 76.19 20 THR B N 1
ATOM 2615 C CA . THR B 1 20 ? 2.291 3.498 -11.734 1 76.19 20 THR B CA 1
ATOM 2616 C C . THR B 1 20 ? 3.078 4.797 -11.867 1 76.19 20 THR B C 1
ATOM 2618 O O . THR B 1 20 ? 2.623 5.852 -11.414 1 76.19 20 THR B O 1
ATOM 2621 N N . SER B 1 21 ? 4.188 4.738 -12.516 1 73.31 21 SER B N 1
ATOM 2622 C CA . SER B 1 21 ? 4.988 5.938 -12.734 1 73.31 21 SER B CA 1
ATOM 2623 C C . SER B 1 21 ? 4.273 6.914 -13.664 1 73.31 21 SER B C 1
ATOM 2625 O O . SER B 1 21 ? 4.328 8.133 -13.461 1 73.31 21 SER B O 1
ATOM 2627 N N . TRP B 1 22 ? 3.621 6.328 -14.609 1 74.62 22 TRP B N 1
ATOM 2628 C CA . TRP B 1 22 ? 2.861 7.148 -15.547 1 74.62 22 TRP B CA 1
ATOM 2629 C C . TRP B 1 22 ? 1.661 7.789 -14.859 1 74.62 22 TRP B C 1
ATOM 2631 O O . TRP B 1 22 ? 1.376 8.969 -15.07 1 74.62 22 TRP B O 1
ATOM 2641 N N . ALA B 1 23 ? 1.051 7.105 -14.062 1 72.56 23 ALA B N 1
ATOM 2642 C CA . ALA B 1 23 ? -0.105 7.613 -13.328 1 72.56 23 ALA B CA 1
ATOM 2643 C C . ALA B 1 23 ? 0.291 8.766 -12.414 1 72.56 23 ALA B C 1
ATOM 2645 O O . ALA B 1 23 ? -0.497 9.688 -12.188 1 72.56 23 ALA B O 1
ATOM 2646 N N . MET B 1 24 ? 1.477 8.766 -11.977 1 69.38 24 MET B N 1
ATOM 2647 C CA . MET B 1 24 ? 1.996 9.828 -11.125 1 69.38 24 MET B CA 1
ATOM 2648 C C . MET B 1 24 ? 2.193 11.117 -11.914 1 69.38 24 MET B C 1
ATOM 2650 O O . MET B 1 24 ? 2.025 12.211 -11.375 1 69.38 24 MET B O 1
ATOM 2654 N N . GLY B 1 25 ? 2.49 10.914 -13.164 1 63.34 25 GLY B N 1
ATOM 2655 C CA . GLY B 1 25 ? 2.818 12.07 -13.984 1 63.34 25 GLY B CA 1
ATOM 2656 C C . GLY B 1 25 ? 1.597 12.742 -14.586 1 63.34 25 GLY B C 1
ATOM 2657 O O . GLY B 1 25 ? 1.682 13.867 -15.078 1 63.34 25 GLY B O 1
ATOM 2658 N N . LYS B 1 26 ? 0.47 12.094 -14.516 1 61.44 26 LYS B N 1
ATOM 2659 C CA . LYS B 1 26 ? -0.716 12.695 -15.117 1 61.44 26 LYS B CA 1
ATOM 2660 C C . LYS B 1 26 ? -1.262 13.828 -14.258 1 61.44 26 LYS B C 1
ATOM 2662 O O . LYS B 1 26 ? -1.706 13.602 -13.133 1 61.44 26 LYS B O 1
ATOM 2667 N N . GLU B 1 27 ? -1.063 15 -14.695 1 60.5 27 GLU B N 1
ATOM 2668 C CA . GLU B 1 27 ? -1.426 16.219 -13.969 1 60.5 27 GLU B CA 1
ATOM 2669 C C . GLU B 1 27 ? -2.941 16.375 -13.883 1 60.5 27 GLU B C 1
ATOM 2671 O O . GLU B 1 27 ? -3.453 17 -12.953 1 60.5 27 GLU B O 1
ATOM 2676 N N . SER B 1 28 ? -3.623 15.789 -14.82 1 52.81 28 SER B N 1
ATOM 2677 C CA . SER B 1 28 ? -5.055 16.062 -14.906 1 52.81 28 SER B CA 1
ATOM 2678 C C . SER B 1 28 ? -5.801 15.477 -13.711 1 52.81 28 SER B C 1
ATOM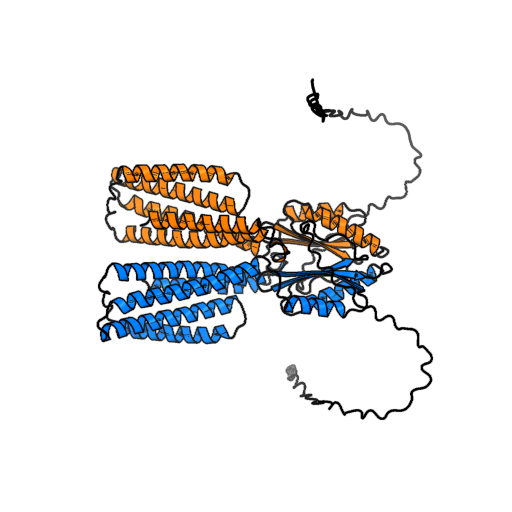 2680 O O . SER B 1 28 ? -6.848 15.992 -13.312 1 52.81 28 SER B O 1
ATOM 2682 N N . ASP B 1 29 ? -5.219 14.555 -13.055 1 57.91 29 ASP B N 1
ATOM 2683 C CA . ASP B 1 29 ? -5.969 13.906 -11.984 1 57.91 29 ASP B CA 1
ATOM 2684 C C . ASP B 1 29 ? -5.465 14.344 -10.609 1 57.91 29 ASP B C 1
ATOM 2686 O O . ASP B 1 29 ? -5.711 13.672 -9.609 1 57.91 29 ASP B O 1
ATOM 2690 N N . ARG B 1 30 ? -4.91 15.414 -10.609 1 59.94 30 ARG B N 1
ATOM 2691 C CA . ARG B 1 30 ? -4.348 15.883 -9.352 1 59.94 30 ARG B CA 1
ATOM 2692 C C . ARG B 1 30 ? -5.449 16.234 -8.359 1 59.94 30 ARG B C 1
ATOM 2694 O O . ARG B 1 30 ? -5.27 16.078 -7.148 1 59.94 30 ARG B O 1
ATOM 2701 N N . HIS B 1 31 ? -6.574 16.656 -8.945 1 65.75 31 HIS B N 1
ATOM 2702 C CA . HIS B 1 31 ? -7.68 17.031 -8.062 1 65.75 31 HIS B CA 1
ATOM 2703 C C . HIS B 1 31 ? -8.266 15.789 -7.383 1 65.75 31 HIS B C 1
ATOM 2705 O O . HIS B 1 31 ? -8.859 15.898 -6.309 1 65.75 31 HIS B O 1
ATOM 2711 N N . LEU B 1 32 ? -7.984 14.664 -8 1 72.5 32 LEU B N 1
ATOM 2712 C CA . LEU B 1 32 ? -8.539 13.43 -7.445 1 72.5 32 LEU B CA 1
ATOM 2713 C C . LEU B 1 32 ? -7.625 12.867 -6.359 1 72.5 32 LEU B C 1
ATOM 2715 O O . LEU B 1 32 ? -8.062 12.07 -5.523 1 72.5 32 LEU B O 1
ATOM 2719 N N . TYR B 1 33 ? -6.398 13.367 -6.379 1 73.81 33 TYR B N 1
ATOM 2720 C CA . TYR B 1 33 ? -5.43 12.914 -5.383 1 73.81 33 TYR B CA 1
ATOM 2721 C C . TYR B 1 33 ? -4.719 14.102 -4.738 1 73.81 33 TYR B C 1
ATOM 2723 O O . TYR B 1 33 ? -3.568 14.398 -5.07 1 73.81 33 TYR B O 1
ATOM 2731 N N . PRO B 1 34 ? -5.402 14.688 -3.896 1 64.19 34 PRO B N 1
ATOM 2732 C CA . PRO B 1 34 ? -4.93 15.953 -3.332 1 64.19 34 PRO B CA 1
ATOM 2733 C C . PRO B 1 34 ? -3.588 15.82 -2.615 1 64.19 34 PRO B C 1
ATOM 2735 O O . PRO B 1 34 ? -2.816 16.781 -2.555 1 64.19 34 PRO B O 1
ATOM 2738 N N . ALA B 1 35 ? -3.375 14.688 -1.999 1 61.38 35 ALA B N 1
ATOM 2739 C CA . ALA B 1 35 ? -2.133 14.531 -1.249 1 61.38 35 ALA B CA 1
ATOM 2740 C C . ALA B 1 35 ? -0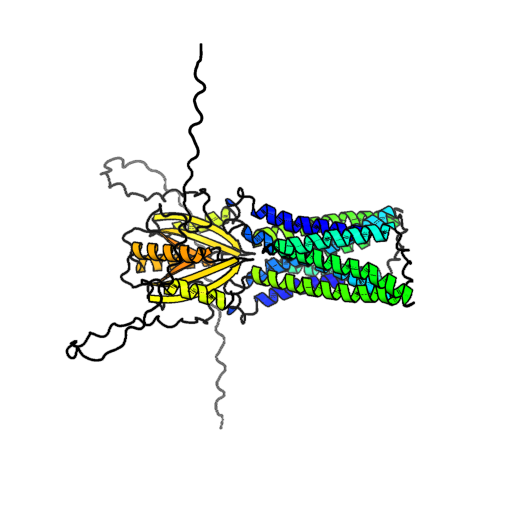.992 14.094 -2.164 1 61.38 35 ALA B C 1
ATOM 2742 O O . ALA B 1 35 ? 0.143 13.922 -1.713 1 61.38 35 ALA B O 1
ATOM 2743 N N . GLY B 1 36 ? -1.225 14.039 -3.455 1 62.22 36 GLY B N 1
ATOM 2744 C CA . GLY B 1 36 ? -0.18 13.695 -4.406 1 62.22 36 GLY B CA 1
ATOM 2745 C C . GLY B 1 36 ? -0.242 12.25 -4.863 1 62.22 36 GLY B C 1
ATOM 2746 O O . GLY B 1 36 ? -0.749 11.391 -4.141 1 62.22 36 GLY B O 1
ATOM 2747 N N . LYS B 1 37 ? 0.298 12.07 -6.098 1 68.62 37 LYS B N 1
ATOM 2748 C CA . LYS B 1 37 ? 0.313 10.75 -6.727 1 68.62 37 LYS B CA 1
ATOM 2749 C C . LYS B 1 37 ? 1.644 10.047 -6.492 1 68.62 37 LYS B C 1
ATOM 2751 O O . LYS B 1 37 ? 1.956 9.055 -7.16 1 68.62 37 LYS B O 1
ATOM 2756 N N . ARG B 1 38 ? 2.35 10.477 -5.535 1 76.38 38 ARG B N 1
ATOM 2757 C CA . ARG B 1 38 ? 3.682 9.914 -5.324 1 76.38 38 ARG B CA 1
ATOM 2758 C C . ARG B 1 38 ? 3.602 8.562 -4.621 1 76.38 38 ARG B C 1
ATOM 2760 O O . ARG B 1 38 ? 4.551 7.777 -4.664 1 76.38 38 ARG B O 1
ATOM 2767 N N . ARG B 1 39 ? 2.41 8.305 -4.148 1 85.56 39 ARG B N 1
ATOM 2768 C CA . ARG B 1 39 ? 2.248 7.043 -3.43 1 85.56 39 ARG B CA 1
ATOM 2769 C C . ARG B 1 39 ? 2.064 5.879 -4.402 1 85.56 39 ARG B C 1
ATOM 2771 O O . ARG B 1 39 ? 2.176 4.715 -4.012 1 85.56 39 ARG B O 1
ATOM 2778 N N . PHE B 1 40 ? 1.922 6.188 -5.641 1 84.56 40 PHE B N 1
ATOM 2779 C CA . PHE B 1 40 ? 1.711 5.145 -6.641 1 84.56 40 PHE B CA 1
ATOM 2780 C C . PHE B 1 40 ? 2.961 4.289 -6.801 1 84.56 40 PHE B C 1
ATOM 2782 O O . PHE B 1 40 ? 2.867 3.074 -6.996 1 84.56 40 PHE B O 1
ATOM 2789 N N . GLU B 1 41 ? 4.059 4.914 -6.664 1 84.94 41 GLU B N 1
ATOM 2790 C CA . GLU B 1 41 ? 5.312 4.211 -6.914 1 84.94 41 GLU B CA 1
ATOM 2791 C C . GLU B 1 41 ? 5.578 3.156 -5.848 1 84.94 41 GLU B C 1
ATOM 2793 O O . GLU B 1 41 ? 5.73 1.975 -6.156 1 84.94 41 GLU B O 1
ATOM 2798 N N . PRO B 1 42 ? 5.547 3.502 -4.59 1 87.69 42 PRO B N 1
ATOM 2799 C CA . PRO B 1 42 ? 5.758 2.473 -3.568 1 87.69 42 PRO B CA 1
ATOM 2800 C C . PRO B 1 42 ? 4.676 1.396 -3.586 1 87.69 42 PRO B C 1
ATOM 2802 O O . PRO B 1 42 ? 4.945 0.237 -3.264 1 87.69 42 PRO B O 1
ATOM 2805 N N . LEU B 1 43 ? 3.516 1.731 -3.904 1 91.31 43 LEU B N 1
ATOM 2806 C CA . LEU B 1 43 ? 2.443 0.748 -4.012 1 91.31 43 LEU B CA 1
ATOM 2807 C C . LEU B 1 43 ? 2.709 -0.223 -5.156 1 91.31 43 LEU B C 1
ATOM 2809 O O . LEU B 1 43 ? 2.496 -1.43 -5.016 1 91.31 43 LEU B O 1
ATOM 2813 N N . GLY B 1 44 ? 3.104 0.372 -6.246 1 90 44 GLY B N 1
ATOM 2814 C CA . GLY B 1 44 ? 3.477 -0.476 -7.367 1 90 44 GLY B CA 1
ATOM 2815 C C . GLY B 1 44 ? 4.598 -1.441 -7.035 1 90 44 GLY B C 1
ATOM 2816 O O . GLY B 1 44 ? 4.566 -2.604 -7.445 1 90 44 GLY B O 1
ATOM 2817 N N . VAL B 1 45 ? 5.57 -0.945 -6.328 1 91.81 45 VAL B N 1
ATOM 2818 C CA . VAL B 1 45 ? 6.699 -1.783 -5.938 1 91.81 45 VAL B CA 1
ATOM 2819 C C . VAL B 1 45 ? 6.219 -2.893 -5.004 1 91.81 45 VAL B C 1
ATOM 2821 O O . VAL B 1 45 ? 6.699 -4.027 -5.078 1 91.81 45 VAL B O 1
ATOM 2824 N N . LEU B 1 46 ? 5.32 -2.551 -4.148 1 92.81 46 LEU B N 1
ATOM 2825 C CA . LEU B 1 46 ? 4.754 -3.543 -3.242 1 92.81 46 LEU B CA 1
ATOM 2826 C C . LEU B 1 46 ? 4.078 -4.668 -4.02 1 92.81 46 LEU B C 1
ATOM 2828 O O . LEU B 1 46 ? 4.34 -5.844 -3.773 1 92.81 46 LEU B O 1
ATOM 2832 N N . ILE B 1 47 ? 3.232 -4.32 -4.934 1 92.56 47 ILE B N 1
ATOM 2833 C CA . ILE B 1 47 ? 2.539 -5.285 -5.781 1 92.56 47 ILE B CA 1
ATOM 2834 C C . ILE B 1 47 ? 3.557 -6.117 -6.559 1 92.56 47 ILE B C 1
ATOM 2836 O O . ILE B 1 47 ? 3.465 -7.348 -6.598 1 92.56 47 ILE B O 1
ATOM 2840 N N . PHE B 1 48 ? 4.496 -5.418 -7.125 1 90.62 48 PHE B N 1
ATOM 2841 C CA . PHE B 1 48 ? 5.551 -6.062 -7.898 1 90.62 48 PHE B CA 1
ATOM 2842 C C . PHE B 1 48 ? 6.316 -7.062 -7.039 1 90.62 48 PHE B C 1
ATOM 2844 O O . PHE B 1 48 ? 6.621 -8.172 -7.488 1 90.62 48 PHE B O 1
ATOM 2851 N N . SER B 1 49 ? 6.633 -6.699 -5.891 1 93.19 49 SER B N 1
ATOM 2852 C CA . SER B 1 49 ? 7.379 -7.57 -4.988 1 93.19 49 SER B CA 1
ATOM 2853 C C . SER B 1 49 ? 6.609 -8.852 -4.695 1 93.19 49 SER B C 1
ATOM 2855 O O . SER B 1 49 ? 7.188 -9.945 -4.699 1 93.19 49 SER B O 1
ATOM 2857 N N . VAL B 1 50 ? 5.34 -8.727 -4.473 1 92.62 50 VAL B N 1
ATOM 2858 C CA . VAL B 1 50 ? 4.52 -9.891 -4.172 1 92.62 50 VAL B CA 1
ATOM 2859 C C . VAL B 1 50 ? 4.488 -10.828 -5.379 1 92.62 50 VAL B C 1
ATOM 2861 O O . VAL B 1 50 ? 4.621 -12.039 -5.234 1 92.62 50 VAL B O 1
ATOM 2864 N N . VAL B 1 51 ? 4.309 -10.289 -6.516 1 90.19 51 VAL B N 1
ATOM 2865 C CA . VAL B 1 51 ? 4.289 -11.07 -7.746 1 90.19 51 VAL B CA 1
ATOM 2866 C C . VAL B 1 51 ? 5.613 -11.82 -7.906 1 90.19 51 VAL B C 1
ATOM 2868 O O . VAL B 1 51 ? 5.625 -13.008 -8.25 1 90.19 51 VAL B O 1
ATOM 2871 N N . MET B 1 52 ? 6.688 -11.133 -7.605 1 89.56 52 MET B N 1
ATOM 2872 C CA . MET B 1 52 ? 8.008 -11.742 -7.742 1 89.56 52 MET B CA 1
ATOM 2873 C C . MET B 1 52 ? 8.195 -12.867 -6.727 1 89.56 52 MET B C 1
ATOM 2875 O O . MET B 1 52 ? 8.75 -13.914 -7.051 1 89.56 52 MET B O 1
ATOM 2879 N N . ILE B 1 53 ? 7.766 -12.602 -5.566 1 90.56 53 ILE B N 1
ATOM 2880 C CA . ILE B 1 53 ? 7.863 -13.625 -4.535 1 90.56 53 ILE B CA 1
ATOM 2881 C C . ILE B 1 53 ? 7.082 -14.867 -4.965 1 90.56 53 ILE B C 1
ATOM 2883 O O . ILE B 1 53 ? 7.602 -15.984 -4.914 1 90.56 53 ILE B O 1
ATOM 2887 N N . CYS B 1 54 ? 5.863 -14.688 -5.441 1 88.56 54 CYS B N 1
ATOM 2888 C CA . CYS B 1 54 ? 5.039 -15.805 -5.895 1 88.56 54 CYS B CA 1
ATOM 2889 C C . CYS B 1 54 ? 5.711 -16.547 -7.047 1 88.56 54 CYS B C 1
ATOM 2891 O O . CYS B 1 54 ? 5.727 -17.781 -7.074 1 88.56 54 CYS B O 1
ATOM 2893 N N . SER B 1 55 ? 6.234 -15.828 -7.926 1 86.31 55 SER B N 1
ATOM 2894 C CA . SER B 1 55 ? 6.883 -16.422 -9.094 1 86.31 55 SER B CA 1
ATOM 2895 C C . SER B 1 55 ? 8.102 -17.25 -8.688 1 86.31 55 SER B C 1
ATOM 2897 O O . SER B 1 55 ? 8.305 -18.359 -9.188 1 86.31 55 SER B O 1
ATOM 2899 N N . PHE B 1 56 ? 8.898 -16.766 -7.785 1 89.06 56 PHE B N 1
ATOM 2900 C CA . PHE B 1 56 ? 10.141 -17.453 -7.445 1 89.06 56 PHE B CA 1
ATOM 2901 C C . PHE B 1 56 ? 9.883 -18.562 -6.438 1 89.06 56 PHE B C 1
ATOM 2903 O O . PHE B 1 56 ? 10.695 -19.484 -6.297 1 89.06 56 PHE B O 1
ATOM 2910 N N . VAL B 1 57 ? 8.797 -18.5 -5.762 1 87.69 57 VAL B N 1
ATOM 2911 C CA . VAL B 1 57 ? 8.375 -19.656 -4.965 1 87.69 57 VAL B CA 1
ATOM 2912 C C . VAL B 1 57 ? 8.055 -20.828 -5.883 1 87.69 57 VAL B C 1
ATOM 2914 O O . VAL B 1 57 ? 8.406 -21.969 -5.586 1 87.69 57 VAL B O 1
ATOM 2917 N N . GLN B 1 58 ? 7.426 -20.547 -6.969 1 84.25 58 GLN B N 1
ATOM 2918 C CA . GLN B 1 58 ? 7.137 -21.594 -7.945 1 84.25 58 GLN B CA 1
ATOM 2919 C C . GLN B 1 58 ? 8.422 -22.188 -8.508 1 84.25 58 GLN B C 1
ATOM 2921 O O . GLN B 1 58 ? 8.516 -23.406 -8.695 1 84.25 58 GLN B O 1
ATOM 2926 N N . VAL B 1 59 ? 9.336 -21.297 -8.805 1 82.94 59 VAL B N 1
ATOM 2927 C CA . VAL B 1 59 ? 10.625 -21.766 -9.305 1 82.94 59 VAL B CA 1
ATOM 2928 C C . VAL B 1 59 ? 11.297 -22.656 -8.258 1 82.94 59 VAL B C 1
ATOM 2930 O O . VAL B 1 59 ? 11.891 -23.688 -8.586 1 82.94 59 VAL B O 1
ATOM 2933 N N . PHE B 1 60 ? 11.203 -22.219 -7.059 1 87.81 60 PHE B N 1
ATOM 2934 C CA . PHE B 1 60 ? 11.781 -22.969 -5.957 1 87.81 60 PHE B CA 1
ATOM 2935 C C . PHE B 1 60 ? 11.133 -24.344 -5.852 1 87.81 60 PHE B C 1
ATOM 2937 O O . PHE B 1 60 ? 11.828 -25.359 -5.695 1 87.81 60 PHE B O 1
ATOM 2944 N N . ILE B 1 61 ? 9.867 -24.484 -5.977 1 84.75 61 ILE B N 1
ATOM 2945 C CA . ILE B 1 61 ? 9.125 -25.734 -5.879 1 84.75 61 ILE B CA 1
ATOM 2946 C C . ILE B 1 61 ? 9.5 -26.656 -7.047 1 84.75 61 ILE B C 1
ATOM 2948 O O . ILE B 1 61 ? 9.727 -27.844 -6.863 1 84.75 61 ILE B O 1
ATOM 2952 N N . GLU B 1 62 ? 9.555 -26.109 -8.219 1 82.56 62 GLU B N 1
ATOM 2953 C CA . GLU B 1 62 ? 9.93 -26.891 -9.391 1 82.56 62 GLU B CA 1
ATOM 2954 C C . GLU B 1 62 ? 11.336 -27.453 -9.25 1 82.56 62 GLU B C 1
ATOM 2956 O O . GLU B 1 62 ? 11.578 -28.625 -9.578 1 82.56 62 GLU B O 1
ATOM 2961 N N . SER B 1 63 ? 12.234 -26.609 -8.844 1 83.44 63 SER B N 1
ATOM 2962 C CA . SER B 1 63 ? 13.602 -27.078 -8.633 1 83.44 63 SER B CA 1
ATOM 2963 C C . SER B 1 63 ? 13.664 -28.141 -7.551 1 83.44 63 SER B C 1
ATOM 2965 O O . SER B 1 63 ? 14.43 -29.094 -7.66 1 83.44 63 SER B O 1
ATOM 2967 N N . PHE B 1 64 ? 12.914 -27.938 -6.555 1 85 64 PHE B N 1
ATOM 2968 C CA . PHE B 1 64 ? 12.836 -28.891 -5.465 1 85 64 PHE B CA 1
ATOM 2969 C C . PHE B 1 64 ? 12.328 -30.234 -5.969 1 85 64 PHE B C 1
ATOM 2971 O O . PHE B 1 64 ? 12.859 -31.281 -5.598 1 85 64 PHE B O 1
ATOM 2978 N N . GLN B 1 65 ? 11.344 -30.281 -6.82 1 85.5 65 GLN B N 1
ATOM 2979 C CA . GLN B 1 65 ? 10.781 -31.5 -7.398 1 85.5 65 GLN B CA 1
ATOM 2980 C C . GLN B 1 65 ? 11.789 -32.188 -8.328 1 85.5 65 GLN B C 1
ATOM 2982 O O . GLN B 1 65 ? 11.867 -33.406 -8.367 1 85.5 65 GLN B O 1
ATOM 2987 N N . ARG B 1 66 ? 12.477 -31.438 -8.984 1 82.06 66 ARG B N 1
ATOM 2988 C CA . ARG B 1 66 ? 13.477 -31.984 -9.898 1 82.06 66 ARG B CA 1
ATOM 2989 C C . ARG B 1 66 ? 14.602 -32.688 -9.125 1 82.06 66 ARG B C 1
ATOM 2991 O O . ARG B 1 66 ? 15.141 -33.688 -9.578 1 82.06 66 ARG B O 1
ATOM 2998 N N . VAL B 1 67 ? 14.953 -32.125 -8.07 1 81.44 67 VAL B N 1
ATOM 2999 C CA . VAL B 1 67 ? 15.992 -32.719 -7.238 1 81.44 67 VAL B CA 1
ATOM 3000 C C . VAL B 1 67 ? 15.5 -34.031 -6.664 1 81.44 67 VAL B C 1
ATOM 3002 O O . VAL B 1 67 ? 16.234 -35.031 -6.637 1 81.44 67 VAL B O 1
ATOM 3005 N N . PHE B 1 68 ? 14.297 -34.094 -6.25 1 82.75 68 PHE B N 1
ATOM 3006 C CA . PHE B 1 68 ? 13.758 -35.281 -5.59 1 82.75 68 PHE B CA 1
ATOM 3007 C C . PHE B 1 68 ? 13.375 -36.344 -6.613 1 82.75 68 PHE B C 1
ATOM 3009 O O . PHE B 1 68 ? 13.453 -37.531 -6.332 1 82.75 68 PHE B O 1
ATOM 3016 N N . ARG B 1 69 ? 12.75 -36 -7.727 1 72.88 69 ARG B N 1
ATOM 3017 C CA . ARG B 1 69 ? 12.32 -36.969 -8.719 1 72.88 69 ARG B CA 1
ATOM 3018 C C . ARG B 1 69 ? 13.5 -37.469 -9.547 1 72.88 69 ARG B C 1
ATOM 3020 O O . ARG B 1 69 ? 13.359 -38.406 -10.336 1 72.88 69 ARG B O 1
ATOM 3027 N N . HIS B 1 70 ? 14.594 -37.125 -9.164 1 63.62 70 HIS B N 1
ATOM 3028 C CA . HIS B 1 70 ? 15.789 -37.562 -9.867 1 63.62 70 HIS B CA 1
ATOM 3029 C C . HIS B 1 70 ? 15.586 -37.562 -11.375 1 63.62 70 HIS B C 1
ATOM 3031 O O . HIS B 1 70 ? 16 -38.469 -12.078 1 63.62 70 HIS B O 1
ATOM 3037 N N . GLU B 1 71 ? 14.5 -36.812 -11.719 1 56.97 71 GLU B N 1
ATOM 3038 C CA . GLU B 1 71 ? 14.203 -36.844 -13.141 1 56.97 71 GLU B CA 1
ATOM 3039 C C . GLU B 1 71 ? 15.367 -36.281 -13.969 1 56.97 71 GLU B C 1
ATOM 3041 O O . GLU B 1 71 ? 16.062 -35.375 -13.531 1 56.97 71 GLU B O 1
ATOM 3046 N N . ARG B 1 72 ? 15.914 -37.125 -14.797 1 51.69 72 ARG B N 1
ATOM 3047 C CA . ARG B 1 72 ? 16.984 -36.812 -15.734 1 51.69 72 ARG B CA 1
ATOM 3048 C C . ARG B 1 72 ? 16.719 -35.5 -16.453 1 51.69 72 ARG B C 1
ATOM 3050 O O . ARG B 1 72 ? 15.617 -35.281 -16.938 1 51.69 72 ARG B O 1
ATOM 3057 N N . PRO B 1 73 ? 17.375 -34.5 -16.047 1 52.81 73 PRO B N 1
ATOM 3058 C CA . PRO B 1 73 ? 17.219 -33.219 -16.75 1 52.81 73 PRO B CA 1
ATOM 3059 C C . PRO B 1 73 ? 16.969 -33.406 -18.25 1 52.81 73 PRO B C 1
ATOM 3061 O O . PRO B 1 73 ? 17.609 -34.25 -18.891 1 52.81 73 PRO B O 1
ATOM 3064 N N . GLU B 1 74 ? 15.75 -33.469 -18.656 1 46.75 74 GLU B N 1
ATOM 3065 C CA . GLU B 1 74 ? 15.758 -33.438 -20.109 1 46.75 74 GLU B CA 1
ATOM 3066 C C . GLU B 1 74 ? 16.922 -32.594 -20.641 1 46.75 74 GLU B C 1
ATOM 3068 O O . GLU B 1 74 ? 17.109 -31.453 -20.25 1 46.75 74 GLU B O 1
ATOM 3073 N N . THR B 1 75 ? 18.062 -33.188 -20.797 1 46.09 75 THR B N 1
ATOM 3074 C CA . THR B 1 75 ? 19.234 -32.594 -21.438 1 46.09 75 THR B CA 1
ATOM 3075 C C . THR B 1 75 ? 18.797 -31.5 -22.406 1 46.09 75 THR B C 1
ATOM 3077 O O . THR B 1 75 ? 18.297 -31.797 -23.5 1 46.09 75 THR B O 1
ATOM 3080 N N . VAL B 1 76 ? 18.094 -30.562 -21.984 1 48.25 76 VAL B N 1
ATOM 3081 C CA . VAL B 1 76 ? 17.891 -29.531 -23.016 1 48.25 76 VAL B CA 1
ATOM 3082 C C . VAL B 1 76 ? 19.219 -29.25 -23.734 1 48.25 76 VAL B C 1
ATOM 3084 O O . VAL B 1 76 ? 20.172 -28.781 -23.109 1 48.25 76 VAL B O 1
ATOM 3087 N N . GLU B 1 77 ? 19.578 -30.141 -24.609 1 52.31 77 GLU B N 1
ATOM 3088 C CA . GLU B 1 77 ? 20.656 -29.781 -25.516 1 52.31 77 GLU B CA 1
ATOM 3089 C C . GLU B 1 77 ? 20.656 -28.281 -25.812 1 52.31 77 GLU B C 1
ATOM 3091 O O . GLU B 1 77 ? 19.672 -27.75 -26.312 1 52.31 77 GLU B O 1
ATOM 3096 N N . LEU B 1 78 ? 21.297 -27.562 -24.875 1 58.84 78 LEU B N 1
ATOM 3097 C CA . LEU B 1 78 ? 21.5 -26.141 -25.156 1 58.84 78 LEU B CA 1
ATOM 3098 C C . LEU B 1 78 ? 21.75 -25.906 -26.641 1 58.84 78 LEU B C 1
ATOM 3100 O O . LEU B 1 78 ? 22.844 -26.219 -27.141 1 58.84 78 LEU B O 1
ATOM 3104 N N . SER B 1 79 ? 20.609 -25.984 -27.422 1 67.88 79 SER B N 1
ATOM 3105 C CA . SER B 1 79 ? 20.734 -25.625 -28.828 1 67.88 79 SER B CA 1
ATOM 3106 C C . SER B 1 79 ? 21.484 -24.297 -29 1 67.88 79 SER B C 1
ATOM 3108 O O . SER B 1 79 ? 21.547 -23.484 -28.078 1 67.88 79 SER B O 1
ATOM 3110 N N . THR B 1 80 ? 22.375 -24.203 -29.953 1 77.62 80 THR B N 1
ATOM 3111 C CA . THR B 1 80 ? 23.094 -22.984 -30.281 1 77.62 80 THR B CA 1
ATOM 3112 C C . THR B 1 80 ? 22.172 -21.766 -30.234 1 77.62 80 THR B C 1
ATOM 3114 O O . THR B 1 80 ? 22.578 -20.688 -29.781 1 77.62 80 THR B O 1
ATOM 3117 N N . ILE B 1 81 ? 20.953 -22 -30.578 1 77.19 81 ILE B N 1
ATOM 3118 C CA . ILE B 1 81 ? 19.984 -20.906 -30.578 1 77.19 81 ILE B CA 1
ATOM 3119 C C . ILE B 1 81 ? 19.594 -20.562 -29.141 1 77.19 81 ILE B C 1
ATOM 3121 O O . ILE B 1 81 ? 19.484 -19.375 -28.797 1 77.19 81 ILE B O 1
ATOM 3125 N N . GLY B 1 82 ? 19.484 -21.656 -28.359 1 74.44 82 GLY B N 1
ATOM 3126 C CA . GLY B 1 82 ? 19.188 -21.422 -26.969 1 74.44 82 GLY B CA 1
ATOM 3127 C C . GLY B 1 82 ? 20.281 -20.656 -26.234 1 74.44 82 GLY B C 1
ATOM 3128 O O . GLY B 1 82 ? 19.984 -19.75 -25.453 1 74.44 82 GLY B O 1
ATOM 3129 N N . LEU B 1 83 ? 21.469 -20.969 -26.547 1 81.5 83 LEU B N 1
ATOM 3130 C CA . LEU B 1 83 ? 22.609 -20.312 -25.922 1 81.5 83 LEU B CA 1
ATOM 3131 C C . LEU B 1 83 ? 22.719 -18.859 -26.344 1 81.5 83 LEU B C 1
ATOM 3133 O O . LEU B 1 83 ? 22.953 -17.984 -25.516 1 81.5 83 LEU B O 1
ATOM 3137 N N . SER B 1 84 ? 22.516 -18.625 -27.656 1 84.75 84 SER B N 1
ATOM 3138 C CA . SER B 1 84 ? 22.594 -17.266 -28.172 1 84.75 84 SER B CA 1
ATOM 3139 C C . SER B 1 84 ? 21.5 -16.391 -27.578 1 84.75 84 SER B C 1
ATOM 3141 O O . SER B 1 84 ? 21.75 -15.227 -27.234 1 84.75 84 SER B O 1
ATOM 3143 N N . THR B 1 85 ? 20.25 -16.891 -27.438 1 82.06 85 THR B N 1
ATOM 3144 C CA . THR B 1 85 ? 19.141 -16.141 -26.891 1 82.06 85 THR B CA 1
ATOM 3145 C C . THR B 1 85 ? 19.359 -15.828 -25.422 1 82.06 85 THR B C 1
ATOM 3147 O O . THR B 1 85 ? 19.031 -14.742 -24.953 1 82.06 85 THR B O 1
ATOM 3150 N N . MET B 1 86 ? 19.938 -16.766 -24.75 1 83.25 86 MET B N 1
ATOM 3151 C CA . MET B 1 86 ? 20.188 -16.562 -23.328 1 83.25 86 MET B CA 1
ATOM 3152 C C . MET B 1 86 ? 21.281 -15.508 -23.125 1 83.25 86 MET B C 1
ATOM 3154 O O . MET B 1 86 ? 21.172 -14.664 -22.234 1 83.25 86 MET B O 1
ATOM 3158 N N . LEU B 1 87 ? 22.297 -15.594 -23.938 1 88.69 87 LEU B N 1
ATOM 3159 C CA . LEU B 1 87 ? 23.359 -14.609 -23.844 1 88.69 87 LEU B CA 1
ATOM 3160 C C . LEU B 1 87 ? 22.859 -13.211 -24.156 1 88.69 87 LEU B C 1
ATOM 3162 O O . LEU B 1 87 ? 23.25 -12.234 -23.516 1 88.69 87 LEU B O 1
ATOM 3166 N N . ALA B 1 88 ? 22 -13.164 -25.141 1 89.62 88 ALA B N 1
ATOM 3167 C CA . ALA B 1 88 ? 21.391 -11.883 -25.484 1 89.62 88 ALA B CA 1
ATOM 3168 C C . ALA B 1 88 ? 20.547 -11.344 -24.344 1 89.62 88 ALA B C 1
ATOM 3170 O O . ALA B 1 88 ? 20.547 -10.148 -24.062 1 89.62 88 ALA B O 1
ATOM 3171 N N . THR B 1 89 ? 19.797 -12.219 -23.719 1 84.19 89 THR B N 1
ATOM 3172 C CA . THR B 1 89 ? 18.953 -11.82 -22.594 1 84.19 89 THR B CA 1
ATOM 3173 C C . THR B 1 89 ? 19.812 -11.305 -21.438 1 84.19 89 THR B C 1
ATOM 3175 O O . THR B 1 89 ? 19.5 -10.281 -20.828 1 84.19 89 THR B O 1
ATOM 3178 N N . ILE B 1 90 ? 20.922 -11.922 -21.172 1 90.25 90 ILE B N 1
ATOM 3179 C CA . ILE B 1 90 ? 21.812 -11.523 -20.094 1 90.25 90 ILE B CA 1
ATOM 3180 C C . ILE B 1 90 ? 22.391 -10.141 -20.391 1 90.25 90 ILE B C 1
ATOM 3182 O O . ILE B 1 90 ? 22.438 -9.273 -19.516 1 90.25 90 ILE B O 1
ATOM 3186 N N . ALA B 1 91 ? 22.75 -9.961 -21.625 1 93.38 91 ALA B N 1
ATOM 3187 C CA . ALA B 1 91 ? 23.328 -8.68 -22.016 1 93.38 91 ALA B CA 1
ATOM 3188 C C . ALA B 1 91 ? 22.312 -7.551 -21.875 1 93.38 91 ALA B C 1
ATOM 3190 O O . ALA B 1 91 ? 22.625 -6.504 -21.297 1 93.38 91 ALA B O 1
ATOM 3191 N N . THR B 1 92 ? 21.156 -7.777 -22.422 1 91.56 92 THR B N 1
ATOM 3192 C CA . THR B 1 92 ? 20.125 -6.75 -22.375 1 91.56 92 THR B CA 1
ATOM 3193 C C . THR B 1 92 ? 19.75 -6.422 -20.922 1 91.56 92 THR B C 1
ATOM 3195 O O . THR B 1 92 ? 19.625 -5.25 -20.562 1 91.56 92 THR B O 1
ATOM 3198 N N . LYS B 1 93 ? 19.656 -7.434 -20.141 1 90.12 93 LYS B N 1
ATOM 3199 C CA . LYS B 1 93 ? 19.25 -7.219 -18.75 1 90.12 93 LYS B CA 1
ATOM 3200 C C . LYS B 1 93 ? 20.375 -6.582 -17.938 1 90.12 93 LYS B C 1
ATOM 3202 O O . LYS B 1 93 ? 20.125 -5.809 -17.016 1 90.12 93 LYS B O 1
ATOM 3207 N N . SER B 1 94 ? 21.547 -6.824 -18.328 1 93.69 94 SER B N 1
ATOM 3208 C CA . SER B 1 94 ? 22.672 -6.195 -17.656 1 93.69 94 SER B CA 1
ATOM 3209 C C . SER B 1 94 ? 22.719 -4.695 -17.922 1 93.69 94 SER B C 1
ATOM 3211 O O . SER B 1 94 ? 23 -3.904 -17.031 1 93.69 94 SER B O 1
ATOM 3213 N N . VAL B 1 95 ? 22.453 -4.379 -19.078 1 93.56 95 VAL B N 1
ATOM 3214 C CA . VAL B 1 95 ? 22.422 -2.965 -19.438 1 93.56 95 VAL B CA 1
ATOM 3215 C C . VAL B 1 95 ? 21.281 -2.27 -18.703 1 93.56 95 VAL B C 1
ATOM 3217 O O . VAL B 1 95 ? 21.469 -1.172 -18.156 1 93.56 95 VAL B O 1
ATOM 3220 N N . LEU B 1 96 ? 20.203 -2.883 -18.656 1 89.06 96 LEU B N 1
ATOM 3221 C CA . LEU B 1 96 ? 19.047 -2.324 -17.938 1 89.06 96 LEU B CA 1
ATOM 3222 C C . LEU B 1 96 ? 19.344 -2.18 -16.453 1 89.06 96 LEU B C 1
ATOM 3224 O O . LEU B 1 96 ? 18.984 -1.178 -15.836 1 89.06 96 LEU B O 1
ATOM 3228 N N . TRP B 1 97 ? 19.984 -3.15 -15.969 1 92.12 97 TRP B N 1
ATOM 3229 C CA . TRP B 1 97 ? 20.359 -3.121 -14.562 1 92.12 97 TRP B CA 1
ATOM 3230 C C . TRP B 1 97 ? 21.266 -1.93 -14.266 1 92.12 97 TRP B C 1
ATOM 3232 O O . TRP B 1 97 ? 21.016 -1.173 -13.32 1 92.12 97 TRP B O 1
ATOM 3242 N N . TRP B 1 98 ? 22.172 -1.75 -15.062 1 93.44 98 TRP B N 1
ATOM 3243 C CA . TRP B 1 98 ? 23.125 -0.656 -14.875 1 93.44 98 TRP B CA 1
ATOM 3244 C C . TRP B 1 98 ? 22.438 0.695 -15.023 1 93.44 98 TRP B C 1
ATOM 3246 O O . TRP B 1 98 ? 22.625 1.589 -14.195 1 93.44 98 TRP B O 1
ATOM 3256 N N . TRP B 1 99 ? 21.641 0.807 -15.984 1 90.81 99 TRP B N 1
ATOM 3257 C CA . TRP B 1 99 ? 20.969 2.066 -16.281 1 90.81 99 TRP B CA 1
ATOM 3258 C C . TRP B 1 99 ? 19.938 2.395 -15.195 1 90.81 99 TRP B C 1
ATOM 3260 O O . TRP B 1 99 ? 19.891 3.525 -14.703 1 90.81 99 TRP B O 1
ATOM 3270 N N . CYS B 1 100 ? 19.188 1.517 -14.805 1 87.56 100 CYS B N 1
ATOM 3271 C CA . CYS B 1 100 ? 18.125 1.734 -13.828 1 87.56 100 CYS B CA 1
ATOM 3272 C C . CYS B 1 100 ? 18.703 1.958 -12.438 1 87.56 100 CYS B C 1
ATOM 3274 O O . CYS B 1 100 ? 18.109 2.646 -11.609 1 87.56 100 CYS B O 1
ATOM 3276 N N . SER B 1 101 ? 19.844 1.49 -12.211 1 91.06 101 SER B N 1
ATOM 3277 C CA . SER B 1 101 ? 20.469 1.618 -10.891 1 91.06 101 SER B CA 1
ATOM 3278 C C . SER B 1 101 ? 20.906 3.055 -10.617 1 91.06 101 SER B C 1
ATOM 3280 O O . SER B 1 101 ? 21.109 3.438 -9.469 1 91.06 101 SER B O 1
ATOM 3282 N N . THR B 1 102 ? 20.906 3.875 -11.625 1 90 102 THR B N 1
ATOM 3283 C CA . THR B 1 102 ? 21.375 5.25 -11.469 1 90 102 THR B CA 1
ATOM 3284 C C . THR B 1 102 ? 20.203 6.18 -11.133 1 90 102 THR B C 1
ATOM 3286 O O . THR B 1 102 ? 20.422 7.324 -10.727 1 90 102 THR B O 1
ATOM 3289 N N . ILE B 1 103 ? 19.078 5.734 -11.234 1 85.31 103 ILE B N 1
ATOM 3290 C CA . ILE B 1 103 ? 17.906 6.57 -11 1 85.31 103 ILE B CA 1
ATOM 3291 C C . ILE B 1 103 ? 17.344 6.293 -9.609 1 85.31 103 ILE B C 1
ATOM 3293 O O . ILE B 1 103 ? 16.969 5.16 -9.305 1 85.31 103 ILE B O 1
ATOM 3297 N N . PRO B 1 104 ? 17.25 7.352 -8.797 1 83 104 PRO B N 1
ATOM 3298 C CA . PRO B 1 104 ? 16.844 7.152 -7.402 1 83 104 PRO B CA 1
ATOM 3299 C C . PRO B 1 104 ? 15.32 7.152 -7.223 1 83 104 PRO B C 1
ATOM 3301 O O . PRO B 1 104 ? 14.781 8.016 -6.523 1 83 104 PRO B O 1
ATOM 3304 N N . SER B 1 105 ? 14.555 6.375 -7.828 1 84.38 105 SER B N 1
ATOM 3305 C CA . SER B 1 105 ? 13.125 6.152 -7.648 1 84.38 105 SER B CA 1
ATOM 3306 C C . SER B 1 105 ? 12.844 4.719 -7.215 1 84.38 105 SER B C 1
ATOM 3308 O O . SER B 1 105 ? 13.484 3.781 -7.688 1 84.38 105 SER B O 1
ATOM 3310 N N . SER B 1 106 ? 12.047 4.648 -6.254 1 85.31 106 SER B N 1
ATOM 3311 C CA . SER B 1 106 ? 11.75 3.322 -5.719 1 85.31 106 SER B CA 1
ATOM 3312 C C . SER B 1 106 ? 11.258 2.383 -6.812 1 85.31 106 SER B C 1
ATOM 3314 O O . SER B 1 106 ? 11.648 1.213 -6.855 1 85.31 106 SER B O 1
ATOM 3316 N N . GLY B 1 107 ? 10.461 2.887 -7.707 1 85.12 107 GLY B N 1
ATOM 3317 C CA . GLY B 1 107 ? 9.961 2.07 -8.797 1 85.12 107 GLY B CA 1
ATOM 3318 C C . GLY B 1 107 ? 11.055 1.589 -9.734 1 85.12 107 GLY B C 1
ATOM 3319 O O . GLY B 1 107 ? 11.133 0.399 -10.047 1 85.12 107 GLY B O 1
ATOM 3320 N N . VAL B 1 108 ? 11.914 2.529 -10.117 1 85.88 108 VAL B N 1
ATOM 3321 C CA . VAL B 1 108 ? 12.977 2.207 -11.055 1 85.88 108 VAL B CA 1
ATOM 3322 C C . VAL B 1 108 ? 14 1.292 -10.391 1 85.88 108 VAL B C 1
ATOM 3324 O O . VAL B 1 108 ? 14.562 0.397 -11.031 1 85.88 108 VAL B O 1
ATOM 3327 N N . GLN B 1 109 ? 14.203 1.467 -9.203 1 89.38 109 GLN B N 1
ATOM 3328 C CA . GLN B 1 109 ? 15.125 0.612 -8.461 1 89.38 109 GLN B CA 1
ATOM 3329 C C . GLN B 1 109 ? 14.594 -0.817 -8.367 1 89.38 109 GLN B C 1
ATOM 3331 O O . GLN B 1 109 ? 15.367 -1.773 -8.367 1 89.38 109 GLN B O 1
ATOM 3336 N N . ALA B 1 110 ? 13.312 -0.914 -8.188 1 88.88 110 ALA B N 1
ATOM 3337 C CA . ALA B 1 110 ? 12.719 -2.248 -8.188 1 88.88 110 ALA B CA 1
ATOM 3338 C C . ALA B 1 110 ? 12.938 -2.947 -9.523 1 88.88 110 ALA B C 1
ATOM 3340 O O . ALA B 1 110 ? 13.195 -4.152 -9.57 1 88.88 110 ALA B O 1
ATOM 3341 N N . LEU B 1 111 ? 12.883 -2.188 -10.602 1 86.62 111 LEU B N 1
ATOM 3342 C CA . LEU B 1 111 ? 13.164 -2.738 -11.922 1 86.62 111 LEU B CA 1
ATOM 3343 C C . LEU B 1 111 ? 14.633 -3.154 -12.031 1 86.62 111 LEU B C 1
ATOM 3345 O O . LEU B 1 111 ? 14.945 -4.176 -12.641 1 86.62 111 LEU B O 1
ATOM 3349 N N . ALA B 1 112 ? 15.43 -2.338 -11.508 1 89.88 112 ALA B N 1
ATOM 3350 C CA . ALA B 1 112 ? 16.859 -2.67 -11.484 1 89.88 112 ALA B CA 1
ATOM 3351 C C . ALA B 1 112 ? 17.109 -3.971 -10.734 1 89.88 112 ALA B C 1
ATOM 3353 O O . ALA B 1 112 ? 17.891 -4.812 -11.172 1 89.88 112 ALA B O 1
ATOM 3354 N N . GLN B 1 113 ? 16.469 -4.098 -9.625 1 90.19 113 GLN B N 1
ATOM 3355 C CA . GLN B 1 113 ? 16.594 -5.324 -8.844 1 90.19 113 GLN B CA 1
ATOM 3356 C C . GLN B 1 113 ? 16.109 -6.535 -9.633 1 90.19 113 GLN B C 1
ATOM 3358 O O . GLN B 1 113 ? 16.734 -7.602 -9.586 1 90.19 113 GLN B O 1
ATOM 3363 N N . ASP B 1 114 ? 15 -6.371 -10.258 1 89.88 114 ASP B N 1
ATOM 3364 C CA . ASP B 1 114 ? 14.484 -7.445 -11.102 1 89.88 114 ASP B CA 1
ATOM 3365 C C . ASP B 1 114 ? 15.477 -7.816 -12.195 1 89.88 114 ASP B C 1
ATOM 3367 O O . ASP B 1 114 ? 15.734 -9 -12.438 1 89.88 114 ASP B O 1
ATOM 3371 N N . ALA B 1 115 ? 15.984 -6.789 -12.859 1 88.81 115 ALA B N 1
ATOM 3372 C CA . ALA B 1 115 ? 16.969 -7.023 -13.906 1 88.81 115 ALA B CA 1
ATOM 3373 C C . ALA B 1 115 ? 18.203 -7.746 -13.352 1 88.81 115 ALA B C 1
ATOM 3375 O O . ALA B 1 115 ? 18.75 -8.648 -14 1 88.81 115 ALA B O 1
ATOM 3376 N N . GLU B 1 116 ? 18.641 -7.324 -12.266 1 92 116 GLU B N 1
ATOM 3377 C CA . GLU B 1 116 ? 19.766 -7.98 -11.602 1 92 116 GLU B CA 1
ATOM 3378 C C . GLU B 1 116 ? 19.469 -9.453 -11.344 1 92 116 GLU B C 1
ATOM 3380 O O . GLU B 1 116 ? 20.297 -10.32 -11.648 1 92 116 GLU B O 1
ATOM 3385 N N . ASN B 1 117 ? 18.344 -9.758 -10.75 1 88.44 117 ASN B N 1
ATOM 3386 C CA . ASN B 1 117 ? 17.938 -11.133 -10.469 1 88.44 117 ASN B CA 1
ATOM 3387 C C . ASN B 1 117 ? 17.891 -11.969 -11.742 1 88.44 117 ASN B C 1
ATOM 3389 O O . ASN B 1 117 ? 18.312 -13.125 -11.75 1 88.44 117 ASN B O 1
ATOM 3393 N N . ASP B 1 118 ? 17.344 -11.336 -12.75 1 86.94 118 ASP B N 1
ATOM 3394 C CA . ASP B 1 118 ? 17.266 -12.039 -14.023 1 86.94 118 ASP B CA 1
ATOM 3395 C C . ASP B 1 118 ? 18.656 -12.383 -14.555 1 86.94 118 ASP B C 1
ATOM 3397 O O . ASP B 1 118 ? 18.859 -13.469 -15.109 1 86.94 118 ASP B O 1
ATOM 3401 N N . VAL B 1 119 ? 19.531 -11.477 -14.469 1 88.94 119 VAL B N 1
ATOM 3402 C CA . VAL B 1 119 ? 20.891 -11.711 -14.922 1 88.94 119 VAL B CA 1
ATOM 3403 C C . VAL B 1 119 ? 21.5 -12.891 -14.156 1 88.94 119 VAL B C 1
ATOM 3405 O O . VAL B 1 119 ? 22.031 -13.82 -14.758 1 88.94 119 VAL B O 1
ATOM 3408 N N . TRP B 1 120 ? 21.297 -12.898 -12.867 1 86.5 120 TRP B N 1
ATOM 3409 C CA . TRP B 1 120 ? 21.844 -13.969 -12.039 1 86.5 120 TRP B CA 1
ATOM 3410 C C . TRP B 1 120 ? 21.172 -15.297 -12.359 1 86.5 120 TRP B C 1
ATOM 3412 O O . TRP B 1 120 ? 21.844 -16.328 -12.453 1 86.5 120 TRP B O 1
ATOM 3422 N N . LEU B 1 121 ? 19.875 -15.305 -12.562 1 83.69 121 LEU B N 1
ATOM 3423 C CA . LEU B 1 121 ? 19.141 -16.516 -12.883 1 83.69 121 LEU B CA 1
ATOM 3424 C C . LEU B 1 121 ? 19.594 -17.094 -14.219 1 83.69 121 LEU B C 1
ATOM 3426 O O . LEU B 1 121 ? 19.812 -18.312 -14.336 1 83.69 121 LEU B O 1
ATOM 3430 N N . ASN B 1 122 ? 19.781 -16.203 -15.148 1 83.62 122 ASN B N 1
ATOM 3431 C CA . ASN B 1 122 ? 20.188 -16.672 -16.484 1 83.62 122 ASN B CA 1
ATOM 3432 C C . ASN B 1 122 ? 21.641 -17.125 -16.516 1 83.62 122 ASN B C 1
ATOM 3434 O O . ASN B 1 122 ? 21.969 -18.109 -17.172 1 83.62 122 ASN B O 1
ATOM 3438 N N . VAL B 1 123 ? 22.5 -16.484 -15.867 1 86.25 123 VAL B N 1
ATOM 3439 C CA . VAL B 1 123 ? 23.891 -16.875 -15.789 1 86.25 123 VAL B CA 1
ATOM 3440 C C . VAL B 1 123 ? 24.031 -18.234 -15.117 1 86.25 123 VAL B C 1
ATOM 3442 O O . VAL B 1 123 ? 24.766 -19.109 -15.586 1 86.25 123 VAL B O 1
ATOM 3445 N N . MET B 1 124 ? 23.312 -18.406 -14.086 1 83.88 124 MET B N 1
ATOM 3446 C CA . MET B 1 124 ? 23.375 -19.672 -13.359 1 83.88 124 MET B CA 1
ATOM 3447 C C . MET B 1 124 ? 22.75 -20.797 -14.18 1 83.88 124 MET B C 1
ATOM 3449 O O . MET B 1 124 ? 23.234 -21.938 -14.156 1 83.88 124 MET B O 1
ATOM 3453 N N . SER B 1 125 ? 21.641 -20.469 -14.828 1 81 125 SER B N 1
ATOM 3454 C CA . SER B 1 125 ? 20.953 -21.469 -15.648 1 81 125 SER B CA 1
ATOM 3455 C C . SER B 1 125 ? 21.844 -21.953 -16.797 1 81 125 SER B C 1
ATOM 3457 O O . SER B 1 125 ? 21.703 -23.078 -17.281 1 81 125 SER B O 1
ATOM 3459 N N . LEU B 1 126 ? 22.719 -21.094 -17.25 1 81.06 126 LEU B N 1
ATOM 3460 C CA . LEU B 1 126 ? 23.656 -21.453 -18.297 1 81.06 126 LEU B CA 1
ATOM 3461 C C . LEU B 1 126 ? 24.859 -22.188 -17.719 1 81.06 126 LEU B C 1
ATOM 3463 O O . LEU B 1 126 ? 25.328 -23.172 -18.281 1 81.06 126 LEU B O 1
ATOM 3467 N N . SER B 1 127 ? 25.328 -21.828 -16.594 1 82.25 127 SER B N 1
ATOM 3468 C CA . SER B 1 127 ? 26.578 -22.297 -16.031 1 82.25 127 SER B CA 1
ATOM 3469 C C . SER B 1 127 ? 26.406 -23.656 -15.359 1 82.25 127 SER B C 1
ATOM 3471 O O . SER B 1 127 ? 27.266 -24.531 -15.461 1 82.25 127 SER B O 1
ATOM 3473 N N . PHE B 1 128 ? 25.328 -23.891 -14.75 1 81.44 128 PHE B N 1
ATOM 3474 C CA . PHE B 1 128 ? 25.172 -25.094 -13.938 1 81.44 128 PHE B CA 1
ATOM 3475 C C . PHE B 1 128 ? 25.031 -26.328 -14.82 1 81.44 128 PHE B C 1
ATOM 3477 O O . PHE B 1 128 ? 25.672 -27.344 -14.57 1 81.44 128 PHE B O 1
ATOM 3484 N N . PRO B 1 129 ? 24.156 -26.234 -15.828 1 75.06 129 PRO B N 1
ATOM 3485 C CA . PRO B 1 129 ? 24.125 -27.391 -16.703 1 75.06 129 PRO B CA 1
ATOM 3486 C C . PRO B 1 129 ? 25.469 -27.656 -17.391 1 75.06 129 PRO B C 1
ATOM 3488 O O . PRO B 1 129 ? 25.828 -28.828 -17.578 1 75.06 129 PRO B O 1
ATOM 3491 N N . TRP B 1 130 ? 26.109 -26.578 -17.766 1 76.56 130 TRP B N 1
ATOM 3492 C CA . TRP B 1 130 ? 27.438 -26.734 -18.375 1 76.56 130 TRP B CA 1
ATOM 3493 C C . TRP B 1 130 ? 28.406 -27.375 -17.391 1 76.56 130 TRP B C 1
ATOM 3495 O O . TRP B 1 130 ? 29.141 -28.297 -17.75 1 76.56 130 TRP B O 1
ATOM 3505 N N . LEU B 1 131 ? 28.406 -26.891 -16.188 1 79.19 131 LEU B N 1
ATOM 3506 C CA . LEU B 1 131 ? 29.266 -27.422 -15.141 1 79.19 131 LEU B CA 1
ATOM 3507 C C . LEU B 1 131 ? 28.844 -28.828 -14.758 1 79.19 131 LEU B C 1
ATOM 3509 O O . LEU B 1 131 ? 29.688 -29.688 -14.461 1 79.19 131 LEU B O 1
ATOM 3513 N N . GLY B 1 132 ? 27.562 -29.031 -14.711 1 76.12 132 GLY B N 1
ATOM 3514 C CA . GLY B 1 132 ? 27.062 -30.359 -14.406 1 76.12 132 GLY B CA 1
ATOM 3515 C C . GLY B 1 132 ? 27.469 -31.406 -15.43 1 76.12 132 GLY B C 1
ATOM 3516 O O . GLY B 1 132 ? 27.766 -32.531 -15.07 1 76.12 132 GLY B O 1
ATOM 3517 N N . GLU B 1 133 ? 27.5 -31 -16.672 1 76.75 133 GLU B N 1
ATOM 3518 C CA . GLU B 1 133 ? 27.938 -31.906 -17.719 1 76.75 133 GLU B CA 1
ATOM 3519 C C . GLU B 1 133 ? 29.422 -32.25 -17.578 1 76.75 133 GLU B C 1
ATOM 3521 O O . GLU B 1 133 ? 29.828 -33.375 -17.781 1 76.75 133 GLU B O 1
ATOM 3526 N N . LYS B 1 134 ? 30.094 -31.281 -17.203 1 80.94 134 LYS B N 1
ATOM 3527 C CA . LYS B 1 134 ? 31.531 -31.484 -17.094 1 80.94 134 LYS B CA 1
ATOM 3528 C C . LYS B 1 134 ? 31.875 -32.281 -15.844 1 80.94 134 LYS B C 1
ATOM 3530 O O . LYS B 1 134 ? 32.812 -33.094 -15.859 1 80.94 134 LYS B O 1
ATOM 3535 N N . LEU B 1 135 ? 31.062 -32.094 -14.844 1 81.31 135 LEU B N 1
ATOM 3536 C CA . LEU B 1 135 ? 31.359 -32.75 -13.578 1 81.31 135 LEU B CA 1
ATOM 3537 C C . LEU B 1 135 ? 30.516 -34 -13.422 1 81.31 135 LEU B C 1
ATOM 3539 O O . LEU B 1 135 ? 30.625 -34.719 -12.414 1 81.31 135 LEU B O 1
ATOM 3543 N N . ASN B 1 136 ? 29.766 -34.438 -14.367 1 76.25 136 ASN B N 1
ATOM 3544 C CA . ASN B 1 136 ? 28.891 -35.594 -14.375 1 76.25 136 ASN B CA 1
ATOM 3545 C C . ASN B 1 136 ? 27.953 -35.594 -13.172 1 76.25 136 ASN B C 1
ATOM 3547 O O . ASN B 1 136 ? 27.734 -36.656 -12.555 1 76.25 136 ASN B O 1
ATOM 3551 N N . SER B 1 137 ? 27.688 -34.5 -12.695 1 78.88 137 SER B N 1
ATOM 3552 C CA . SER B 1 137 ? 26.734 -34.375 -11.602 1 78.88 137 SER B CA 1
ATOM 3553 C C . SER B 1 137 ? 25.453 -33.688 -12.062 1 78.88 137 SER B C 1
ATOM 3555 O O . SER B 1 137 ? 25.375 -32.438 -12.109 1 78.88 137 SER B O 1
ATOM 3557 N N . PRO B 1 138 ? 24.438 -34.438 -12.359 1 76.19 138 PRO B N 1
ATOM 3558 C CA . PRO B 1 138 ? 23.203 -33.875 -12.906 1 76.19 138 PRO B CA 1
ATOM 3559 C C . PRO B 1 138 ? 22.391 -33.094 -11.875 1 76.19 138 PRO B C 1
ATOM 3561 O O . PRO B 1 138 ? 21.516 -32.312 -12.242 1 76.19 138 PRO B O 1
ATOM 3564 N N . LEU B 1 139 ? 22.812 -33.188 -10.586 1 78.69 139 LEU B N 1
ATOM 3565 C CA . LEU B 1 139 ? 22.016 -32.562 -9.547 1 78.69 139 LEU B CA 1
ATOM 3566 C C . LEU B 1 139 ? 22.484 -31.125 -9.297 1 78.69 139 LEU B C 1
ATOM 3568 O O . LEU B 1 139 ? 21.859 -30.375 -8.539 1 78.69 139 LEU B O 1
ATOM 3572 N N . LEU B 1 140 ? 23.469 -30.75 -9.922 1 80 140 LEU B N 1
ATOM 3573 C CA . LEU B 1 140 ? 24 -29.406 -9.719 1 80 140 LEU B CA 1
ATOM 3574 C C . LEU B 1 140 ? 23.031 -28.344 -10.227 1 80 140 LEU B C 1
ATOM 3576 O O . LEU B 1 140 ? 22.859 -27.297 -9.609 1 80 140 LEU B O 1
ATOM 3580 N N . ASP B 1 141 ? 22.312 -28.609 -11.273 1 80.56 141 ASP B N 1
ATOM 3581 C CA . ASP B 1 141 ? 21.391 -27.656 -11.891 1 80.56 141 ASP B CA 1
ATOM 3582 C C . ASP B 1 141 ? 20.188 -27.406 -11 1 80.56 141 ASP B C 1
ATOM 3584 O O . ASP B 1 141 ? 19.938 -26.266 -10.594 1 80.56 141 ASP B O 1
ATOM 3588 N N . PRO B 1 142 ? 19.562 -28.469 -10.547 1 82.81 142 PRO B N 1
ATOM 3589 C CA . PRO B 1 142 ? 18.406 -28.234 -9.688 1 82.81 142 PRO B CA 1
ATOM 3590 C C . PRO B 1 142 ? 18.781 -27.656 -8.328 1 82.81 142 PRO B C 1
ATOM 3592 O O . PRO B 1 142 ? 18.031 -26.844 -7.762 1 82.81 142 PRO B O 1
ATOM 3595 N N . ILE B 1 143 ? 19.844 -27.953 -7.844 1 84.38 143 ILE B N 1
ATOM 3596 C CA . ILE B 1 143 ? 20.297 -27.406 -6.57 1 84.38 143 ILE B CA 1
ATOM 3597 C C . ILE B 1 143 ? 20.625 -25.922 -6.73 1 84.38 143 ILE B C 1
ATOM 3599 O O . ILE B 1 143 ? 20.281 -25.109 -5.875 1 84.38 143 ILE B O 1
ATOM 3603 N N . GLY B 1 144 ? 21.391 -25.625 -7.773 1 84.56 144 GLY B N 1
ATOM 3604 C CA . GLY B 1 144 ? 21.672 -24.234 -8.055 1 84.56 144 GLY B CA 1
ATOM 3605 C C . GLY B 1 144 ? 20.422 -23.391 -8.211 1 84.56 144 GLY B C 1
ATOM 3606 O O . GLY B 1 144 ? 20.375 -22.266 -7.707 1 84.56 144 GLY B O 1
ATOM 3607 N N . GLY B 1 145 ? 19.453 -23.938 -8.852 1 85 145 GLY B N 1
ATOM 3608 C CA . GLY B 1 145 ? 18.188 -23.234 -9 1 85 145 GLY B CA 1
ATOM 3609 C C . GLY B 1 145 ? 17.469 -23.016 -7.676 1 85 145 GLY B C 1
ATOM 3610 O O . GLY B 1 145 ? 16.891 -21.953 -7.457 1 85 145 GLY B O 1
ATOM 3611 N N . MET B 1 146 ? 17.562 -23.922 -6.828 1 89.62 146 MET B N 1
ATOM 3612 C CA . MET B 1 146 ? 16.922 -23.828 -5.523 1 89.62 146 MET B CA 1
ATOM 3613 C C . MET B 1 146 ? 17.578 -22.75 -4.668 1 89.62 146 MET B C 1
ATOM 3615 O O . MET B 1 146 ? 16.891 -21.938 -4.062 1 89.62 146 MET B O 1
ATOM 3619 N N . VAL B 1 147 ? 18.844 -22.734 -4.656 1 90.62 147 VAL B N 1
ATOM 3620 C CA . VAL B 1 147 ? 19.594 -21.781 -3.844 1 90.62 147 VAL B CA 1
ATOM 3621 C C . VAL B 1 147 ? 19.344 -20.359 -4.359 1 90.62 147 VAL B C 1
ATOM 3623 O O . VAL B 1 147 ? 19.078 -19.438 -3.578 1 90.62 147 VAL B O 1
ATOM 3626 N N . LEU B 1 148 ? 19.438 -20.25 -5.629 1 90.25 148 LEU B N 1
ATOM 3627 C CA . LEU B 1 148 ? 19.25 -18.938 -6.227 1 90.25 148 LEU B CA 1
ATOM 3628 C C . LEU B 1 148 ? 17.828 -18.438 -5.996 1 90.25 148 LEU B C 1
ATOM 3630 O O . LEU B 1 148 ? 17.625 -17.266 -5.672 1 90.25 148 LEU B O 1
ATOM 3634 N N . SER B 1 149 ? 16.875 -19.297 -6.219 1 92.38 149 SER B N 1
ATOM 3635 C CA . SER B 1 149 ? 15.484 -18.875 -6.012 1 92.38 149 SER B CA 1
ATOM 3636 C C . SER B 1 149 ? 15.242 -18.469 -4.566 1 92.38 149 SER B C 1
ATOM 3638 O O . SER B 1 149 ? 14.531 -17.484 -4.309 1 92.38 149 SER B O 1
ATOM 3640 N N . LEU B 1 150 ? 15.844 -19.141 -3.656 1 93.38 150 LEU B N 1
ATOM 3641 C CA . LEU B 1 150 ? 15.711 -18.797 -2.246 1 93.38 150 LEU B CA 1
ATOM 3642 C C . LEU B 1 150 ? 16.312 -17.422 -1.967 1 93.38 150 LEU B C 1
ATOM 3644 O O . LEU B 1 150 ? 15.695 -16.609 -1.268 1 93.38 150 LEU B O 1
ATOM 3648 N N . TYR B 1 151 ? 17.422 -17.234 -2.48 1 93.44 151 TYR B N 1
ATOM 3649 C CA . TYR B 1 151 ? 18.078 -15.93 -2.33 1 93.44 151 TYR B CA 1
ATOM 3650 C C . TYR B 1 151 ? 17.188 -14.812 -2.875 1 93.44 151 TYR B C 1
ATOM 3652 O O . TYR B 1 151 ? 17.031 -13.766 -2.236 1 93.44 151 TYR B O 1
ATOM 3660 N N . ILE B 1 152 ? 16.609 -14.969 -4.012 1 91.5 152 ILE B N 1
ATOM 3661 C CA . ILE B 1 152 ? 15.797 -13.953 -4.676 1 91.5 152 ILE B CA 1
ATOM 3662 C C . ILE B 1 152 ? 14.516 -13.719 -3.873 1 91.5 152 ILE B C 1
ATOM 3664 O O . ILE B 1 152 ? 14.07 -12.578 -3.727 1 91.5 152 ILE B O 1
ATOM 3668 N N . ILE B 1 153 ? 13.953 -14.742 -3.359 1 93.25 153 ILE B N 1
ATOM 3669 C CA . ILE B 1 153 ? 12.75 -14.633 -2.545 1 93.25 153 ILE B CA 1
ATOM 3670 C C . ILE B 1 153 ? 13.039 -13.758 -1.321 1 93.25 153 ILE B C 1
ATOM 3672 O O . ILE B 1 153 ? 12.273 -12.844 -1.015 1 93.25 153 ILE B O 1
ATOM 3676 N N . ILE B 1 154 ? 14.133 -14 -0.688 1 95.75 154 ILE B N 1
ATOM 3677 C CA . ILE B 1 154 ? 14.492 -13.258 0.512 1 95.75 154 ILE B CA 1
ATOM 3678 C C . ILE B 1 154 ? 14.719 -11.789 0.157 1 95.75 154 ILE B C 1
ATOM 3680 O O . ILE B 1 154 ? 14.281 -10.891 0.886 1 95.75 154 ILE B O 1
ATOM 3684 N N . ALA B 1 155 ? 15.367 -11.586 -0.927 1 93.81 155 ALA B N 1
ATOM 3685 C CA . ALA B 1 155 ? 15.625 -10.219 -1.377 1 93.81 155 ALA B CA 1
ATOM 3686 C C . ALA B 1 155 ? 14.32 -9.469 -1.618 1 93.81 155 ALA B C 1
ATOM 3688 O O . ALA B 1 155 ? 14.188 -8.305 -1.22 1 93.81 155 ALA B O 1
ATOM 3689 N N . TRP B 1 156 ? 13.375 -10.109 -2.211 1 93 156 TRP B N 1
ATOM 3690 C CA . TRP B 1 156 ? 12.109 -9.453 -2.523 1 93 156 TRP B CA 1
ATOM 3691 C C . TRP B 1 156 ? 11.258 -9.297 -1.271 1 93 156 TRP B C 1
ATOM 3693 O O . TRP B 1 156 ? 10.453 -8.367 -1.168 1 93 156 TRP B O 1
ATOM 3703 N N . ILE B 1 157 ? 11.414 -10.195 -0.321 1 94.69 157 ILE B N 1
ATOM 3704 C CA . ILE B 1 157 ? 10.719 -10.055 0.955 1 94.69 157 ILE B CA 1
ATOM 3705 C C . ILE B 1 157 ? 11.227 -8.812 1.682 1 94.69 157 ILE B C 1
ATOM 3707 O O . ILE B 1 157 ? 10.438 -8.062 2.266 1 94.69 157 ILE B O 1
ATOM 3711 N N . LYS B 1 158 ? 12.477 -8.641 1.596 1 95.12 158 LYS B N 1
ATOM 3712 C CA . LYS B 1 158 ? 13.055 -7.445 2.201 1 95.12 158 LYS B CA 1
ATOM 3713 C C . LYS B 1 158 ? 12.5 -6.18 1.552 1 95.12 158 LYS B C 1
ATOM 3715 O O . LYS B 1 158 ? 12.125 -5.234 2.246 1 95.12 158 LYS B O 1
ATOM 3720 N N . THR B 1 159 ? 12.469 -6.152 0.289 1 93.12 159 THR B N 1
ATOM 3721 C CA . THR B 1 159 ? 11.93 -5.016 -0.447 1 93.12 159 THR B CA 1
ATOM 3722 C C . THR B 1 159 ? 10.453 -4.801 -0.108 1 93.12 159 THR B C 1
ATOM 3724 O O . THR B 1 159 ? 10.008 -3.662 0.053 1 93.12 159 THR B O 1
ATOM 3727 N N . LEU B 1 160 ? 9.719 -5.898 -0.018 1 94.19 160 LEU B N 1
ATOM 3728 C CA . LEU B 1 160 ? 8.305 -5.84 0.351 1 94.19 160 LEU B CA 1
ATOM 3729 C C . LEU B 1 160 ? 8.125 -5.18 1.715 1 94.19 160 LEU B C 1
ATOM 3731 O O . LEU B 1 160 ? 7.309 -4.273 1.867 1 94.19 160 LEU B O 1
ATOM 3735 N N . PHE B 1 161 ? 8.945 -5.531 2.648 1 92.94 161 PHE B N 1
ATOM 3736 C CA . PHE B 1 161 ? 8.812 -5.031 4.012 1 92.94 161 PHE B CA 1
ATOM 3737 C C . PHE B 1 161 ? 9.234 -3.57 4.098 1 92.94 161 PHE B C 1
ATOM 3739 O O . PHE B 1 161 ? 8.656 -2.795 4.855 1 92.94 161 PHE B O 1
ATOM 3746 N N . GLU B 1 162 ? 10.211 -3.273 3.385 1 91.88 162 GLU B N 1
ATOM 3747 C CA . GLU B 1 162 ? 10.641 -1.879 3.371 1 91.88 162 GLU B CA 1
ATOM 3748 C C . GLU B 1 162 ? 9.539 -0.963 2.85 1 91.88 162 GLU B C 1
ATOM 3750 O O . GLU B 1 162 ? 9.242 0.069 3.455 1 91.88 162 GLU B O 1
ATOM 3755 N N . ASN B 1 163 ? 8.969 -1.315 1.764 1 90.94 163 ASN B N 1
ATOM 3756 C CA . ASN B 1 163 ? 7.895 -0.507 1.199 1 90.94 163 ASN B CA 1
ATOM 3757 C C . ASN B 1 163 ? 6.633 -0.583 2.049 1 90.94 163 ASN B C 1
ATOM 3759 O O . ASN B 1 163 ? 5.891 0.396 2.156 1 90.94 163 ASN B O 1
ATOM 3763 N N . PHE B 1 164 ? 6.391 -1.729 2.635 1 91.06 164 PHE B N 1
ATOM 3764 C CA . PHE B 1 164 ? 5.277 -1.895 3.564 1 91.06 164 PHE B CA 1
ATOM 3765 C C . PHE B 1 164 ? 5.406 -0.928 4.734 1 91.06 164 PHE B C 1
ATOM 3767 O O . PHE B 1 164 ? 4.449 -0.23 5.078 1 91.06 164 PHE B O 1
ATOM 3774 N N . ASN B 1 165 ? 6.508 -0.849 5.281 1 89.75 165 ASN B N 1
ATOM 3775 C CA . ASN B 1 165 ? 6.758 0.032 6.418 1 89.75 165 ASN B CA 1
ATOM 3776 C C . ASN B 1 165 ? 6.629 1.501 6.027 1 89.75 165 ASN B C 1
ATOM 3778 O O . ASN B 1 165 ? 6.086 2.305 6.785 1 89.75 165 ASN B O 1
ATOM 3782 N N . ASN B 1 166 ? 7.078 1.809 4.914 1 88.75 166 ASN B N 1
ATOM 3783 C CA . ASN B 1 166 ? 7.008 3.189 4.449 1 88.75 166 ASN B CA 1
ATOM 3784 C C . ASN B 1 166 ? 5.566 3.613 4.168 1 88.75 166 ASN B C 1
ATOM 3786 O O . ASN B 1 166 ? 5.207 4.773 4.375 1 88.75 166 ASN B O 1
ATOM 3790 N N . LEU B 1 167 ? 4.805 2.684 3.721 1 89.25 167 LEU B N 1
ATOM 3791 C CA . LEU B 1 167 ? 3.416 2.986 3.389 1 89.25 167 LEU B CA 1
ATOM 3792 C C . LEU B 1 167 ? 2.545 2.986 4.641 1 89.25 167 LEU B C 1
ATOM 3794 O O . LEU B 1 167 ? 1.479 3.607 4.66 1 89.25 167 LEU B O 1
ATOM 3798 N N . SER B 1 168 ? 2.973 2.281 5.684 1 87.69 168 SER B N 1
ATOM 3799 C CA . SER B 1 168 ? 2.191 2.164 6.914 1 87.69 168 SER B CA 1
ATOM 3800 C C . SER B 1 168 ? 2.385 3.383 7.809 1 87.69 168 SER B C 1
ATOM 3802 O O . SER B 1 168 ? 1.677 3.547 8.805 1 87.69 168 SER B O 1
ATOM 3804 N N . GLY B 1 169 ? 3.27 4.211 7.523 1 86.5 169 GLY B N 1
ATOM 3805 C CA . GLY B 1 169 ? 3.479 5.41 8.32 1 86.5 169 GLY B CA 1
ATOM 3806 C C . GLY B 1 169 ? 4.539 5.242 9.391 1 86.5 169 GLY B C 1
ATOM 3807 O O . GLY B 1 169 ? 4.367 5.699 10.516 1 86.5 169 GLY B O 1
ATOM 3808 N N . LYS B 1 170 ? 5.492 4.617 9.039 1 87.62 170 LYS B N 1
ATOM 3809 C CA . LYS B 1 170 ? 6.602 4.441 9.969 1 87.62 170 LYS B CA 1
ATOM 3810 C C . LYS B 1 170 ? 7.242 5.781 10.32 1 87.62 170 LYS B C 1
ATOM 3812 O O . LYS B 1 170 ? 7.344 6.668 9.469 1 87.62 170 LYS B O 1
ATOM 3817 N N . GLN B 1 171 ? 7.645 5.871 11.562 1 90.25 171 GLN B N 1
ATOM 3818 C CA . GLN B 1 171 ? 8.32 7.086 12.008 1 90.25 171 GLN B CA 1
ATOM 3819 C C . GLN B 1 171 ? 9.617 7.305 11.242 1 90.25 171 GLN B C 1
ATOM 3821 O O . GLN B 1 171 ? 10.336 6.348 10.93 1 90.25 171 GLN B O 1
ATOM 3826 N N . ALA B 1 172 ? 9.859 8.531 10.961 1 90.38 172 ALA B N 1
ATOM 3827 C CA . ALA B 1 172 ? 11.086 8.883 10.25 1 90.38 172 ALA B CA 1
ATOM 3828 C C . ALA B 1 172 ? 12.32 8.57 11.094 1 90.38 172 ALA B C 1
ATOM 3830 O O . ALA B 1 172 ? 12.211 8.312 12.297 1 90.38 172 ALA B O 1
ATOM 3831 N N . SER B 1 173 ? 13.422 8.562 10.453 1 90.19 173 SER B N 1
ATOM 3832 C CA . SER B 1 173 ? 14.672 8.297 11.148 1 90.19 173 SER B CA 1
ATOM 3833 C C . SER B 1 173 ? 15.062 9.461 12.055 1 90.19 173 SER B C 1
ATOM 3835 O O . SER B 1 173 ? 14.586 10.586 11.875 1 90.19 173 SER B O 1
ATOM 3837 N N . GLY B 1 174 ? 15.867 9.172 13.055 1 91.38 174 GLY B N 1
ATOM 3838 C CA . GLY B 1 174 ? 16.328 10.203 13.961 1 91.38 174 GLY B CA 1
ATOM 3839 C C . GLY B 1 174 ? 16.984 11.383 13.258 1 91.38 174 GLY B C 1
ATOM 3840 O O . GLY B 1 174 ? 16.781 12.531 13.641 1 91.38 174 GLY B O 1
ATOM 3841 N N . ASP B 1 175 ? 17.719 11.023 12.25 1 92.06 175 ASP B N 1
ATOM 3842 C CA . ASP B 1 175 ? 18.391 12.062 11.484 1 92.06 175 ASP B CA 1
ATOM 3843 C C . ASP B 1 175 ? 17.391 13 10.82 1 92.06 175 ASP B C 1
ATOM 3845 O O . ASP B 1 175 ? 17.562 14.219 10.828 1 92.06 175 ASP B O 1
ATOM 3849 N N . GLN B 1 176 ? 16.359 12.469 10.289 1 91.12 176 GLN B N 1
ATOM 3850 C CA . GLN B 1 176 ? 15.328 13.258 9.625 1 91.12 176 GLN B CA 1
ATOM 3851 C C . GLN B 1 176 ? 14.57 14.133 10.633 1 91.12 176 GLN B C 1
ATOM 3853 O O . GLN B 1 176 ? 14.266 15.289 10.344 1 91.12 176 GLN B O 1
ATOM 3858 N N . ILE B 1 177 ? 14.289 13.594 11.773 1 92.12 177 ILE B N 1
ATOM 3859 C CA . ILE B 1 177 ? 13.594 14.336 12.82 1 92.12 177 ILE B CA 1
ATOM 3860 C C . ILE B 1 177 ? 14.453 15.5 13.297 1 92.12 177 ILE B C 1
ATOM 3862 O O . ILE B 1 177 ? 13.953 16.609 13.477 1 92.12 177 ILE B O 1
ATOM 3866 N N . THR B 1 178 ? 15.688 15.227 13.461 1 92.19 178 THR B N 1
ATOM 3867 C CA . THR B 1 178 ? 16.609 16.266 13.922 1 92.19 178 THR B CA 1
ATOM 3868 C C . THR B 1 178 ? 16.688 17.391 12.906 1 92.19 178 THR B C 1
ATOM 3870 O O . THR B 1 178 ? 16.797 18.562 13.289 1 92.19 178 THR B O 1
ATOM 3873 N N . ARG B 1 179 ? 16.672 17.047 11.695 1 92.56 179 ARG B N 1
ATOM 3874 C CA . ARG B 1 179 ? 16.703 18.062 10.648 1 92.56 179 ARG B CA 1
ATOM 3875 C C . ARG B 1 179 ? 15.484 18.984 10.742 1 92.56 179 ARG B C 1
ATOM 3877 O O . ARG B 1 179 ? 15.609 20.203 10.578 1 92.56 179 ARG B O 1
ATOM 3884 N N . VAL B 1 180 ? 14.359 18.422 10.953 1 93.12 180 VAL B N 1
ATOM 3885 C CA . VAL B 1 180 ? 13.125 19.188 11.094 1 93.12 180 VAL B CA 1
ATOM 3886 C C . VAL B 1 180 ? 13.211 20.078 12.32 1 93.12 180 VAL B C 1
ATOM 3888 O O . VAL B 1 180 ? 12.883 21.266 12.258 1 93.12 180 VAL B O 1
ATOM 3891 N N . LEU B 1 181 ? 13.648 19.547 13.414 1 92.31 181 LEU B N 1
ATOM 3892 C CA . LEU B 1 181 ? 13.758 20.297 14.664 1 92.31 181 LEU B CA 1
ATOM 3893 C C . LEU B 1 181 ? 14.734 21.453 14.508 1 92.31 181 LEU B C 1
ATOM 3895 O O . LEU B 1 181 ? 14.445 22.562 14.953 1 92.31 181 LEU B O 1
ATOM 3899 N N . TYR B 1 182 ? 15.789 21.141 13.906 1 92.25 182 TYR B N 1
ATOM 3900 C CA . TYR B 1 182 ? 16.797 22.172 13.695 1 92.25 182 TYR B CA 1
ATOM 3901 C C . TYR B 1 182 ? 16.25 23.328 12.867 1 92.25 182 TYR B C 1
ATOM 3903 O O . TYR B 1 182 ? 16.484 24.5 13.172 1 92.25 182 TYR B O 1
ATOM 3911 N N . MET B 1 183 ? 15.547 23.047 11.867 1 92.81 183 MET B N 1
ATOM 3912 C CA . MET B 1 183 ? 14.984 24.062 10.984 1 92.81 183 MET B CA 1
ATOM 3913 C C . MET B 1 183 ? 13.984 24.938 11.734 1 92.81 183 MET B C 1
ATOM 3915 O O . MET B 1 183 ? 14.016 26.156 11.609 1 92.81 183 MET B O 1
ATOM 3919 N N . VAL B 1 184 ? 13.141 24.391 12.531 1 93 184 VAL B N 1
ATOM 3920 C CA . VAL B 1 184 ? 12.078 25.109 13.219 1 93 184 VAL B CA 1
ATOM 3921 C C . VAL B 1 184 ? 12.68 25.969 14.336 1 93 184 VAL B C 1
ATOM 3923 O O . VAL B 1 184 ? 12.219 27.094 14.578 1 93 184 VAL B O 1
ATOM 3926 N N . THR B 1 185 ? 13.68 25.516 15.016 1 91.19 185 THR B N 1
ATOM 3927 C CA . THR B 1 185 ? 14.281 26.219 16.141 1 91.19 185 THR B CA 1
ATOM 3928 C C . THR B 1 185 ? 15.008 27.469 15.656 1 91.19 185 THR B C 1
ATOM 3930 O O . THR B 1 185 ? 15.305 28.375 16.453 1 91.19 185 THR B O 1
ATOM 3933 N N . ARG B 1 186 ? 15.25 27.578 14.445 1 90.62 186 ARG B N 1
ATOM 3934 C CA . ARG B 1 186 ? 15.977 28.719 13.891 1 90.62 186 ARG B CA 1
ATOM 3935 C C . ARG B 1 186 ? 15.078 29.953 13.805 1 90.62 186 ARG B C 1
ATOM 3937 O O . ARG B 1 186 ? 15.57 31.062 13.641 1 90.62 186 ARG B O 1
ATOM 3944 N N . PHE B 1 187 ? 13.836 29.75 13.977 1 91.44 187 PHE B N 1
ATOM 3945 C CA . PHE B 1 187 ? 12.906 30.875 13.922 1 91.44 187 PHE B CA 1
ATOM 3946 C C . PHE B 1 187 ? 12.789 31.547 15.281 1 91.44 187 PHE B C 1
ATOM 3948 O O . PHE B 1 187 ? 12.336 30.938 16.25 1 91.44 187 PHE B O 1
ATOM 3955 N N . ASN B 1 188 ? 12.977 32.844 15.328 1 88.38 188 ASN B N 1
ATOM 3956 C CA . ASN B 1 188 ? 13.07 33.594 16.562 1 88.38 188 ASN B CA 1
ATOM 3957 C C . ASN B 1 188 ? 11.734 33.688 17.281 1 88.38 188 ASN B C 1
ATOM 3959 O O . ASN B 1 188 ? 11.68 33.594 18.516 1 88.38 188 ASN B O 1
ATOM 3963 N N . PRO B 1 189 ? 10.688 33.812 16.609 1 88.12 189 PRO B N 1
ATOM 3964 C CA . PRO B 1 189 ? 9.406 33.938 17.297 1 88.12 189 PRO B CA 1
ATOM 3965 C C . PRO B 1 189 ? 9 32.656 18.031 1 88.12 189 PRO B C 1
ATOM 3967 O O . PRO B 1 189 ? 8.109 32.688 18.875 1 88.12 189 PRO B O 1
ATOM 3970 N N . VAL B 1 190 ? 9.633 31.641 17.75 1 89.31 190 VAL B N 1
ATOM 3971 C CA . VAL B 1 190 ? 9.273 30.344 18.344 1 89.31 190 VAL B CA 1
ATOM 3972 C C . VAL B 1 190 ? 9.914 30.219 19.719 1 89.31 190 VAL B C 1
ATOM 3974 O O . VAL B 1 190 ? 11.141 30.25 19.844 1 89.31 190 VAL B O 1
ATOM 3977 N N . LEU B 1 191 ? 9.047 30.031 20.734 1 88.25 191 LEU B N 1
ATOM 3978 C CA . LEU B 1 191 ? 9.539 29.891 22.094 1 88.25 191 LEU B CA 1
ATOM 3979 C C . LEU B 1 191 ? 9.969 28.453 22.375 1 88.25 191 LEU B C 1
ATOM 3981 O O . LEU B 1 191 ? 11.016 28.234 23 1 88.25 191 LEU B O 1
ATOM 3985 N N . GLU B 1 192 ? 9.062 27.578 21.938 1 89.5 192 GLU B N 1
ATOM 3986 C CA . GLU B 1 192 ? 9.289 26.156 22.188 1 89.5 192 GLU B CA 1
ATOM 3987 C C . GLU B 1 192 ? 8.523 25.297 21.172 1 89.5 192 GLU B C 1
ATOM 3989 O O . GLU B 1 192 ? 7.508 25.719 20.625 1 89.5 192 GLU B O 1
ATOM 3994 N N . ILE B 1 193 ? 9.156 24.203 20.984 1 89.25 193 ILE B N 1
ATOM 3995 C CA . ILE B 1 193 ? 8.461 23.188 20.219 1 89.25 193 ILE B CA 1
ATOM 3996 C C . ILE B 1 193 ? 7.797 22.188 21.156 1 89.25 193 ILE B C 1
ATOM 3998 O O . ILE B 1 193 ? 8.484 21.469 21.891 1 89.25 193 ILE B O 1
ATOM 4002 N N . SER B 1 194 ? 6.52 22.156 21.125 1 85.69 194 SER B N 1
ATOM 4003 C CA . SER B 1 194 ? 5.797 21.312 22.078 1 85.69 194 SER B CA 1
ATOM 4004 C C . SER B 1 194 ? 5.699 19.875 21.594 1 85.69 194 SER B C 1
ATOM 4006 O O . SER B 1 194 ? 5.676 18.953 22.406 1 85.69 194 SER B O 1
ATOM 4008 N N . ASP B 1 195 ? 5.547 19.688 20.297 1 87.12 195 ASP B N 1
ATOM 4009 C CA . ASP B 1 195 ? 5.414 18.344 19.75 1 87.12 195 ASP B CA 1
ATOM 4010 C C . ASP B 1 195 ? 5.891 18.297 18.297 1 87.12 195 ASP B C 1
ATOM 4012 O O . ASP B 1 195 ? 5.754 19.266 17.562 1 87.12 195 ASP B O 1
ATOM 4016 N N . VAL B 1 196 ? 6.527 17.156 17.984 1 89.62 196 VAL B N 1
ATOM 4017 C CA . VAL B 1 196 ? 6.969 16.953 16.609 1 89.62 196 VAL B CA 1
ATOM 4018 C C . 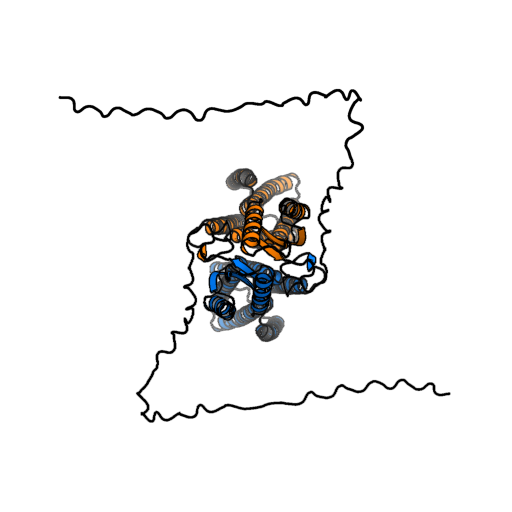VAL B 1 196 ? 6.691 15.508 16.203 1 89.62 196 VAL B C 1
ATOM 4020 O O . VAL B 1 196 ? 7.027 14.57 16.922 1 89.62 196 VAL B O 1
ATOM 4023 N N . GLU B 1 197 ? 6.023 15.359 15.117 1 89.69 197 GLU B N 1
ATOM 4024 C CA . GLU B 1 197 ? 5.777 14.047 14.523 1 89.69 197 GLU B CA 1
ATOM 4025 C C . GLU B 1 197 ? 6.148 14.031 13.039 1 89.69 197 GLU B C 1
ATOM 4027 O O . GLU B 1 197 ? 5.617 14.82 12.258 1 89.69 197 GLU B O 1
ATOM 4032 N N . VAL B 1 198 ? 7.082 13.211 12.773 1 91.5 198 VAL B N 1
ATOM 4033 C CA . VAL B 1 198 ? 7.504 13.023 11.391 1 91.5 198 VAL B CA 1
ATOM 4034 C C . VAL B 1 198 ? 7.363 11.555 11 1 91.5 198 VAL B C 1
ATOM 4036 O O . VAL B 1 198 ? 7.91 10.672 11.672 1 91.5 198 VAL B O 1
ATOM 4039 N N . TYR B 1 199 ? 6.641 11.297 9.961 1 89.31 199 TYR B N 1
ATOM 4040 C CA . TYR B 1 199 ? 6.422 9.906 9.578 1 89.31 199 TYR B CA 1
ATOM 4041 C C . TYR B 1 199 ? 6.359 9.758 8.062 1 89.31 199 TYR B C 1
ATOM 4043 O O . TYR B 1 199 ? 6.168 10.742 7.344 1 89.31 199 TYR B O 1
ATOM 4051 N N . HIS B 1 200 ? 6.543 8.578 7.637 1 88.44 200 HIS B N 1
ATOM 4052 C CA . HIS B 1 200 ? 6.594 8.281 6.207 1 88.44 200 HIS B CA 1
ATOM 4053 C C . HIS B 1 200 ? 5.191 8.109 5.633 1 88.44 200 HIS B C 1
ATOM 4055 O O . HIS B 1 200 ? 4.309 7.555 6.293 1 88.44 200 HIS B O 1
ATOM 4061 N N . ILE B 1 201 ? 5.031 8.531 4.465 1 87.06 201 ILE B N 1
ATOM 4062 C CA . ILE B 1 201 ? 3.889 8.234 3.607 1 87.06 201 ILE B CA 1
ATOM 4063 C C . ILE B 1 201 ? 4.375 7.797 2.229 1 87.06 201 ILE B C 1
ATOM 4065 O O . ILE B 1 201 ? 4.523 8.625 1.325 1 87.06 201 ILE B O 1
ATOM 4069 N N . GLY B 1 202 ? 4.59 6.582 2.098 1 87.12 202 GLY B N 1
ATOM 4070 C CA . GLY B 1 202 ? 5.305 6.113 0.921 1 87.12 202 GLY B CA 1
ATOM 4071 C C . GLY B 1 202 ? 6.777 6.473 0.935 1 87.12 202 GLY B C 1
ATOM 4072 O O . GLY B 1 202 ? 7.484 6.18 1.9 1 87.12 202 GLY B O 1
ATOM 4073 N N . ASP B 1 203 ? 7.188 7.164 -0.166 1 87.5 203 ASP B N 1
ATOM 4074 C CA . ASP B 1 203 ? 8.594 7.551 -0.273 1 87.5 203 ASP B CA 1
ATOM 4075 C C . ASP B 1 203 ? 8.828 8.938 0.313 1 87.5 203 ASP B C 1
ATOM 4077 O O . ASP B 1 203 ? 9.969 9.367 0.48 1 87.5 203 ASP B O 1
ATOM 4081 N N . ASP B 1 204 ? 7.762 9.508 0.7 1 89.19 204 ASP B N 1
ATOM 4082 C CA . ASP B 1 204 ? 7.852 10.875 1.211 1 89.19 204 ASP B CA 1
ATOM 4083 C C . ASP B 1 204 ? 7.574 10.914 2.711 1 89.19 204 ASP B C 1
ATOM 4085 O O . ASP B 1 204 ? 7.281 9.891 3.324 1 89.19 204 ASP B O 1
ATOM 4089 N N . LEU B 1 205 ? 7.781 12.203 3.25 1 90.62 205 LEU B N 1
ATOM 4090 C CA . LEU B 1 205 ? 7.586 12.406 4.68 1 90.62 205 LEU B CA 1
ATOM 4091 C C . LEU B 1 205 ? 6.508 13.453 4.941 1 90.62 205 LEU B C 1
ATOM 4093 O O . LEU B 1 205 ? 6.344 14.383 4.152 1 90.62 205 LEU B O 1
ATOM 4097 N N . ILE B 1 206 ? 5.777 13.281 5.98 1 89.88 206 ILE B N 1
ATOM 4098 C CA . ILE B 1 206 ? 4.871 14.281 6.531 1 89.88 206 ILE B CA 1
ATOM 4099 C C . ILE B 1 206 ? 5.406 14.781 7.867 1 89.88 206 ILE B C 1
ATOM 4101 O O . ILE B 1 206 ? 5.859 13.992 8.703 1 89.88 206 ILE B O 1
ATOM 4105 N N . CYS B 1 207 ? 5.379 16.031 8.008 1 92.69 207 CYS B N 1
ATOM 4106 C CA . CYS B 1 207 ? 5.887 16.656 9.227 1 92.69 207 CYS B CA 1
ATOM 4107 C C . CYS B 1 207 ? 4.785 17.406 9.953 1 92.69 207 CYS B C 1
ATOM 4109 O O . CYS B 1 207 ? 4.086 18.219 9.352 1 92.69 207 CYS B O 1
ATOM 4111 N N . GLU B 1 208 ? 4.602 17.078 11.156 1 91.56 208 GLU B N 1
ATOM 4112 C CA . GLU B 1 208 ? 3.707 17.812 12.047 1 91.56 208 GLU B CA 1
ATOM 4113 C C . GLU B 1 208 ? 4.473 18.438 13.211 1 91.56 208 GLU B C 1
ATOM 4115 O O . GLU B 1 208 ? 5.137 17.734 13.969 1 91.56 208 GLU B O 1
ATOM 4120 N N . VAL B 1 209 ? 4.324 19.703 13.297 1 92.56 209 VAL B N 1
ATOM 4121 C CA . VAL B 1 209 ? 5.074 20.375 14.352 1 92.56 209 VAL B CA 1
ATOM 4122 C C . VAL B 1 209 ? 4.145 21.312 15.125 1 92.56 209 VAL B C 1
ATOM 4124 O O . VAL B 1 209 ? 3.338 22.031 14.531 1 92.56 209 VAL B O 1
ATOM 4127 N N . ASP B 1 210 ? 4.258 21.219 16.391 1 90.88 210 ASP B N 1
ATOM 4128 C CA . ASP B 1 210 ? 3.574 22.156 17.281 1 90.88 210 ASP B CA 1
ATOM 4129 C C . ASP B 1 210 ? 4.551 23.188 17.844 1 90.88 210 ASP B C 1
ATOM 4131 O O . ASP B 1 210 ? 5.488 22.828 18.562 1 90.88 210 ASP B O 1
ATOM 4135 N N . VAL B 1 211 ? 4.203 24.391 17.547 1 91.5 211 VAL B N 1
ATOM 4136 C CA . VAL B 1 211 ? 5.086 25.453 18.016 1 91.5 211 VAL B CA 1
ATOM 4137 C C . VAL B 1 211 ? 4.348 26.344 19 1 91.5 211 VAL B C 1
ATOM 4139 O O . VAL B 1 211 ? 3.158 26.625 18.828 1 91.5 211 VAL B O 1
ATOM 4142 N N . VAL B 1 212 ? 5.086 26.812 20 1 90.94 212 VAL B N 1
ATOM 4143 C CA . VAL B 1 212 ? 4.523 27.703 21 1 90.94 212 VAL B CA 1
ATOM 4144 C C . VAL B 1 212 ? 5.004 29.141 20.734 1 90.94 212 VAL B C 1
ATOM 4146 O O . VAL B 1 212 ? 6.207 29.375 20.641 1 90.94 212 VAL B O 1
ATOM 4149 N N . LEU B 1 213 ? 4.062 30 20.578 1 90.19 213 LEU B N 1
ATOM 4150 C CA . LEU B 1 213 ? 4.34 31.422 20.406 1 90.19 213 LEU B CA 1
ATOM 4151 C C . LEU B 1 213 ? 3.93 32.188 21.656 1 90.19 213 LEU B C 1
ATOM 4153 O O . LEU B 1 213 ? 3.164 31.703 22.484 1 90.19 213 LEU B O 1
ATOM 4157 N N . PRO B 1 214 ? 4.48 33.406 21.75 1 87 214 PRO B N 1
ATOM 4158 C CA . PRO B 1 214 ? 4.066 34.219 22.906 1 87 214 PRO B CA 1
ATOM 4159 C C . PRO B 1 214 ? 2.562 34.5 22.922 1 87 214 PRO B C 1
ATOM 4161 O O . PRO B 1 214 ? 1.946 34.656 21.875 1 87 214 PRO B O 1
ATOM 4164 N N . GLN B 1 215 ? 1.992 34.562 24.016 1 82.25 215 GLN B N 1
ATOM 4165 C CA . GLN B 1 215 ? 0.554 34.688 24.203 1 82.25 215 GLN B CA 1
ATOM 4166 C C . GLN B 1 215 ? 0.038 35.969 23.594 1 82.25 215 GLN B C 1
ATOM 4168 O O . GLN B 1 215 ? -1.126 36.062 23.188 1 82.25 215 GLN B O 1
ATOM 4173 N N . SER B 1 216 ? 0.887 36.969 23.562 1 81.69 216 SER B N 1
ATOM 4174 C CA . SER B 1 216 ? 0.475 38.281 23.094 1 81.69 216 SER B CA 1
ATOM 4175 C C . SER B 1 216 ? 0.507 38.344 21.562 1 81.69 216 SER B C 1
ATOM 4177 O O . SER B 1 216 ? 0.112 39.344 20.984 1 81.69 216 SER B O 1
ATOM 4179 N N . THR B 1 217 ? 0.754 37.281 21 1 84.06 217 THR B N 1
ATOM 4180 C CA . THR B 1 217 ? 0.877 37.281 19.547 1 84.06 217 THR B CA 1
ATOM 4181 C C . THR B 1 217 ? -0.497 37.375 18.891 1 84.06 217 THR B C 1
ATOM 4183 O O . THR B 1 217 ? -1.439 36.719 19.328 1 84.06 217 THR B O 1
ATOM 4186 N N . SER B 1 218 ? -0.584 38.25 17.891 1 84.81 218 SER B N 1
ATOM 4187 C CA . SER B 1 218 ? -1.815 38.344 17.109 1 84.81 218 SER B CA 1
ATOM 4188 C C . SER B 1 218 ? -1.957 37.188 16.141 1 84.81 218 SER B C 1
ATOM 4190 O O . SER B 1 218 ? -0.965 36.531 15.781 1 84.81 218 SER B O 1
ATOM 4192 N N . LEU B 1 219 ? -3.117 36.906 15.758 1 86.12 219 LEU B N 1
ATOM 4193 C CA . LEU B 1 219 ? -3.369 35.844 14.789 1 86.12 219 LEU B CA 1
ATOM 4194 C C . LEU B 1 219 ? -2.629 36.125 13.484 1 86.12 219 LEU B C 1
ATOM 4196 O O . LEU B 1 219 ? -2.092 35.219 12.867 1 86.12 219 LEU B O 1
ATOM 4200 N N . HIS B 1 220 ? -2.627 37.344 13.086 1 86.38 220 HIS B N 1
ATOM 4201 C CA . HIS B 1 220 ? -1.96 37.719 11.852 1 86.38 220 HIS B CA 1
ATOM 4202 C C . HIS B 1 220 ? -0.481 37.344 11.883 1 86.38 220 HIS B C 1
ATOM 4204 O O . HIS B 1 220 ? 0.021 36.688 10.961 1 86.38 220 HIS B O 1
ATOM 4210 N N . HIS B 1 221 ? 0.131 37.781 12.883 1 86.94 221 HIS B N 1
ATOM 4211 C CA . HIS B 1 221 ? 1.555 37.5 13.016 1 86.94 221 HIS B CA 1
ATOM 4212 C C . HIS B 1 221 ? 1.803 36 13.18 1 86.94 221 HIS B C 1
ATOM 4214 O O . HIS B 1 221 ? 2.717 35.469 12.562 1 86.94 221 HIS B O 1
ATOM 4220 N N . ALA B 1 222 ? 1.048 35.375 13.969 1 88.38 222 ALA B N 1
ATOM 4221 C CA . ALA B 1 222 ? 1.188 33.969 14.195 1 88.38 222 ALA B CA 1
ATOM 4222 C C . ALA B 1 222 ? 1.012 33.188 12.891 1 88.38 222 ALA B C 1
ATOM 4224 O O . ALA B 1 222 ? 1.771 32.25 12.602 1 88.38 222 ALA B O 1
ATOM 4225 N N . HIS B 1 223 ? 0.002 33.531 12.219 1 87.94 223 HIS B N 1
ATOM 4226 C CA . HIS B 1 223 ? -0.273 32.875 10.938 1 87.94 223 HIS B CA 1
ATOM 4227 C C . HIS B 1 223 ? 0.908 33.031 9.984 1 87.94 223 HIS B C 1
ATOM 4229 O O . HIS B 1 223 ? 1.312 32.062 9.336 1 87.94 223 HIS B O 1
ATOM 4235 N N . ASP B 1 224 ? 1.437 34.219 9.867 1 87.62 224 ASP B N 1
ATOM 4236 C CA . ASP B 1 224 ? 2.533 34.469 8.938 1 87.62 224 ASP B CA 1
ATOM 4237 C C . ASP B 1 224 ? 3.775 33.656 9.32 1 87.62 224 ASP B C 1
ATOM 4239 O O . ASP B 1 224 ? 4.457 33.125 8.453 1 87.62 224 ASP B O 1
ATOM 4243 N N . VAL B 1 225 ? 4.051 33.656 10.562 1 89.38 225 VAL B N 1
ATOM 4244 C CA . VAL B 1 225 ? 5.184 32.875 11.047 1 89.38 225 VAL B CA 1
ATOM 4245 C C . VAL B 1 225 ? 4.945 31.391 10.75 1 89.38 225 VAL B C 1
ATOM 4247 O O . VAL B 1 225 ? 5.832 30.703 10.242 1 89.38 225 VAL B O 1
ATOM 4250 N N . GLY B 1 226 ? 3.768 30.906 11.047 1 90.94 226 GLY B N 1
ATOM 4251 C CA . GLY B 1 226 ? 3.414 29.516 10.781 1 90.94 226 GLY B CA 1
ATOM 4252 C C . GLY B 1 226 ? 3.518 29.141 9.32 1 90.94 226 GLY B C 1
ATOM 4253 O O . GLY B 1 226 ? 4.027 28.078 8.984 1 90.94 226 GLY B O 1
ATOM 4254 N N . GLU B 1 227 ? 3.043 29.969 8.5 1 90.69 227 GLU B N 1
ATOM 4255 C CA . GLU B 1 227 ? 3.1 29.719 7.062 1 90.69 227 GLU B CA 1
ATOM 4256 C C . GLU B 1 227 ? 4.543 29.656 6.57 1 90.69 227 GLU B C 1
ATOM 4258 O O . GLU B 1 227 ? 4.867 28.859 5.695 1 90.69 227 GLU B O 1
ATOM 4263 N N . THR B 1 228 ? 5.324 30.578 7.074 1 91.19 228 THR B N 1
ATOM 4264 C CA . THR B 1 228 ? 6.73 30.594 6.688 1 91.19 228 THR B CA 1
ATOM 4265 C C . THR B 1 228 ? 7.422 29.297 7.109 1 91.19 228 THR B C 1
ATOM 4267 O O . THR B 1 228 ? 8.156 28.688 6.328 1 91.19 228 THR B O 1
ATOM 4270 N N . ILE B 1 229 ? 7.164 28.891 8.305 1 92.62 229 ILE B N 1
ATOM 4271 C CA . ILE B 1 229 ? 7.738 27.656 8.797 1 92.62 229 ILE B CA 1
ATOM 4272 C C . ILE B 1 229 ? 7.254 26.484 7.945 1 92.62 229 ILE B C 1
ATOM 4274 O O . ILE B 1 229 ? 8.047 25.609 7.574 1 92.62 229 ILE B O 1
ATOM 4278 N N . GLN B 1 230 ? 5.996 26.453 7.715 1 92.94 230 GLN B N 1
ATOM 4279 C CA . GLN B 1 230 ? 5.414 25.391 6.891 1 92.94 230 GLN B CA 1
ATOM 4280 C C . GLN B 1 230 ? 6.086 25.328 5.523 1 92.94 230 GLN B C 1
ATOM 4282 O O . GLN B 1 230 ? 6.441 24.234 5.051 1 92.94 230 GLN B O 1
ATOM 4287 N N . CYS B 1 231 ? 6.223 26.422 4.918 1 90.81 231 CYS B N 1
ATOM 4288 C CA . CYS B 1 231 ? 6.852 26.484 3.6 1 90.81 231 CYS B CA 1
ATOM 4289 C C . CYS B 1 231 ? 8.289 26 3.656 1 90.81 231 CYS B C 1
ATOM 4291 O O . CYS B 1 231 ? 8.742 25.266 2.766 1 90.81 231 CYS B O 1
ATOM 4293 N N . MET B 1 232 ? 8.992 26.406 4.625 1 91.88 232 MET B N 1
ATOM 4294 C CA . MET B 1 232 ? 10.391 26 4.766 1 91.88 232 MET B CA 1
ATOM 4295 C C . MET B 1 232 ? 10.492 24.5 4.98 1 91.88 232 MET B C 1
ATOM 4297 O O . MET B 1 232 ? 11.375 23.844 4.43 1 91.88 232 MET B O 1
ATOM 4301 N N . LEU B 1 233 ? 9.617 23.984 5.785 1 92.62 233 LEU B N 1
ATOM 4302 C CA . LEU B 1 233 ? 9.602 22.547 6.035 1 92.62 233 LEU B CA 1
ATOM 4303 C C . LEU B 1 233 ? 9.305 21.781 4.754 1 92.62 233 LEU B C 1
ATOM 4305 O O . LEU B 1 233 ? 9.914 20.734 4.488 1 92.62 233 LEU B O 1
ATOM 4309 N N . GLU B 1 234 ? 8.383 22.219 3.992 1 91.12 234 GLU B N 1
ATOM 4310 C CA . GLU B 1 234 ? 7.98 21.547 2.754 1 91.12 234 GLU B CA 1
ATOM 4311 C C . GLU B 1 234 ? 9.078 21.641 1.698 1 91.12 234 GLU B C 1
ATOM 4313 O O . GLU B 1 234 ? 9.047 20.922 0.697 1 91.12 234 GLU B O 1
ATOM 4318 N N . ASN B 1 235 ? 10.031 22.516 1.953 1 90 235 ASN B N 1
ATOM 4319 C CA . ASN B 1 235 ? 11.156 22.625 1.029 1 90 235 ASN B CA 1
ATOM 4320 C C . ASN B 1 235 ? 12.289 21.672 1.401 1 90 235 ASN B C 1
ATOM 4322 O O . ASN B 1 235 ? 13.25 21.531 0.648 1 90 235 ASN B O 1
ATOM 4326 N N . LEU B 1 236 ? 12.164 21.078 2.494 1 88.69 236 LEU B N 1
ATOM 4327 C CA . LEU B 1 236 ? 13.117 20.047 2.848 1 88.69 236 LEU B CA 1
ATOM 4328 C C . LEU B 1 236 ? 12.969 18.828 1.932 1 88.69 236 LEU B C 1
ATOM 4330 O O . LEU B 1 236 ? 11.859 18.469 1.548 1 88.69 236 LEU B O 1
ATOM 4334 N N . ASP B 1 237 ? 14.047 18.266 1.637 1 86.06 237 ASP B N 1
ATOM 4335 C CA . ASP B 1 237 ? 14.039 17.109 0.752 1 86.06 237 ASP B CA 1
ATOM 4336 C C . ASP B 1 237 ? 13.219 15.969 1.343 1 86.06 237 ASP B C 1
ATOM 4338 O O . ASP B 1 237 ? 13.43 15.562 2.49 1 86.06 237 ASP B O 1
ATOM 4342 N N . GLY B 1 238 ? 12.227 15.523 0.539 1 85.62 238 GLY B N 1
ATOM 4343 C CA . GLY B 1 238 ? 11.461 14.344 0.93 1 85.62 238 GLY B CA 1
ATOM 4344 C C . GLY B 1 238 ? 10.188 14.68 1.674 1 85.62 238 GLY B C 1
ATOM 4345 O O . GLY B 1 238 ? 9.383 13.789 1.974 1 85.62 238 GLY B O 1
ATOM 4346 N N . VAL B 1 239 ? 10.023 15.953 2.035 1 89.06 239 VAL B N 1
ATOM 4347 C CA . VAL B 1 239 ? 8.812 16.328 2.762 1 89.06 239 VAL B CA 1
ATOM 4348 C C .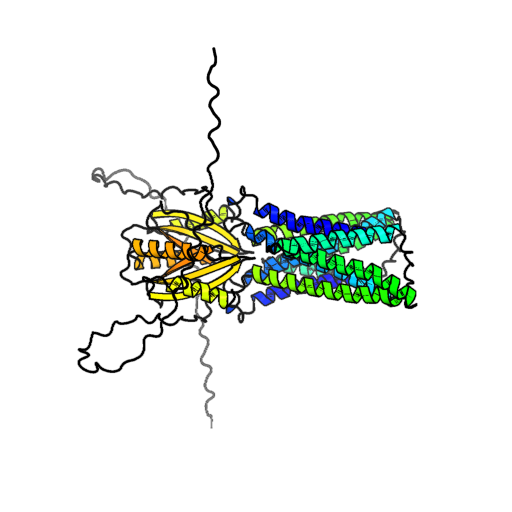 VAL B 1 239 ? 7.738 16.781 1.774 1 89.06 239 VAL B C 1
ATOM 4350 O O . VAL B 1 239 ? 7.93 17.75 1.036 1 89.06 239 VAL B O 1
ATOM 4353 N N . ILE B 1 240 ? 6.664 16.047 1.836 1 85.81 240 ILE B N 1
ATOM 4354 C CA . ILE B 1 240 ? 5.609 16.359 0.88 1 85.81 240 ILE B CA 1
ATOM 4355 C C . ILE B 1 240 ? 4.637 17.359 1.501 1 85.81 240 ILE B C 1
ATOM 4357 O O . ILE B 1 240 ? 4.137 18.25 0.817 1 85.81 240 ILE B O 1
ATOM 4361 N N . ARG B 1 241 ? 4.34 17.172 2.766 1 88.69 241 ARG B N 1
ATOM 4362 C CA . ARG B 1 241 ? 3.406 18.047 3.463 1 88.69 241 ARG B CA 1
ATOM 4363 C C . ARG B 1 241 ? 3.869 18.312 4.891 1 88.69 241 ARG B C 1
ATOM 4365 O O . ARG B 1 241 ? 4.391 17.422 5.559 1 88.69 241 ARG B O 1
ATOM 4372 N N . ALA B 1 242 ? 3.641 19.531 5.262 1 91.94 242 ALA B N 1
ATOM 4373 C CA . ALA B 1 242 ? 3.961 19.922 6.629 1 91.94 242 ALA B CA 1
ATOM 4374 C C . ALA B 1 242 ? 2.779 20.625 7.285 1 91.94 242 ALA B C 1
ATOM 4376 O O . ALA B 1 242 ? 2.08 21.422 6.637 1 91.94 242 ALA B O 1
ATOM 4377 N N . TYR B 1 243 ? 2.555 20.297 8.516 1 91.25 243 TYR B N 1
ATOM 4378 C CA . TYR B 1 243 ? 1.5 20.922 9.305 1 91.25 243 TYR B CA 1
ATOM 4379 C C . TYR B 1 243 ? 2.07 21.594 10.555 1 91.25 243 TYR B C 1
ATOM 4381 O O . TYR B 1 243 ? 2.709 20.922 11.375 1 91.25 243 TYR B O 1
ATOM 4389 N N . VAL B 1 244 ? 1.823 22.844 10.617 1 92.25 244 VAL B N 1
ATOM 4390 C CA . VAL B 1 244 ? 2.324 23.594 11.758 1 92.25 244 VAL B CA 1
ATOM 4391 C C . VAL B 1 244 ? 1.156 24.047 12.625 1 92.25 244 VAL B C 1
ATOM 4393 O O . VAL B 1 244 ? 0.286 24.797 12.164 1 92.25 244 VAL B O 1
ATOM 4396 N N . HIS B 1 245 ? 1.105 23.547 13.734 1 90.06 245 HIS B N 1
ATOM 4397 C CA . HIS B 1 245 ? 0.098 23.953 14.711 1 90.06 245 HIS B CA 1
ATOM 4398 C C . HIS B 1 245 ? 0.634 25.031 15.641 1 90.06 245 HIS B C 1
ATOM 4400 O O . HIS B 1 245 ? 1.738 24.906 16.172 1 90.06 245 HIS B O 1
ATOM 4406 N N . LEU B 1 246 ? -0.159 26.047 15.828 1 89.62 246 LEU B N 1
ATOM 4407 C CA . LEU B 1 246 ? 0.257 27.188 16.625 1 89.62 246 LEU B CA 1
ATOM 4408 C C . LEU B 1 246 ? -0.385 27.156 18.016 1 89.62 246 LEU B C 1
ATOM 4410 O O . LEU B 1 246 ? -1.606 27.266 18.141 1 89.62 246 LEU B O 1
ATOM 4414 N N . ASP B 1 247 ? 0.49 27.047 19.016 1 86.12 247 ASP B N 1
ATOM 4415 C CA . ASP B 1 247 ? 0.038 27.016 20.406 1 86.12 247 ASP B CA 1
ATOM 4416 C C . ASP B 1 247 ? 0.486 28.25 21.172 1 86.12 247 ASP B C 1
ATOM 4418 O O . ASP B 1 247 ? 1.416 28.938 20.75 1 86.12 247 ASP B O 1
ATOM 4422 N N . TYR B 1 248 ? -0.323 28.578 22.25 1 82.75 248 TYR B N 1
ATOM 4423 C CA . TYR B 1 248 ? 0.076 29.688 23.094 1 82.75 248 TYR B CA 1
ATOM 4424 C C . TYR B 1 248 ? 0.585 29.188 24.453 1 82.75 248 TYR B C 1
ATOM 4426 O O . TYR B 1 248 ? 1.041 29.984 25.281 1 82.75 248 TYR B O 1
ATOM 4434 N N . SER B 1 249 ? 0.343 27.922 24.703 1 75.12 249 SER B N 1
ATOM 4435 C CA . SER B 1 249 ? 0.843 27.328 25.938 1 75.12 249 SER B CA 1
ATOM 4436 C C . SER B 1 249 ? 1.396 25.938 25.688 1 75.12 249 SER B C 1
ATOM 4438 O O . SER B 1 249 ? 0.913 25.219 24.812 1 75.12 249 SER B O 1
ATOM 4440 N N . SER B 1 250 ? 2.422 25.641 26.438 1 69.81 250 SER B N 1
ATOM 4441 C CA . SER B 1 250 ? 3.047 24.344 26.281 1 69.81 250 SER B CA 1
ATOM 4442 C C . SER B 1 250 ? 2.158 23.234 26.844 1 69.81 250 SER B C 1
ATOM 4444 O O . SER B 1 250 ? 2.326 22.062 26.5 1 69.81 250 SER B O 1
ATOM 4446 N N . SER B 1 251 ? 1.256 23.625 27.641 1 66.56 251 SER B N 1
ATOM 4447 C CA . SER B 1 251 ? 0.438 22.625 28.328 1 66.56 251 SER B CA 1
ATOM 4448 C C . SER B 1 251 ? -0.775 22.234 27.484 1 66.56 251 SER B C 1
ATOM 4450 O O . SER B 1 251 ? -1.624 21.453 27.922 1 66.56 251 SER B O 1
ATOM 4452 N N . ASN B 1 252 ? -0.777 22.688 26.438 1 61.16 252 ASN B N 1
ATOM 4453 C CA . ASN B 1 252 ? -1.931 22.359 25.609 1 61.16 252 ASN B CA 1
ATOM 4454 C C . ASN B 1 252 ? -1.97 20.875 25.266 1 61.16 252 ASN B C 1
ATOM 4456 O O . ASN B 1 252 ? -0.928 20.25 25.047 1 61.16 252 ASN B O 1
ATOM 4460 N N . PRO B 1 253 ? -3.207 20.25 25.547 1 58.16 253 PRO B N 1
ATOM 4461 C CA . PRO B 1 253 ? -3.363 18.797 25.312 1 58.16 253 PRO B CA 1
ATOM 4462 C C . PRO B 1 253 ? -2.908 18.359 23.938 1 58.16 253 PRO B C 1
ATOM 4464 O O . PRO B 1 253 ? -2.74 19.203 23.047 1 58.16 253 PRO B O 1
ATOM 4467 N N . SER B 1 254 ? -2.688 17.078 23.844 1 59.62 254 SER B N 1
ATOM 4468 C CA . SER B 1 254 ? -2.264 16.453 22.594 1 59.62 254 SER B CA 1
ATOM 4469 C C . SER B 1 254 ? -3.258 16.734 21.469 1 59.62 254 SER B C 1
ATOM 4471 O O . SER B 1 254 ? -4.465 16.797 21.703 1 59.62 254 SER B O 1
ATOM 4473 N N . GLN B 1 255 ? -2.742 17.203 20.391 1 60.34 255 GLN B N 1
ATOM 4474 C CA . GLN B 1 255 ? -3.471 17.734 19.234 1 60.34 255 GLN B CA 1
ATOM 4475 C C . GLN B 1 255 ? -4.441 16.688 18.688 1 60.34 255 GLN B C 1
ATOM 4477 O O . GLN B 1 255 ? -5.543 17.031 18.25 1 60.34 255 GLN B O 1
ATOM 4482 N N . HIS B 1 256 ? -3.982 15.406 18.719 1 68.69 256 HIS B N 1
ATOM 4483 C CA . HIS B 1 256 ? -4.855 14.422 18.094 1 68.69 256 HIS B CA 1
ATOM 4484 C C . HIS B 1 256 ? -5.453 13.477 19.125 1 68.69 256 HIS B C 1
ATOM 4486 O O . HIS B 1 256 ? -4.785 13.094 20.078 1 68.69 256 HIS B O 1
ATOM 4492 N N . THR B 1 257 ? -6.707 13.391 19.062 1 52.56 257 THR B N 1
ATOM 4493 C CA . THR B 1 257 ? -7.434 12.508 19.969 1 52.56 257 THR B CA 1
ATOM 4494 C C . THR B 1 257 ? -6.867 11.094 19.922 1 52.56 257 THR B C 1
ATOM 4496 O O . THR B 1 257 ? -6.957 10.352 20.891 1 52.56 257 THR B O 1
ATOM 4499 N N . SER B 1 258 ? -6.469 10.703 18.828 1 53.44 258 SER B N 1
ATOM 4500 C CA . SER B 1 258 ? -5.984 9.336 18.688 1 53.44 258 SER B CA 1
ATOM 4501 C C . SER B 1 258 ? -4.691 9.125 19.469 1 53.44 258 SER B C 1
ATOM 4503 O O . SER B 1 258 ? -4.27 7.988 19.672 1 53.44 258 SER B O 1
ATOM 4505 N N . ARG B 1 259 ? -3.945 10.242 19.922 1 52.44 259 ARG B N 1
ATOM 4506 C CA . ARG B 1 259 ? -2.662 10.102 20.594 1 52.44 259 ARG B CA 1
ATOM 4507 C C . ARG B 1 259 ? -2.857 9.828 22.094 1 52.44 259 ARG B C 1
ATOM 4509 O O . ARG B 1 259 ? -2.383 10.594 22.938 1 52.44 259 ARG B O 1
ATOM 4516 N N . TRP B 1 260 ? -3.738 9.25 22.438 1 43.78 260 TRP B N 1
ATOM 4517 C CA . TRP B 1 260 ? -3.887 9.203 23.891 1 43.78 260 TRP B CA 1
ATOM 4518 C C . TRP B 1 260 ? -2.623 8.664 24.547 1 43.78 260 TRP B C 1
ATOM 4520 O O . TRP B 1 260 ? -2.578 8.492 25.766 1 43.78 260 TRP B O 1
ATOM 4530 N N . GLY B 1 261 ? -1.641 8.008 23.828 1 37.41 261 GLY B N 1
ATOM 4531 C CA . GLY B 1 261 ? -0.673 7.543 24.812 1 37.41 261 GLY B CA 1
ATOM 4532 C C . GLY B 1 261 ? 0.291 8.625 25.266 1 37.41 261 GLY B C 1
ATOM 4533 O O . GLY B 1 261 ? 0.431 9.656 24.594 1 37.41 261 GLY B O 1
ATOM 4534 N N . PRO B 1 262 ? 0.688 8.711 26.5 1 35 262 PRO B N 1
ATOM 4535 C CA . PRO B 1 262 ? 1.514 9.648 27.266 1 35 262 PRO B CA 1
ATOM 4536 C C . PRO B 1 262 ? 2.869 9.914 26.609 1 35 262 PRO B C 1
ATOM 4538 O O . PRO B 1 262 ? 3.756 10.5 27.234 1 35 262 PRO B O 1
ATOM 4541 N N . THR B 1 263 ? 3.326 9.391 25.578 1 35.91 263 THR B N 1
ATOM 4542 C CA . THR B 1 263 ? 4.77 9.555 25.438 1 35.91 263 THR B CA 1
ATOM 4543 C C . THR B 1 263 ? 5.102 10.938 24.891 1 35.91 263 THR B C 1
ATOM 4545 O O . THR B 1 263 ? 5.137 11.141 23.672 1 35.91 263 THR B O 1
ATOM 4548 N N . ARG B 1 264 ? 4.715 11.969 25.422 1 38.44 264 ARG B N 1
ATOM 4549 C CA . ARG B 1 264 ? 5.145 13.32 25.062 1 38.44 264 ARG B CA 1
ATOM 4550 C C . ARG B 1 264 ? 6.648 13.484 25.25 1 38.44 264 ARG B C 1
ATOM 4552 O O . ARG B 1 264 ? 7.156 13.398 26.359 1 38.44 264 ARG B O 1
ATOM 4559 N N . ALA B 1 265 ? 7.484 13.18 24.328 1 39.5 265 ALA B N 1
ATOM 4560 C CA . ALA B 1 265 ? 8.812 13.75 24.547 1 39.5 265 ALA B CA 1
ATOM 4561 C C . ALA B 1 265 ? 8.742 15.273 24.672 1 39.5 265 ALA B C 1
ATOM 4563 O O . ALA B 1 265 ? 8.438 15.961 23.688 1 39.5 265 ALA B O 1
ATOM 4564 N N . THR B 1 266 ? 8.359 15.805 25.734 1 35.84 266 THR B N 1
ATOM 4565 C CA . THR B 1 266 ? 8.492 17.234 25.984 1 35.84 266 THR B CA 1
ATOM 4566 C C . THR B 1 266 ? 9.898 17.719 25.625 1 35.84 266 THR B C 1
ATOM 4568 O O . THR B 1 266 ? 10.883 17.266 26.203 1 35.84 266 THR B O 1
ATOM 4571 N N . VAL B 1 267 ? 10.062 18.141 24.391 1 43.5 267 VAL B N 1
ATOM 4572 C CA . VAL B 1 267 ? 11.352 18.734 24.078 1 43.5 267 VAL B CA 1
ATOM 4573 C C . VAL B 1 267 ? 11.57 19.969 24.969 1 43.5 267 VAL B C 1
ATOM 4575 O O . VAL B 1 267 ? 10.656 20.75 25.188 1 43.5 267 VAL B O 1
ATOM 4578 N N . ALA B 1 268 ? 12.766 20.062 25.688 1 41.09 268 ALA B N 1
ATOM 4579 C CA . ALA B 1 268 ? 13.289 21.062 26.625 1 41.09 268 ALA B CA 1
ATOM 4580 C C . ALA B 1 268 ? 13.172 22.469 26.047 1 41.09 268 ALA B C 1
ATOM 4582 O O . ALA B 1 268 ? 13.18 22.656 24.828 1 41.09 268 ALA B O 1
ATOM 4583 N N . PRO B 1 269 ? 12.828 23.422 26.797 1 43.62 269 PRO B N 1
ATOM 4584 C CA . PRO B 1 269 ? 12.781 24.859 26.469 1 43.62 269 PRO B CA 1
ATOM 4585 C C . PRO B 1 269 ? 14.031 25.328 25.734 1 43.62 269 PRO B C 1
ATOM 4587 O O . PRO B 1 269 ? 15.125 24.812 25.969 1 43.62 269 PRO B O 1
ATOM 4590 N N . VAL B 1 270 ? 13.898 25.828 24.609 1 43.16 270 VAL B N 1
ATOM 4591 C CA . VAL B 1 270 ? 15.031 26.469 23.953 1 43.16 270 VAL B CA 1
ATOM 4592 C C . VAL B 1 270 ? 15.695 27.453 24.906 1 43.16 270 VAL B C 1
ATOM 4594 O O . VAL B 1 270 ? 15.008 28.219 25.594 1 43.16 270 VAL B O 1
ATOM 4597 N N . PRO B 1 271 ? 16.906 27.391 25.422 1 35.09 271 PRO B N 1
ATOM 4598 C CA . PRO B 1 271 ? 17.531 28.375 26.297 1 35.09 271 PRO B CA 1
ATOM 4599 C C . PRO B 1 271 ? 17.328 29.812 25.812 1 35.09 271 PRO B C 1
ATOM 4601 O O . PRO B 1 271 ? 17.625 30.125 24.656 1 35.09 271 PRO B O 1
ATOM 4604 N N . THR B 1 272 ? 16.359 30.484 26.312 1 35 272 THR B N 1
ATOM 4605 C CA . THR B 1 272 ? 16.312 31.922 26.078 1 35 272 THR B CA 1
ATOM 4606 C C . THR B 1 272 ? 17.594 32.594 26.516 1 35 272 THR B C 1
ATOM 4608 O O . THR B 1 272 ? 18.031 32.438 27.656 1 35 272 THR B O 1
ATOM 4611 N N . GLY B 1 273 ? 18.719 32.812 25.828 1 32.94 273 GLY B N 1
ATOM 4612 C CA . GLY B 1 273 ? 19.844 33.688 26.188 1 32.94 273 GLY B CA 1
ATOM 4613 C C . GLY B 1 273 ? 19.422 34.938 26.906 1 32.94 273 GLY B C 1
ATOM 4614 O O . GLY B 1 273 ? 18.844 35.844 26.281 1 32.94 273 GLY B O 1
ATOM 4615 N N . GLU B 1 274 ? 18.922 35 28.125 1 31.67 274 GLU B N 1
ATOM 4616 C CA . GLU B 1 274 ? 18.891 36.188 28.938 1 31.67 274 GLU B CA 1
ATOM 4617 C C . GLU B 1 274 ? 20.203 36.969 28.844 1 31.67 274 GLU B C 1
ATOM 4619 O O . GLU B 1 274 ? 21.25 36.438 29.219 1 31.67 274 GLU B O 1
ATOM 4624 N N . ARG B 1 275 ? 20.391 37.938 27.953 1 32.44 275 ARG B N 1
ATOM 4625 C CA . ARG B 1 275 ? 21.453 38.938 27.984 1 32.44 275 ARG B CA 1
ATOM 4626 C C . ARG B 1 275 ? 21.578 39.594 29.359 1 32.44 275 ARG B C 1
ATOM 4628 O O . ARG B 1 275 ? 20.609 40.125 29.891 1 32.44 275 ARG B O 1
ATOM 4635 N N . SER B 1 276 ? 22.328 39.094 30.375 1 29.97 276 SER B N 1
ATOM 4636 C CA . SER B 1 276 ? 22.75 39.719 31.609 1 29.97 276 SER B CA 1
ATOM 4637 C C . SER B 1 276 ? 23.016 41.219 31.406 1 29.97 276 SER B C 1
ATOM 4639 O O . SER B 1 276 ? 23.516 41.625 30.359 1 29.97 276 SER B O 1
ATOM 4641 N N . PRO B 1 277 ? 22.562 42.125 32.188 1 28.83 277 PRO B N 1
ATOM 4642 C CA . PRO B 1 277 ? 22.922 43.531 32.125 1 28.83 277 PRO B CA 1
ATOM 4643 C C . PRO B 1 277 ? 24.438 43.75 32.062 1 28.83 277 PRO B C 1
ATOM 4645 O O . PRO B 1 277 ? 25.188 43.031 32.75 1 28.83 277 PRO B O 1
ATOM 4648 N N . ALA B 1 278 ? 25.047 44.188 31 1 29.41 278 ALA B N 1
ATOM 4649 C CA . ALA B 1 278 ? 26.438 44.625 30.812 1 29.41 278 ALA B CA 1
ATOM 4650 C C . ALA B 1 278 ? 26.875 45.531 31.938 1 29.41 278 ALA B C 1
ATOM 4652 O O . ALA B 1 278 ? 26.266 46.594 32.188 1 29.41 278 ALA B O 1
ATOM 4653 N N . GLN B 1 279 ? 27.344 45.062 33.125 1 26.23 279 GLN B N 1
ATOM 4654 C CA . GLN B 1 279 ? 28.219 45.781 34.031 1 26.23 279 GLN B CA 1
ATOM 4655 C C . GLN B 1 279 ? 29.156 46.688 33.25 1 26.23 279 GLN B C 1
ATOM 4657 O O . GLN B 1 279 ? 29.5 46.438 32.094 1 26.23 279 GLN B O 1
ATOM 4662 N N . SER B 1 280 ? 29.578 47.906 33.781 1 23.44 280 SER B N 1
ATOM 4663 C CA . SER B 1 280 ? 30.406 49.031 33.344 1 23.44 280 SER B CA 1
ATOM 4664 C C . SER B 1 280 ? 31.766 48.562 32.812 1 23.44 280 SER B C 1
ATOM 4666 O O . SER B 1 280 ? 32.375 47.688 33.438 1 23.44 280 SER B O 1
ATOM 4668 N N . GLU B 1 281 ? 32.062 48.656 31.5 1 25.27 281 GLU B N 1
ATOM 4669 C CA . GLU B 1 281 ? 33.25 48.531 30.672 1 25.27 281 GLU B CA 1
ATOM 4670 C C . GLU B 1 281 ? 34.438 49.25 31.281 1 25.27 281 GLU B C 1
ATOM 4672 O O . GLU B 1 281 ? 34.812 50.344 30.844 1 25.27 281 GLU B O 1
ATOM 4677 N N . SER B 1 282 ? 34.531 49.469 32.688 1 22.91 282 SER B N 1
ATOM 4678 C CA . SER B 1 282 ? 35.75 50.281 32.812 1 22.91 282 SER B CA 1
ATOM 4679 C C . SER B 1 282 ? 36.906 49.656 32.062 1 22.91 282 SER B C 1
ATOM 4681 O O . SER B 1 282 ? 37.688 50.375 31.438 1 22.91 282 SER B O 1
ATOM 4683 N N . SER B 1 283 ? 37.438 48.531 32.688 1 23.77 283 SER B N 1
ATOM 4684 C CA . SER B 1 283 ? 38.875 48.406 32.625 1 23.77 283 SER B CA 1
ATOM 4685 C C . SER B 1 283 ? 39.312 47.906 31.234 1 23.77 283 SER B C 1
ATOM 4687 O O . SER B 1 283 ? 39.094 46.75 30.891 1 23.77 283 SER B O 1
ATOM 4689 N N . LEU B 1 284 ? 39.219 48.781 30.109 1 22.61 284 LEU B N 1
ATOM 4690 C CA . LEU B 1 284 ? 39.344 48.625 28.672 1 22.61 284 LEU B CA 1
ATOM 4691 C C . LEU B 1 284 ? 40.531 47.688 28.344 1 22.61 284 LEU B C 1
ATOM 4693 O O . LEU B 1 284 ? 40.406 46.812 27.469 1 22.61 284 LEU B O 1
ATOM 4697 N N . LEU B 1 285 ? 41.781 48.062 28.656 1 20.98 285 LEU B N 1
ATOM 4698 C CA . LEU B 1 285 ? 42.719 48.5 27.609 1 20.98 285 LEU B CA 1
ATOM 4699 C C . LEU B 1 285 ? 43.469 47.281 27.062 1 20.98 285 LEU B C 1
ATOM 4701 O O . LEU B 1 285 ? 43.656 47.156 25.844 1 20.98 285 LEU B O 1
ATOM 4705 N N . SER B 1 286 ? 44.344 46.531 27.828 1 20.25 286 SER B N 1
ATOM 4706 C CA . SER B 1 286 ? 45.719 46.5 27.344 1 20.25 286 SER B CA 1
ATOM 4707 C C . SER B 1 286 ? 45.938 45.344 26.359 1 20.25 286 SER B C 1
ATOM 4709 O O . SER B 1 286 ? 46.75 45.406 25.453 1 20.25 286 SER B O 1
ATOM 4711 N N . GLY B 1 287 ? 45.531 44.062 26.719 1 21.41 287 GLY B N 1
ATOM 4712 C CA . GLY B 1 287 ? 46.5 43.062 26.281 1 21.41 287 GLY B CA 1
ATOM 4713 C C . GLY B 1 287 ? 46.438 42.812 24.781 1 21.41 287 GLY B C 1
ATOM 4714 O O . GLY B 1 287 ? 45.469 43.188 24.109 1 21.41 287 GLY B O 1
ATOM 4715 N N . SER B 1 288 ? 47.562 42.438 23.984 1 21.78 288 SER B N 1
ATOM 4716 C CA . SER B 1 288 ? 48.188 42.375 22.672 1 21.78 288 SER B CA 1
ATOM 4717 C C . SER B 1 288 ? 47.562 41.312 21.797 1 21.78 288 SER B C 1
ATOM 4719 O O . SER B 1 288 ? 48.125 40.938 20.766 1 21.78 288 SER B O 1
ATOM 4721 N N . VAL B 1 289 ? 46.312 40.938 21.953 1 20.12 289 VAL B N 1
ATOM 4722 C CA . VAL B 1 289 ? 45.938 39.688 21.297 1 20.12 289 VAL B CA 1
ATOM 4723 C C . VAL B 1 289 ? 46.156 39.812 19.781 1 20.12 289 VAL B C 1
ATOM 4725 O O . VAL B 1 289 ? 45.625 40.75 19.156 1 20.12 289 VAL B O 1
ATOM 4728 N N . THR B 1 290 ? 47.188 39.281 19.219 1 21.58 290 THR B N 1
ATOM 4729 C CA . THR B 1 290 ? 47.656 39.25 17.828 1 21.58 290 THR B CA 1
ATOM 4730 C C . THR B 1 290 ? 46.562 38.719 16.906 1 21.58 290 THR B C 1
ATOM 4732 O O . THR B 1 290 ? 45.938 37.688 17.188 1 21.58 290 THR B O 1
ATOM 4735 N N . PRO B 1 291 ? 45.969 39.5 16.031 1 19.77 291 PRO B N 1
ATOM 4736 C CA . PRO B 1 291 ? 44.812 39.344 15.148 1 19.77 291 PRO B CA 1
ATOM 4737 C C . PRO B 1 291 ? 45 38.25 14.102 1 19.77 291 PRO B C 1
ATOM 4739 O O . PRO B 1 291 ? 45.906 38.375 13.258 1 19.77 291 PRO B O 1
ATOM 4742 N N . ARG B 1 292 ? 45.156 37 14.5 1 21.22 292 ARG B N 1
ATOM 4743 C CA . ARG B 1 292 ? 45.531 36.062 13.438 1 21.22 292 ARG B CA 1
ATOM 4744 C C . ARG B 1 292 ? 44.562 36.156 12.258 1 21.22 292 ARG B C 1
ATOM 4746 O O . ARG B 1 292 ? 43.344 36.25 12.453 1 21.22 292 ARG B O 1
ATOM 4753 N N . ALA B 1 293 ? 45.094 36.438 11.016 1 19.8 293 ALA B N 1
ATOM 4754 C CA . ALA B 1 293 ? 44.75 36.719 9.617 1 19.8 293 ALA B CA 1
ATOM 4755 C C . ALA B 1 293 ? 43.844 35.625 9.039 1 19.8 293 ALA B C 1
ATOM 4757 O O . ALA B 1 293 ? 44.25 34.469 8.961 1 19.8 293 ALA B O 1
ATOM 4758 N N . THR B 1 294 ? 42.562 35.594 9.414 1 18.92 294 THR B N 1
ATOM 4759 C CA . THR B 1 294 ? 41.594 34.688 8.805 1 18.92 294 THR B CA 1
ATOM 4760 C C . THR B 1 294 ? 41.625 34.812 7.281 1 18.92 294 THR B C 1
ATOM 4762 O O . THR B 1 294 ? 41.406 35.906 6.75 1 18.92 294 THR B O 1
ATOM 4765 N N . THR B 1 295 ? 42.312 34 6.547 1 18.97 295 THR B N 1
ATOM 4766 C CA . THR B 1 295 ? 42.531 33.906 5.109 1 18.97 295 THR B CA 1
ATOM 4767 C C . THR B 1 295 ? 41.188 33.875 4.352 1 18.97 295 THR B C 1
ATOM 4769 O O . THR B 1 295 ? 40.344 33.031 4.621 1 18.97 295 THR B O 1
ATOM 4772 N N . LEU B 1 296 ? 40.719 34.969 3.725 1 18.31 296 LEU B N 1
ATOM 4773 C CA . LEU B 1 296 ? 39.688 35.438 2.797 1 18.31 296 LEU B CA 1
ATOM 4774 C C . LEU B 1 296 ? 39.594 34.5 1.586 1 18.31 296 LEU B C 1
ATOM 4776 O O . LEU B 1 296 ? 40.531 34.438 0.795 1 18.31 296 LEU B O 1
ATOM 4780 N N . LEU B 1 297 ? 39.062 33.281 1.711 1 17.38 297 LEU B N 1
ATOM 4781 C CA . LEU B 1 297 ? 38.906 32.5 0.5 1 17.38 297 LEU B CA 1
ATOM 4782 C C . LEU B 1 297 ? 38.062 33.25 -0.536 1 17.38 297 LEU B C 1
ATOM 4784 O O . LEU B 1 297 ? 36.875 33.5 -0.32 1 17.38 297 LEU B O 1
ATOM 4788 N N . ALA B 1 298 ? 38.562 34.219 -1.39 1 17.11 298 ALA B N 1
ATOM 4789 C CA . ALA B 1 298 ? 38.125 35.094 -2.477 1 17.11 298 ALA B CA 1
ATOM 4790 C C . ALA B 1 298 ? 37.5 34.281 -3.621 1 17.11 298 ALA B C 1
ATOM 4792 O O . ALA B 1 298 ? 37.062 34.844 -4.613 1 17.11 298 ALA B O 1
ATOM 4793 N N . THR B 1 299 ? 37.25 32.969 -3.715 1 18.33 299 THR B N 1
ATOM 4794 C CA . THR B 1 299 ? 37.219 32.594 -5.121 1 18.33 299 THR B CA 1
ATOM 4795 C C . THR B 1 299 ? 36.031 33.219 -5.832 1 18.33 299 THR B C 1
ATOM 4797 O O . THR B 1 299 ? 34.906 33.062 -5.398 1 18.33 299 THR B O 1
ATOM 4800 N N . GLN B 1 300 ? 36.125 34.281 -6.793 1 17.58 300 GLN B N 1
ATOM 4801 C CA . GLN B 1 300 ? 35.5 35.25 -7.68 1 17.58 300 GLN B CA 1
ATOM 4802 C C . GLN B 1 300 ? 34.656 34.562 -8.75 1 17.58 300 GLN B C 1
ATOM 4804 O O . GLN B 1 300 ? 34.031 35.219 -9.586 1 17.58 300 GLN B O 1
ATOM 4809 N N . GLY B 1 301 ? 34.406 33.25 -9.008 1 17.41 301 GLY B N 1
ATOM 4810 C CA . GLY B 1 301 ? 34.125 32.969 -10.406 1 17.41 301 GLY B CA 1
ATOM 4811 C C . GLY B 1 301 ? 32.812 33.531 -10.883 1 17.41 301 GLY B C 1
ATOM 4812 O O . GLY B 1 301 ? 31.734 33.062 -10.492 1 17.41 301 GLY B O 1
ATOM 4813 N N . ILE B 1 302 ? 32.531 34.781 -11.148 1 18.17 302 ILE B N 1
ATOM 4814 C CA . ILE B 1 302 ? 31.375 35.531 -11.656 1 18.17 302 ILE B CA 1
ATOM 4815 C C . ILE B 1 302 ? 31.062 35.094 -13.078 1 18.17 302 ILE B C 1
ATOM 4817 O O . ILE B 1 302 ? 31.734 35.5 -14.031 1 18.17 302 ILE B O 1
ATOM 4821 N N . GLN B 1 303 ? 31.078 33.781 -13.523 1 18.33 303 GLN B N 1
ATOM 4822 C CA . GLN B 1 303 ? 31 33.719 -14.984 1 18.33 303 GLN B CA 1
ATOM 4823 C C . GLN B 1 303 ? 29.797 34.5 -15.492 1 18.33 303 GLN B C 1
ATOM 4825 O O . GLN B 1 303 ? 28.703 34.469 -14.914 1 18.33 303 GLN B O 1
ATOM 4830 N N . ARG B 1 304 ? 29.938 35.344 -16.625 1 17.44 304 ARG B N 1
ATOM 4831 C CA . ARG B 1 304 ? 29.359 36.375 -17.484 1 17.44 304 ARG B CA 1
ATOM 4832 C C . ARG B 1 304 ? 28.078 35.875 -18.141 1 17.44 304 ARG B C 1
ATOM 4834 O O . ARG B 1 304 ? 28.047 34.781 -18.703 1 17.44 304 ARG B O 1
ATOM 4841 N N . LEU B 1 305 ? 26.844 36.344 -17.875 1 19.3 305 LEU B N 1
ATOM 4842 C CA . LEU B 1 305 ? 25.469 36.406 -18.344 1 19.3 305 LEU B CA 1
ATOM 4843 C C . LEU B 1 305 ? 25.422 36.781 -19.828 1 19.3 305 LEU B C 1
ATOM 4845 O O . LEU B 1 305 ? 24.328 36.969 -20.391 1 19.3 305 LEU B O 1
ATOM 4849 N N . GLN B 1 306 ? 26.516 37.062 -20.625 1 18.28 306 GLN B N 1
ATOM 4850 C CA . GLN B 1 306 ? 26.359 38.062 -21.656 1 18.28 306 GLN B CA 1
ATOM 4851 C C . GLN B 1 306 ? 25.375 37.625 -22.734 1 18.28 306 GLN B C 1
ATOM 4853 O O . GLN B 1 306 ? 24.531 38.406 -23.172 1 18.28 306 GLN B O 1
ATOM 4858 N N . SER B 1 307 ? 25.578 36.812 -23.828 1 19.52 307 SER B N 1
ATOM 4859 C CA . SER B 1 307 ? 25.578 37.312 -25.203 1 19.52 307 SER B CA 1
ATOM 4860 C C . SER B 1 307 ? 24.188 37.312 -25.797 1 19.52 307 SER B C 1
ATOM 4862 O O . SER B 1 307 ? 23.531 36.25 -25.844 1 19.52 307 SER B O 1
ATOM 4864 N N . LEU B 1 308 ? 23.344 38.438 -25.812 1 21.61 308 LEU B N 1
ATOM 4865 C CA . LEU B 1 308 ? 22.125 38.844 -26.484 1 21.61 308 LEU B CA 1
ATOM 4866 C C . LEU B 1 308 ? 22.266 38.719 -28 1 21.61 308 LEU B C 1
ATOM 4868 O O . LEU B 1 308 ? 23.062 39.438 -28.609 1 21.61 308 LEU B O 1
ATOM 4872 N N . PRO B 1 309 ? 22.484 37.531 -28.672 1 20.92 309 PRO B N 1
ATOM 4873 C CA . PRO B 1 309 ? 22.812 37.688 -30.078 1 20.92 309 PRO B CA 1
ATOM 4874 C C . PRO B 1 309 ? 21.844 38.594 -30.828 1 20.92 309 PRO B C 1
ATOM 4876 O O . PRO B 1 309 ? 20.719 38.812 -30.359 1 20.92 309 PRO B O 1
ATOM 4879 N N . ASP B 1 310 ? 22.141 39.062 -32.156 1 21.42 310 ASP B N 1
ATOM 4880 C CA . ASP B 1 310 ? 22.016 40.094 -33.219 1 21.42 310 ASP B CA 1
ATOM 4881 C C . ASP B 1 310 ? 20.656 40 -33.906 1 21.42 310 ASP B C 1
ATOM 4883 O O . ASP B 1 310 ? 20.078 38.938 -34 1 21.42 310 ASP B O 1
ATOM 4887 N N . ALA B 1 311 ? 20.016 41.188 -34.25 1 24.31 311 ALA B N 1
ATOM 4888 C CA . ALA B 1 311 ? 18.891 41.812 -34.938 1 24.31 311 ALA B CA 1
ATOM 4889 C C . ALA B 1 311 ? 18.859 41.406 -36.406 1 24.31 311 ALA B C 1
ATOM 4891 O O . ALA B 1 311 ? 19.75 41.75 -37.188 1 24.31 311 ALA B O 1
ATOM 4892 N N . PRO B 1 312 ? 18.734 40.125 -36.844 1 23.72 312 PRO B N 1
ATOM 4893 C CA . PRO B 1 312 ? 18.906 39.969 -38.312 1 23.72 312 PRO B CA 1
ATOM 4894 C C . PRO B 1 312 ? 18.047 40.969 -39.094 1 23.72 312 PRO B C 1
ATOM 4896 O O . PRO B 1 312 ? 17.016 41.438 -38.594 1 23.72 312 PRO B O 1
ATOM 4899 N N . SER B 1 313 ? 18.609 41.688 -40.094 1 22.77 313 SER B N 1
ATOM 4900 C CA . SER B 1 313 ? 18.312 42.75 -41.031 1 22.77 313 SER B CA 1
ATOM 4901 C C . SER B 1 313 ? 17.078 42.438 -41.875 1 22.77 313 SER B C 1
ATOM 4903 O O . SER B 1 313 ? 16.859 41.281 -42.219 1 22.77 313 SER B O 1
ATOM 4905 N N . ILE B 1 314 ? 16.031 43.219 -41.719 1 27.61 314 ILE B N 1
ATOM 4906 C CA . ILE B 1 314 ? 14.805 43.344 -42.5 1 27.61 314 ILE B CA 1
ATOM 4907 C C . ILE B 1 314 ? 15.133 43.344 -44 1 27.61 314 ILE B C 1
ATOM 4909 O O . ILE B 1 314 ? 15.93 44.156 -44.469 1 27.61 314 ILE B O 1
ATOM 4913 N N . PRO B 1 315 ? 15.352 42.125 -44.625 1 27.36 315 PRO B N 1
ATOM 4914 C CA . PRO B 1 315 ? 15.68 42.25 -46.062 1 27.36 315 PRO B CA 1
ATOM 4915 C C . PRO B 1 315 ? 14.859 43.344 -46.75 1 27.36 315 PRO B C 1
ATOM 4917 O O . PRO B 1 315 ? 13.672 43.5 -46.469 1 27.36 315 PRO B O 1
ATOM 4920 N N . GLU B 1 316 ? 15.523 44.469 -47.031 1 24.05 316 GLU B N 1
ATOM 4921 C CA . GLU B 1 316 ? 15.148 45.656 -47.75 1 24.05 316 GLU B CA 1
ATOM 4922 C C . GLU B 1 316 ? 14.367 45.312 -49.031 1 24.05 316 GLU B C 1
ATOM 4924 O O . GLU B 1 316 ? 14.633 44.281 -49.656 1 24.05 316 GLU B O 1
ATOM 4929 N N . GLU B 1 317 ? 13.164 45.906 -49.188 1 27.27 317 GLU B N 1
ATOM 4930 C CA . GLU B 1 317 ? 12.32 46.125 -50.375 1 27.27 317 GLU B CA 1
ATOM 4931 C C . GLU B 1 317 ? 13.164 46.469 -51.594 1 27.27 317 GLU B C 1
ATOM 4933 O O . GLU B 1 317 ? 13.297 47.625 -51.969 1 27.27 317 GLU B O 1
ATOM 4938 N N . THR B 1 318 ? 14.43 45.844 -51.781 1 24.66 318 THR B N 1
ATOM 4939 C CA . THR B 1 318 ? 15.008 46.469 -52.969 1 24.66 318 THR B CA 1
ATOM 4940 C C . THR B 1 318 ? 14.016 46.469 -54.125 1 24.66 318 THR B C 1
ATOM 4942 O O . THR B 1 318 ? 13.258 45.5 -54.312 1 24.66 318 THR B O 1
ATOM 4945 N N . SER B 1 319 ? 14.211 47.438 -55.062 1 23.98 319 SER B N 1
ATOM 4946 C CA . SER B 1 319 ? 13.906 47.844 -56.438 1 23.98 319 SER B CA 1
ATOM 4947 C C . SER B 1 319 ? 14.18 46.75 -57.438 1 23.98 319 SER B C 1
ATOM 4949 O O . SER B 1 319 ? 15.234 46.094 -57.406 1 23.98 319 SER B O 1
#

InterPro domains:
  IPR027469 Cation efflux transmembrane domain superfamily [G3DSA:1.20.1510.10] (1-167)
  IPR027469 Cation efflux transmembrane domain superfamily [SSF161111] (1-169)
  IPR027470 Cation efflux protein, cytoplasmic domain [PF16916] (174-247)
  IPR036837 Cation efflux protein, cytoplasmic domain superfamily [G3DSA:3.30.70.1350] (169-249)
  IPR036837 Cation efflux protein, cytoplasmic domain superfamily [SSF160240] (173-248)
  IPR050291 Cation-efflux pump FieF-like [PTHR43840] (1-254)
  IPR058533 Cation efflux protein, transmembrane domain [PF01545] (1-167)

Nearest PDB structures (foldseek):
  8f6e-assembly1_B  TM=7.572E-01  e=2.124E-09  Shewanella oneidensis
  8f6j-assembly1_A  TM=6.835E-01  e=2.883E-09  Shewanella oneidensis
  8f6h-assembly1_B  TM=6.017E-01  e=3.501E-08  Shewanella oneidensis MR-1
  8f6k-assembly1_C  TM=5.317E-01  e=1.386E-07  Shewanella oneidensis
  8f6k-assembly1_D  TM=5.155E-01  e=9.607E-07  Shewanella oneidensis

Secondary structure (DSSP, 8-state):
-HHHHHHHHHHHHHHHHHHHHHHHH-GGGGGG-TT-STTHHHHHHHHHHHHHHHHHHHHHHHHHHHHHTT---------HHHHHHHHHHHHHHHHHHHHHTTS--HHHHHHHHHHHHHHHHHHHHHHHHHHHHHHT-TTHHHHHHHHHHHHHHHHHHHHHHHHHHHHHTPBPPHHHHHHHHHHHHT-TT--EEEEEEEEEETTEEEEEEEEE--TT-BHHHHHHHHHHHHHHHHTSTTEEEEEEEEES-TTPPPS-TT--S---------------------S------------------------------------/-HHHHHHHHHHHHHHHHHHHHHHHH-GGGGGG-TT-STTHHHHHHHHHHHHHHHHHHHHHHHHHHHHHTT---------HHHHHHHHHHHHHHHHHHHHHTTS--HHHHHHHHHHHHHHHHHHHHHHHHHHHHHHT-TTHHHHHHHHHHHHHHHHHHHHHHHHHHHHHTPBPPHHHHHHHHHHHHT-TT--EEEEEEEEEETTEEEEEEEEE--TT-BHHHHHHHHHHHHHHHHTSTTEEEEEEEEES-TTPPPS-TT--S---------------------S------------------------------------

Radius of gyration: 34.26 Å; Cα contacts (8 Å, |Δi|>4): 758; chains: 2; bounding box: 104×92×125 Å

Organism: Vanrija humicola (NCBI:txid5417)